Protein AF-A0A226DWX8-F1 (afdb_monomer)

Nearest PDB structures (foldseek):
  3vw6-assembly1_A  TM=7.449E-01  e=7.010E-06  Homo sapiens
  6oyw-assembly1_C  TM=6.512E-01  e=2.403E-06  Homo sapiens
  5ckw-assembly1_A  TM=7.583E-01  e=1.045E-04  Legionella pneumophila str. Lens
  2v62-assembly2_B  TM=6.398E-01  e=1.281E-04  Homo sapiens
  6jkm-assembly1_A  TM=5.353E-01  e=1.557E-03  Drosophila melanogaster

Secondary structure (DSSP, 8-state):
------BHHHHHHHHTT---HHHHHHHHHHHHHHHHHHHHHHHTTEE-S--SGGGEEEEP-TT--SSEEEEEE--GGG-EE--STT---TTPPSS-S-TTT--GGGGSS---THHHHHHHHHHHHHHHTT--HHHHHHHHHHHHTS--GGGS---STTTHHHHHHHHHHH-SSGGGS--SHHHHHTSTTS--EEEE-SHHHHHHHTTT--TT-EEEE---S---EEEEE--SS-EEEESS---SSSEEEEE-SSS-EEES-EEEEEEE-SSS-EEES-EEEEEEEESSS-EEES-B---S-TT-----S-BEEEEESSS-EEES-B--PBPHHHHHHHHHHH-TT--SHHHHHHHH----EEE-TT----EEES-EEEEEEE-SSS-EEES-EEEEEEEETTEEE--S----B---S-----

Sequence (422 aa):
MELCGKTLRHWLNINNDVDSPELHLIRKRIVIDMCDGLKYIHNNKIMHRDFRPENIMFSFSSIGQEFAFPVKVGDFGLCRKVHSEDTITNTLTALVGSVTYSAPETSYTDYSIPADLYSFGLVSWEVLQQIRQKDMRSMFHRLVHDAETDLIQSSDWWFRNWAYNIINLTKRRVQDRIQGHGDIFLIDSRQSEVTVESHEEFSFIKGQLVAGDIININIMEDIVKSYHFVEDNLTFNGVNALSHQNVRIVIGGNHCTINNLTLEFLGIKGNNNVVSNVICDNVNIMGNGNQLTNVKYLHPDNDQIFYGDSYGVYINGGNHILQNVHCGNIHAKLMEKHMQNIDPEICDMKAFVQRYGPICIYLSKFSESCAIKNANLRNSFVDGNSHALKDIRCNNVIQINGKYHKTENLAVVNLIGNWRKT

Foldseek 3Di:
DDDFAAFQVVVLVVPLVDDDPVLLVVLVQQLVLLLVQLQVQVVQQKDQQADARRQKTAGDDPVPDRHHDDIHGGDSVQMDGDDDPPDFPQAADAPPYDPLLFAPCSNHSGDGSLRNLSSSLLRSQCSNNSDDPVCSSVLLCCCAVVVPLVSRPLVDLSCVLSSVQSSQSNHNDSVSHDSHSVVVVVSLPPQREDEDADPVVVQVCQVVDEANHEYEYNYADADADEGEHQHANYEYEYPDEHDLHHYEYAYNYENYEAYCYRYQYYHYAEALYEYECYEYFEYEEHYENYEHENYHYDDPDPDDDDPDFTGAYEYEAENYEAYAHETDFHGFPVCQVVVCVQPVPDNGRVSCCVVQNGFHYAYEQNYYEYEHECYEGERYEYEHAHHFYANYHYDTWYDYNNDTDDDDDPHGDDRDDDDDDD

Mean predicted aligned error: 16.68 Å

pLDDT: mean 72.58, std 18.19, range [25.47, 97.81]

Structure (mmCIF, N/CA/C/O backbone):
data_AF-A0A226DWX8-F1
#
_entry.id   AF-A0A226DWX8-F1
#
loop_
_atom_site.group_PDB
_atom_site.id
_atom_site.type_symbol
_atom_site.label_atom_id
_atom_site.label_alt_id
_atom_site.label_comp_id
_atom_site.label_asym_id
_atom_site.label_entity_id
_atom_site.label_seq_id
_atom_site.pdbx_PDB_ins_code
_atom_site.Cartn_x
_atom_site.Cartn_y
_atom_site.Cartn_z
_atom_site.occupancy
_atom_site.B_iso_or_equiv
_atom_site.auth_seq_id
_atom_site.auth_comp_id
_atom_site.auth_asym_id
_atom_site.auth_atom_id
_atom_site.pdbx_PDB_model_num
ATOM 1 N N . MET A 1 1 ? 8.781 23.174 -23.637 1.00 75.12 1 MET A N 1
ATOM 2 C CA . MET A 1 1 ? 8.767 22.132 -22.591 1.00 75.12 1 MET A CA 1
ATOM 3 C C . MET A 1 1 ? 8.920 22.821 -21.252 1.00 75.12 1 MET A C 1
ATOM 5 O O . MET A 1 1 ? 9.554 23.871 -21.212 1.00 75.12 1 MET A O 1
ATOM 9 N N . GLU A 1 2 ? 8.293 22.290 -20.206 1.00 87.88 2 GLU A N 1
ATOM 10 C CA . GLU A 1 2 ? 8.550 22.759 -18.842 1.00 87.88 2 GLU A CA 1
ATOM 11 C C . GLU A 1 2 ? 10.005 22.477 -18.440 1.00 87.88 2 GLU A C 1
ATOM 13 O O . GLU A 1 2 ? 10.645 21.585 -19.000 1.00 87.88 2 GLU A O 1
ATOM 18 N N . LEU A 1 3 ? 10.535 23.250 -17.491 1.00 87.62 3 LEU A N 1
ATOM 19 C CA . LEU A 1 3 ? 11.839 22.965 -16.905 1.00 87.62 3 LEU A CA 1
ATOM 20 C C . LEU A 1 3 ? 11.669 21.862 -15.853 1.00 87.62 3 LEU A C 1
ATOM 22 O O . LEU A 1 3 ? 10.897 22.032 -14.912 1.00 87.62 3 LEU A O 1
ATOM 26 N N . CYS A 1 4 ? 12.393 20.756 -16.007 1.00 92.50 4 CYS A N 1
ATOM 27 C CA . CYS A 1 4 ? 12.456 19.665 -15.032 1.00 92.50 4 CYS A CA 1
ATOM 28 C C . CYS A 1 4 ? 13.787 19.684 -14.263 1.00 92.50 4 CYS A C 1
ATOM 30 O O . CYS A 1 4 ? 14.745 20.351 -14.661 1.00 92.50 4 CYS A O 1
ATOM 32 N N . GLY A 1 5 ? 13.826 18.957 -13.147 1.00 93.19 5 GLY A N 1
ATOM 33 C CA . GLY A 1 5 ? 15.027 18.707 -12.358 1.00 93.19 5 GLY A CA 1
ATOM 34 C C . GLY A 1 5 ? 15.956 17.668 -12.996 1.00 93.19 5 GLY A C 1
ATOM 35 O O . GLY A 1 5 ? 15.966 17.456 -14.210 1.00 93.19 5 GLY A O 1
ATOM 36 N N . LYS A 1 6 ? 16.777 17.019 -12.164 1.00 95.81 6 LYS A N 1
ATOM 37 C CA . LYS A 1 6 ? 17.736 15.993 -12.604 1.00 95.81 6 LYS A CA 1
ATOM 38 C C . LYS A 1 6 ? 17.032 14.717 -13.086 1.00 95.81 6 LYS A C 1
ATOM 40 O O . LYS A 1 6 ? 15.870 14.472 -12.771 1.00 95.81 6 LYS A O 1
ATOM 45 N N . THR A 1 7 ? 17.752 13.889 -13.842 1.00 97.31 7 THR A N 1
ATOM 46 C CA . THR A 1 7 ? 17.240 12.603 -14.337 1.00 97.31 7 THR A CA 1
ATOM 47 C C . THR A 1 7 ? 17.253 11.526 -13.251 1.00 97.31 7 THR A C 1
ATOM 49 O O . THR A 1 7 ? 18.034 11.591 -12.298 1.00 97.31 7 THR A O 1
ATOM 52 N N . LEU A 1 8 ? 16.442 10.484 -13.422 1.00 97.19 8 LEU A N 1
ATOM 53 C CA . LEU A 1 8 ? 16.463 9.296 -12.574 1.00 97.19 8 LEU A CA 1
ATOM 54 C C . LEU A 1 8 ? 17.821 8.593 -12.639 1.00 97.19 8 LEU A C 1
ATOM 56 O O . LEU A 1 8 ? 18.329 8.157 -11.611 1.00 97.19 8 LEU A O 1
ATOM 60 N N . ARG A 1 9 ? 18.471 8.560 -13.809 1.00 96.12 9 ARG A N 1
ATOM 61 C CA . ARG A 1 9 ? 19.855 8.077 -13.933 1.00 96.12 9 ARG A CA 1
ATOM 62 C C . ARG A 1 9 ? 20.805 8.808 -12.979 1.00 96.12 9 ARG A C 1
ATOM 64 O O . ARG A 1 9 ? 21.630 8.167 -12.334 1.00 96.12 9 ARG A O 1
ATOM 71 N N . HIS A 1 10 ? 20.695 10.133 -12.879 1.00 95.81 10 HIS A N 1
ATOM 72 C CA . HIS A 1 10 ? 21.519 10.914 -11.957 1.00 95.81 10 HIS A CA 1
ATOM 73 C C . HIS A 1 10 ? 21.234 10.549 -10.496 1.00 95.81 10 HIS A C 1
ATOM 75 O O . HIS A 1 10 ? 22.170 10.329 -9.734 1.00 95.81 10 HIS A O 1
ATOM 81 N N . TRP A 1 11 ? 19.956 10.409 -10.135 1.00 95.81 11 TRP A N 1
ATOM 82 C CA . TRP A 1 11 ? 19.550 9.983 -8.797 1.00 95.81 11 TRP A CA 1
ATOM 83 C C . TRP A 1 11 ? 20.075 8.583 -8.440 1.00 95.81 11 TRP A C 1
ATOM 85 O O . TRP A 1 11 ? 20.625 8.404 -7.355 1.00 95.81 11 TRP A O 1
ATOM 95 N N . LEU A 1 12 ? 19.982 7.616 -9.362 1.00 94.88 12 LEU A N 1
ATOM 96 C CA . LEU A 1 12 ? 20.500 6.257 -9.169 1.00 94.88 12 LEU A CA 1
ATOM 97 C C . LEU A 1 12 ? 22.012 6.267 -8.943 1.00 94.88 12 LEU A C 1
ATOM 99 O O . LEU A 1 12 ? 22.489 5.608 -8.035 1.00 94.88 12 LEU A O 1
ATOM 103 N N . ASN A 1 13 ? 22.774 7.067 -9.692 1.00 93.06 13 ASN A N 1
ATOM 104 C CA . ASN A 1 13 ? 24.229 7.142 -9.512 1.00 93.06 13 ASN A CA 1
ATOM 105 C C . ASN A 1 13 ? 24.657 7.644 -8.124 1.00 93.06 13 ASN A C 1
ATOM 107 O O . ASN A 1 13 ? 25.778 7.369 -7.710 1.00 93.06 13 ASN A O 1
ATOM 111 N N . ILE A 1 14 ? 23.797 8.400 -7.439 1.00 92.00 14 ILE A N 1
ATOM 112 C CA . ILE A 1 14 ? 24.069 8.941 -6.103 1.00 92.00 14 ILE A CA 1
ATOM 113 C C . ILE A 1 14 ? 23.565 7.987 -5.013 1.00 92.00 14 ILE A C 1
ATOM 115 O O . ILE A 1 14 ? 24.216 7.841 -3.985 1.00 92.00 14 ILE A O 1
ATOM 119 N N . ASN A 1 15 ? 22.415 7.341 -5.230 1.00 90.94 15 ASN A N 1
ATOM 120 C CA . ASN A 1 15 ? 21.674 6.642 -4.177 1.00 90.94 15 ASN A CA 1
ATOM 121 C C . ASN A 1 15 ? 21.656 5.107 -4.318 1.00 90.94 15 ASN A C 1
ATOM 123 O O . ASN A 1 15 ? 21.033 4.445 -3.490 1.00 90.94 15 ASN A O 1
ATOM 127 N N . ASN A 1 16 ? 22.280 4.509 -5.344 1.00 88.00 16 ASN A N 1
ATOM 128 C CA . ASN A 1 16 ? 22.233 3.047 -5.531 1.00 88.00 16 ASN A CA 1
ATOM 129 C C . ASN A 1 16 ? 23.026 2.268 -4.485 1.00 88.00 16 ASN A C 1
ATOM 131 O O . ASN A 1 16 ? 22.651 1.150 -4.179 1.00 88.00 16 ASN A O 1
ATOM 135 N N . ASP A 1 17 ? 24.128 2.819 -3.979 1.00 85.31 17 ASP A N 1
ATOM 136 C CA . ASP A 1 17 ? 25.008 2.096 -3.052 1.00 85.31 17 ASP A CA 1
ATOM 137 C C . ASP A 1 17 ? 24.574 2.256 -1.580 1.00 85.31 17 ASP A C 1
ATOM 139 O O . ASP A 1 17 ? 25.269 1.801 -0.672 1.00 85.31 17 ASP A O 1
ATOM 143 N N . VAL A 1 18 ? 23.439 2.924 -1.336 1.00 82.00 18 VAL A N 1
ATOM 144 C CA . VAL A 1 18 ? 22.884 3.170 -0.002 1.00 82.00 18 VAL A CA 1
ATOM 145 C C . VAL A 1 18 ? 21.595 2.377 0.164 1.00 82.00 18 VAL A C 1
ATOM 147 O O . VAL A 1 18 ? 20.612 2.595 -0.555 1.00 82.00 18 VAL A O 1
ATOM 150 N N . ASP A 1 19 ? 21.594 1.494 1.157 1.00 79.69 19 ASP A N 1
ATOM 151 C CA . ASP A 1 19 ? 20.422 0.729 1.553 1.00 79.69 19 ASP A CA 1
ATOM 152 C C . ASP A 1 19 ? 19.807 1.337 2.817 1.00 79.69 19 ASP A C 1
ATOM 154 O O . ASP A 1 19 ? 20.406 1.301 3.892 1.00 79.69 19 ASP A O 1
ATOM 158 N N . SER A 1 20 ? 18.646 1.980 2.673 1.00 75.62 20 SER A N 1
ATOM 159 C CA . SER A 1 20 ? 17.930 2.591 3.793 1.00 75.62 20 SER A CA 1
ATOM 160 C C . SER A 1 20 ? 16.415 2.512 3.586 1.00 75.62 20 SER A C 1
ATOM 162 O O . SER A 1 20 ? 15.948 2.619 2.440 1.00 75.62 20 SER A O 1
ATOM 164 N N . PRO A 1 21 ? 15.628 2.377 4.672 1.00 66.75 21 PRO A N 1
ATOM 165 C CA . PRO A 1 21 ? 14.173 2.391 4.595 1.00 66.75 21 PRO A CA 1
ATOM 166 C C . PRO A 1 21 ? 13.631 3.618 3.857 1.00 66.75 21 PRO A C 1
ATOM 168 O O . PRO A 1 21 ? 12.760 3.479 3.011 1.00 66.75 21 PRO A O 1
ATOM 171 N N . GLU A 1 22 ? 14.180 4.814 4.077 1.00 71.75 22 GLU A N 1
ATOM 172 C CA . GLU A 1 22 ? 13.731 6.048 3.417 1.00 71.75 22 GLU A CA 1
ATOM 173 C C . GLU A 1 22 ? 13.907 5.990 1.894 1.00 71.75 22 GLU A C 1
ATOM 175 O O . GLU A 1 22 ? 13.044 6.450 1.139 1.00 71.75 22 GLU A O 1
ATOM 180 N N . LEU A 1 23 ? 15.006 5.398 1.417 1.00 81.50 23 LEU A N 1
ATOM 181 C CA . LEU A 1 23 ? 15.264 5.259 -0.013 1.00 81.50 23 LEU A CA 1
ATOM 182 C C . LEU A 1 23 ? 14.364 4.208 -0.668 1.00 81.50 23 LEU A C 1
ATOM 184 O O . LEU A 1 23 ? 13.955 4.416 -1.810 1.00 81.50 23 LEU A O 1
ATOM 188 N N . HIS A 1 24 ? 13.986 3.127 0.023 1.00 78.62 24 HIS A N 1
ATOM 189 C CA . HIS A 1 24 ? 12.993 2.156 -0.478 1.00 78.62 24 HIS A CA 1
ATOM 190 C C . HIS A 1 24 ? 11.677 2.819 -0.876 1.00 78.62 24 HIS A C 1
ATOM 192 O O . HIS A 1 24 ? 11.058 2.493 -1.891 1.00 78.62 24 HIS A O 1
ATOM 198 N N . LEU A 1 25 ? 11.289 3.822 -0.106 1.00 70.44 25 LEU A N 1
ATOM 199 C CA . LEU A 1 25 ? 10.036 4.538 -0.256 1.00 70.44 25 LEU A CA 1
ATOM 200 C C . LEU A 1 25 ? 10.082 5.515 -1.423 1.00 70.44 25 LEU A C 1
ATOM 202 O O . LEU A 1 25 ? 9.162 5.564 -2.241 1.00 70.44 25 LEU A O 1
ATOM 206 N N . ILE A 1 26 ? 11.198 6.231 -1.544 1.00 83.31 26 ILE A N 1
ATOM 207 C CA . ILE A 1 26 ? 11.498 7.078 -2.698 1.00 83.31 26 ILE A CA 1
ATOM 208 C C . ILE A 1 26 ? 11.523 6.221 -3.973 1.00 83.31 26 ILE A C 1
ATOM 210 O O . ILE A 1 26 ? 10.876 6.582 -4.954 1.00 83.31 26 ILE A O 1
ATOM 214 N N . ARG A 1 27 ? 12.173 5.049 -3.952 1.00 89.12 27 ARG A N 1
ATOM 215 C CA . ARG A 1 27 ? 12.199 4.084 -5.070 1.00 89.12 27 ARG A CA 1
ATOM 216 C C . ARG A 1 27 ? 10.792 3.629 -5.456 1.00 89.12 27 ARG A C 1
ATOM 218 O O . ARG A 1 27 ? 10.438 3.697 -6.631 1.00 89.12 27 ARG A O 1
ATOM 225 N N . LYS A 1 28 ? 9.959 3.243 -4.482 1.00 81.44 28 LYS A N 1
ATOM 226 C CA . LYS A 1 28 ? 8.556 2.867 -4.725 1.00 81.44 28 LYS A CA 1
ATOM 227 C C . LYS A 1 28 ? 7.774 4.018 -5.363 1.00 81.44 28 LYS A C 1
ATOM 229 O O . LYS A 1 28 ? 7.089 3.804 -6.362 1.00 81.44 28 LYS A O 1
ATOM 234 N N . ARG A 1 29 ? 7.914 5.243 -4.841 1.00 81.12 29 ARG A N 1
ATOM 235 C CA . ARG A 1 29 ? 7.245 6.430 -5.394 1.00 81.12 29 ARG A CA 1
ATOM 236 C C . ARG A 1 29 ? 7.661 6.709 -6.837 1.00 81.12 29 ARG A C 1
ATOM 238 O O . ARG A 1 29 ? 6.795 6.963 -7.667 1.00 81.12 29 ARG A O 1
ATOM 245 N N . ILE A 1 30 ? 8.959 6.620 -7.139 1.00 91.38 30 ILE A N 1
ATOM 246 C CA . ILE A 1 30 ? 9.494 6.775 -8.499 1.00 91.38 30 ILE A CA 1
ATOM 247 C C . ILE A 1 30 ? 8.820 5.778 -9.448 1.00 91.38 30 ILE A C 1
ATOM 249 O O . ILE A 1 30 ? 8.365 6.172 -10.517 1.00 91.38 30 ILE A O 1
ATOM 253 N N . VAL A 1 31 ? 8.726 4.502 -9.062 1.00 90.75 31 VAL A N 1
ATOM 254 C CA . VAL A 1 31 ? 8.111 3.460 -9.899 1.00 90.75 31 VAL A CA 1
ATOM 255 C C . VAL A 1 31 ? 6.622 3.710 -10.145 1.00 90.75 31 VAL A C 1
ATOM 257 O O . VAL A 1 31 ? 6.165 3.546 -11.277 1.00 90.75 31 VAL A O 1
ATOM 260 N N . ILE A 1 32 ? 5.882 4.166 -9.133 1.00 83.69 32 ILE A N 1
ATOM 261 C CA . ILE A 1 32 ? 4.462 4.525 -9.272 1.00 83.69 32 ILE A CA 1
ATOM 262 C C . ILE A 1 32 ? 4.288 5.691 -10.254 1.00 83.69 32 ILE A C 1
ATOM 264 O O . ILE A 1 32 ? 3.560 5.563 -11.236 1.00 83.69 32 ILE A O 1
ATOM 268 N N . ASP A 1 33 ? 5.015 6.791 -10.050 1.00 86.06 33 ASP A N 1
ATOM 269 C CA . ASP A 1 33 ? 4.945 7.973 -10.919 1.00 86.06 33 ASP A CA 1
ATOM 270 C C . ASP A 1 33 ? 5.360 7.643 -12.372 1.00 86.06 33 ASP A C 1
ATOM 272 O O . ASP A 1 33 ? 4.749 8.122 -13.331 1.00 86.06 33 ASP A O 1
ATOM 276 N N . MET A 1 34 ? 6.376 6.785 -12.554 1.00 93.31 34 MET A N 1
ATOM 277 C CA . MET A 1 34 ? 6.777 6.258 -13.865 1.00 93.31 34 MET A CA 1
ATOM 278 C C . MET A 1 34 ? 5.632 5.500 -14.547 1.00 93.31 34 MET A C 1
ATOM 280 O O . MET A 1 34 ? 5.380 5.703 -15.738 1.00 93.31 34 MET A O 1
ATOM 284 N N . CYS A 1 35 ? 4.947 4.636 -13.797 1.00 88.69 35 CYS A N 1
ATOM 285 C CA . CYS A 1 35 ? 3.827 3.844 -14.290 1.00 88.69 35 CYS A CA 1
ATOM 286 C C . CYS A 1 35 ? 2.657 4.741 -14.721 1.00 88.69 35 CYS A C 1
ATOM 288 O O . CYS A 1 35 ? 2.133 4.590 -15.826 1.00 88.69 35 CYS A O 1
ATOM 290 N N . ASP A 1 36 ? 2.298 5.728 -13.895 1.00 84.06 36 ASP A N 1
ATOM 291 C CA . ASP A 1 36 ? 1.236 6.696 -14.189 1.00 84.06 36 ASP A CA 1
ATOM 292 C C . ASP A 1 36 ? 1.538 7.517 -15.448 1.00 84.06 36 ASP A C 1
ATOM 294 O O . ASP A 1 36 ? 0.678 7.676 -16.324 1.00 84.06 36 ASP A O 1
ATOM 298 N N . GLY A 1 37 ? 2.780 7.991 -15.582 1.00 90.62 37 GLY A N 1
ATOM 299 C CA . GLY A 1 37 ? 3.233 8.698 -16.776 1.00 90.62 37 GLY A CA 1
ATOM 300 C C . GLY A 1 37 ? 3.137 7.829 -18.031 1.00 90.62 37 GLY A C 1
ATOM 301 O O . GLY A 1 37 ? 2.598 8.266 -19.051 1.00 90.62 37 GLY A O 1
ATOM 302 N N . LEU A 1 38 ? 3.594 6.577 -17.960 1.00 90.94 38 LEU A N 1
ATOM 303 C CA . LEU A 1 38 ? 3.546 5.658 -19.097 1.00 90.94 38 LEU A CA 1
ATOM 304 C C . LEU A 1 38 ? 2.106 5.274 -19.475 1.00 90.94 38 LEU A C 1
ATOM 306 O O . LEU A 1 38 ? 1.761 5.236 -20.658 1.00 90.94 38 LEU A O 1
ATOM 310 N N . LYS A 1 39 ? 1.236 5.073 -18.481 1.00 87.25 39 LYS A N 1
ATOM 311 C CA . LYS A 1 39 ? -0.202 4.849 -18.673 1.00 87.25 39 LYS A CA 1
ATOM 312 C C . LYS A 1 39 ? -0.865 5.998 -19.406 1.00 87.25 39 LYS A C 1
ATOM 314 O O . LYS A 1 39 ? -1.630 5.763 -20.342 1.00 87.25 39 LYS A O 1
ATOM 319 N N . TYR A 1 40 ? -0.558 7.235 -19.026 1.00 88.75 40 TYR A N 1
ATOM 320 C CA . TYR A 1 40 ? -1.076 8.406 -19.724 1.00 88.75 40 TYR A CA 1
ATOM 321 C C . TYR A 1 40 ? -0.674 8.408 -21.208 1.00 88.75 40 TYR A C 1
ATOM 323 O O . TYR A 1 40 ? -1.520 8.628 -22.078 1.00 88.75 40 TYR A O 1
ATOM 331 N N . ILE A 1 41 ? 0.591 8.109 -21.512 1.00 90.25 41 ILE A N 1
ATOM 332 C CA . ILE A 1 41 ? 1.104 8.045 -22.890 1.00 90.25 41 ILE A CA 1
ATOM 333 C C . ILE A 1 41 ? 0.363 6.964 -23.695 1.00 90.25 41 ILE A C 1
ATOM 335 O O . ILE A 1 41 ? -0.147 7.236 -24.786 1.00 90.25 41 ILE A O 1
ATOM 339 N N . HIS A 1 42 ? 0.228 5.760 -23.138 1.00 88.25 42 HIS A N 1
ATOM 340 C CA . HIS A 1 42 ? -0.425 4.631 -23.811 1.00 88.25 42 HIS A CA 1
ATOM 341 C C . HIS A 1 42 ? -1.936 4.827 -23.988 1.00 88.25 42 HIS A C 1
ATOM 343 O O . HIS A 1 42 ? -2.475 4.470 -25.036 1.00 88.25 42 HIS A O 1
ATOM 349 N N . ASN A 1 43 ? -2.621 5.466 -23.034 1.00 84.94 43 ASN A N 1
ATOM 350 C CA . ASN A 1 43 ? -4.039 5.831 -23.165 1.00 84.94 43 ASN A CA 1
ATOM 351 C C . ASN A 1 43 ? -4.289 6.795 -24.334 1.00 84.94 43 ASN A C 1
ATOM 353 O O . ASN A 1 43 ? -5.341 6.744 -24.967 1.00 84.94 43 ASN A O 1
ATOM 357 N N . ASN A 1 44 ? -3.299 7.624 -24.673 1.00 88.31 44 ASN A N 1
ATOM 358 C CA . ASN A 1 44 ? -3.323 8.486 -25.855 1.00 88.31 44 ASN A CA 1
ATOM 359 C C . ASN A 1 44 ? -2.902 7.759 -27.147 1.00 88.31 44 ASN A C 1
ATOM 361 O O . ASN A 1 44 ? -2.688 8.403 -28.176 1.00 88.31 44 ASN A O 1
ATOM 365 N N . LYS A 1 45 ? -2.794 6.422 -27.112 1.00 85.19 45 LYS A N 1
ATOM 366 C CA . LYS A 1 45 ? -2.370 5.561 -28.227 1.00 85.19 45 LYS A CA 1
ATOM 367 C C . LYS A 1 45 ? -0.992 5.950 -28.772 1.00 85.19 45 LYS A C 1
ATOM 369 O O . LYS A 1 45 ? -0.770 5.966 -29.982 1.00 85.19 45 LYS A O 1
ATOM 374 N N . ILE A 1 46 ? -0.064 6.289 -27.879 1.00 87.81 46 ILE A N 1
ATOM 375 C CA . ILE A 1 46 ? 1.328 6.618 -28.204 1.00 87.81 46 ILE A CA 1
ATOM 376 C C . ILE A 1 46 ? 2.239 5.567 -27.566 1.00 87.81 46 ILE A C 1
ATOM 378 O O . ILE A 1 46 ? 2.002 5.170 -26.434 1.00 87.81 46 ILE A O 1
ATOM 382 N N . MET A 1 47 ? 3.280 5.137 -28.278 1.00 87.75 47 MET A N 1
ATOM 383 C CA . MET A 1 47 ? 4.415 4.395 -27.718 1.00 87.75 47 MET A CA 1
ATOM 384 C C . MET A 1 47 ? 5.575 5.340 -27.449 1.00 87.75 47 MET A C 1
ATOM 386 O O . MET A 1 47 ? 5.846 6.212 -28.280 1.00 87.75 47 MET A O 1
ATOM 390 N N . HIS A 1 48 ? 6.279 5.115 -26.343 1.00 91.62 48 HIS A N 1
ATOM 391 C CA . HIS A 1 48 ? 7.467 5.853 -25.935 1.00 91.62 48 HIS A CA 1
ATOM 392 C C . HIS A 1 48 ? 8.718 5.421 -26.717 1.00 91.62 48 HIS A C 1
ATOM 394 O O . HIS A 1 48 ? 9.412 6.252 -27.298 1.00 91.62 48 HIS A O 1
ATOM 400 N N . ARG A 1 49 ? 8.978 4.109 -26.792 1.00 89.56 49 ARG A N 1
ATOM 401 C CA . ARG A 1 49 ? 10.068 3.447 -27.542 1.00 89.56 49 ARG A CA 1
ATOM 402 C C . ARG A 1 49 ? 11.496 3.668 -27.029 1.00 89.56 49 ARG A C 1
ATOM 404 O O . ARG A 1 49 ? 12.401 3.002 -27.512 1.00 89.56 49 ARG A O 1
ATOM 411 N N . ASP A 1 50 ? 11.711 4.547 -26.053 1.00 91.81 50 ASP A N 1
ATOM 412 C CA . ASP A 1 50 ? 13.007 4.697 -25.361 1.00 91.81 50 ASP A CA 1
ATOM 413 C C . ASP A 1 50 ? 12.825 4.883 -23.847 1.00 91.81 50 ASP A C 1
ATOM 415 O O . ASP A 1 50 ? 13.251 5.874 -23.260 1.00 91.81 50 ASP A O 1
ATOM 419 N N . PHE A 1 51 ? 12.072 3.986 -23.205 1.00 94.44 51 PHE A N 1
ATOM 420 C CA . PHE A 1 51 ? 11.785 4.092 -21.772 1.00 94.44 51 PHE A CA 1
ATOM 421 C C . PHE A 1 51 ? 12.993 3.633 -20.938 1.00 94.44 51 PHE A C 1
ATOM 423 O O . PHE A 1 51 ? 13.312 2.445 -20.892 1.00 94.44 51 PHE A O 1
ATOM 430 N N . ARG A 1 52 ? 13.693 4.579 -20.302 1.00 95.12 52 ARG A N 1
ATOM 431 C CA . ARG A 1 52 ? 14.942 4.344 -19.555 1.00 95.12 52 ARG A CA 1
ATOM 432 C C . ARG A 1 52 ? 15.213 5.456 -18.532 1.00 95.12 52 ARG A C 1
ATOM 434 O O . ARG A 1 52 ? 14.650 6.542 -18.683 1.00 95.12 52 ARG A O 1
ATOM 441 N N . PRO A 1 53 ? 16.102 5.257 -17.537 1.00 96.62 53 PRO A N 1
ATOM 442 C CA . PRO A 1 53 ? 16.312 6.226 -16.456 1.00 96.62 53 PRO A CA 1
ATOM 443 C C . PRO A 1 53 ? 16.817 7.604 -16.902 1.00 96.62 53 PRO A C 1
ATOM 445 O O . PRO A 1 53 ? 16.652 8.585 -16.180 1.00 96.62 53 PRO A O 1
ATOM 448 N N . GLU A 1 54 ? 17.442 7.711 -18.074 1.00 96.19 54 GLU A N 1
ATOM 449 C CA . GLU A 1 54 ? 17.871 8.992 -18.646 1.00 96.19 54 GLU A CA 1
ATOM 450 C C . GLU A 1 54 ? 16.688 9.870 -19.081 1.00 96.19 54 GLU A C 1
ATOM 452 O O . GLU A 1 54 ? 16.796 11.093 -19.033 1.00 96.19 54 GLU A O 1
ATOM 457 N N . ASN A 1 55 ? 15.562 9.248 -19.440 1.00 96.94 55 ASN A N 1
ATOM 458 C CA . ASN A 1 55 ? 14.363 9.911 -19.955 1.00 96.94 55 ASN A CA 1
ATOM 459 C C . ASN A 1 55 ? 13.285 10.101 -18.876 1.00 96.94 55 ASN A C 1
ATOM 461 O O . ASN A 1 55 ? 12.198 10.597 -19.157 1.00 96.94 55 ASN A O 1
ATOM 465 N N . ILE A 1 56 ? 13.578 9.731 -17.628 1.00 97.81 56 ILE A N 1
ATOM 466 C CA . ILE A 1 56 ? 12.728 10.005 -16.468 1.00 97.81 56 ILE A CA 1
ATOM 467 C C . ILE A 1 56 ? 13.365 11.143 -15.681 1.00 97.81 56 ILE A C 1
ATOM 469 O O . ILE A 1 56 ? 14.548 11.082 -15.352 1.00 97.81 56 ILE A O 1
ATOM 473 N N . MET A 1 57 ? 12.602 12.189 -15.381 1.00 97.06 57 MET A N 1
ATOM 474 C CA . MET A 1 57 ? 13.114 13.405 -14.748 1.00 97.06 57 MET A CA 1
ATOM 475 C C . MET A 1 57 ? 12.333 13.731 -13.483 1.00 97.06 57 MET A C 1
ATOM 477 O O . MET A 1 57 ? 11.113 13.611 -13.457 1.00 97.06 57 MET A O 1
ATOM 481 N N . PHE A 1 58 ? 13.016 14.189 -12.442 1.00 96.56 58 PHE A N 1
ATOM 482 C CA . PHE A 1 58 ? 12.347 14.775 -11.285 1.00 96.56 58 PHE A CA 1
ATOM 483 C C . PHE A 1 58 ? 11.702 16.111 -11.668 1.00 96.56 58 PHE A C 1
ATOM 485 O O . PHE A 1 58 ? 12.152 16.804 -12.585 1.00 96.56 58 PHE A O 1
ATOM 492 N N . SER A 1 59 ? 10.643 16.493 -10.962 1.00 93.56 59 SER A N 1
ATOM 493 C CA . SER A 1 59 ? 10.054 17.823 -11.095 1.00 93.56 59 SER A CA 1
ATOM 494 C C . SER A 1 59 ? 11.047 18.905 -10.664 1.00 93.56 59 SER A C 1
ATOM 496 O O . SER A 1 59 ? 11.970 18.669 -9.883 1.00 93.56 59 SER A O 1
ATOM 498 N N . PHE A 1 60 ? 10.875 20.113 -11.197 1.00 92.50 60 PHE A N 1
ATOM 499 C CA . PHE A 1 60 ? 11.660 21.265 -10.768 1.00 92.50 60 PHE A CA 1
ATOM 500 C C . PHE A 1 60 ? 11.137 21.809 -9.433 1.00 92.50 60 PHE A C 1
ATOM 502 O O . PHE A 1 60 ? 9.927 21.906 -9.235 1.00 92.50 60 PHE A O 1
ATOM 509 N N . SER A 1 61 ? 12.045 22.214 -8.543 1.00 88.38 61 SER A N 1
ATOM 510 C CA . SER A 1 61 ? 11.704 22.857 -7.274 1.00 88.38 61 SER A CA 1
ATOM 511 C C . SER A 1 61 ? 12.388 24.211 -7.139 1.00 88.38 61 SER A C 1
ATOM 513 O O . SER A 1 61 ? 13.614 24.316 -7.129 1.00 88.38 61 SER A O 1
ATOM 515 N N . SER A 1 62 ? 11.585 25.265 -6.990 1.00 82.06 62 SER A N 1
ATOM 516 C CA . SER A 1 62 ? 12.066 26.641 -6.820 1.00 82.06 62 SER A CA 1
ATOM 517 C C . SER A 1 62 ? 12.683 26.910 -5.445 1.00 82.06 62 SER A C 1
ATOM 519 O O . SER A 1 62 ? 13.337 27.932 -5.265 1.00 82.06 62 SER A O 1
ATOM 521 N N . ILE A 1 63 ? 12.488 26.006 -4.480 1.00 82.56 63 ILE A N 1
ATOM 522 C CA . ILE A 1 63 ? 13.058 26.087 -3.125 1.00 82.56 63 ILE A CA 1
ATOM 523 C C . ILE A 1 63 ? 14.393 25.332 -3.000 1.00 82.56 63 ILE A C 1
ATOM 525 O O . ILE A 1 63 ? 14.865 25.090 -1.894 1.00 82.56 63 ILE A O 1
ATOM 529 N N . GLY A 1 64 ? 15.007 24.958 -4.129 1.00 79.12 64 GLY A N 1
ATOM 530 C CA . GLY A 1 64 ? 16.349 24.370 -4.174 1.00 79.12 64 GLY A CA 1
ATOM 531 C C . GLY A 1 64 ? 16.416 22.868 -3.887 1.00 79.12 64 GLY A C 1
ATOM 532 O O . GLY A 1 64 ? 17.507 22.351 -3.670 1.00 79.12 64 GLY A O 1
ATOM 533 N N . GLN A 1 65 ? 15.286 22.150 -3.893 1.00 84.31 65 GLN A N 1
ATOM 534 C CA . GLN A 1 65 ? 15.312 20.687 -3.799 1.00 84.31 65 GLN A CA 1
ATOM 535 C C . GLN A 1 65 ? 15.795 20.091 -5.121 1.00 84.31 65 GLN A C 1
ATOM 537 O O . GLN A 1 65 ? 15.201 20.328 -6.172 1.00 84.31 65 GLN A O 1
ATOM 542 N N . GLU A 1 66 ? 16.860 19.295 -5.061 1.00 86.69 66 GLU A N 1
ATOM 543 C CA . GLU A 1 66 ? 17.454 18.678 -6.251 1.00 86.69 66 GLU A CA 1
ATOM 544 C C . GLU A 1 66 ? 16.555 17.594 -6.872 1.00 86.69 66 GLU A C 1
ATOM 546 O O . GLU A 1 66 ? 16.503 17.452 -8.096 1.00 86.69 66 GLU A O 1
ATOM 551 N N . PHE A 1 67 ? 15.798 16.881 -6.031 1.00 91.25 67 PHE A N 1
ATOM 552 C CA . PHE A 1 67 ? 14.899 15.794 -6.420 1.00 91.25 67 PHE A CA 1
ATOM 553 C C . PHE A 1 67 ? 13.491 16.061 -5.889 1.00 91.25 67 PHE A C 1
ATOM 555 O O . PHE A 1 67 ? 13.182 15.749 -4.740 1.00 91.25 67 PHE A O 1
ATOM 562 N N . ALA A 1 68 ? 12.639 16.664 -6.719 1.00 89.56 68 ALA A N 1
ATOM 563 C CA . ALA A 1 68 ? 11.245 16.915 -6.374 1.00 89.56 68 ALA A CA 1
ATOM 564 C C . ALA A 1 68 ? 10.293 16.001 -7.145 1.00 89.56 68 ALA A C 1
ATOM 566 O O . ALA A 1 68 ? 10.523 15.651 -8.303 1.00 89.56 68 ALA A O 1
ATOM 567 N N . PHE A 1 69 ? 9.203 15.628 -6.488 1.00 87.56 69 PHE A N 1
ATOM 568 C CA . PHE A 1 69 ? 8.166 14.769 -7.047 1.00 87.56 69 PHE A CA 1
ATOM 569 C C . PHE A 1 69 ? 7.010 15.585 -7.655 1.00 87.56 69 PHE A C 1
ATOM 571 O O . PHE A 1 69 ? 6.820 16.743 -7.274 1.00 8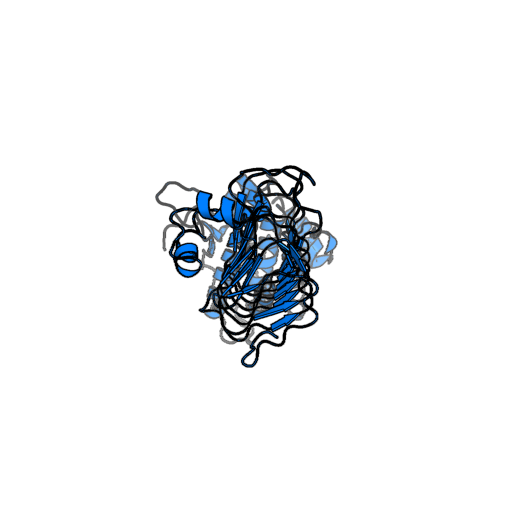7.56 69 PHE A O 1
ATOM 578 N N . PRO A 1 70 ? 6.223 14.998 -8.577 1.00 89.94 70 PRO A N 1
ATOM 579 C CA . PRO A 1 70 ? 6.376 13.645 -9.127 1.00 89.94 70 PRO A CA 1
ATOM 580 C C . PRO A 1 70 ? 7.569 13.529 -10.088 1.00 89.94 70 PRO A C 1
ATOM 582 O O . PRO A 1 70 ? 8.058 14.548 -10.589 1.00 89.94 70 PRO A O 1
ATOM 585 N N . VAL A 1 71 ? 8.030 12.306 -10.368 1.00 94.81 71 VAL A N 1
ATOM 586 C CA . VAL A 1 71 ? 8.882 12.095 -11.554 1.00 94.81 71 VAL A CA 1
ATOM 587 C C . VAL A 1 71 ? 8.032 12.116 -12.825 1.00 94.81 71 VAL A C 1
ATOM 589 O O . VAL A 1 71 ? 6.842 11.811 -12.807 1.00 94.81 71 VAL A O 1
ATOM 592 N N . LYS A 1 72 ? 8.635 12.522 -13.940 1.00 94.56 72 LYS A N 1
ATOM 593 C CA . LYS A 1 72 ? 7.968 12.762 -15.220 1.00 94.56 72 LYS A CA 1
ATOM 594 C C . LYS A 1 72 ? 8.679 12.009 -16.335 1.00 94.56 72 LYS A C 1
ATOM 596 O O . LYS A 1 72 ? 9.907 12.015 -16.405 1.00 94.56 72 LYS A O 1
ATOM 601 N N . VAL A 1 73 ? 7.895 11.390 -17.215 1.00 95.69 73 VAL A N 1
ATOM 602 C CA . VAL A 1 73 ? 8.395 10.755 -18.442 1.00 95.69 73 VAL A CA 1
ATOM 603 C C . VAL A 1 73 ? 8.655 11.845 -19.483 1.00 95.69 73 VAL A C 1
ATOM 605 O O . VAL A 1 73 ? 7.765 12.643 -19.783 1.00 95.69 73 VAL A O 1
ATOM 608 N N . GLY A 1 74 ? 9.877 11.902 -20.002 1.00 92.75 74 GLY A N 1
ATOM 609 C CA . GLY A 1 74 ? 10.351 12.887 -20.969 1.00 92.75 74 GLY A CA 1
ATOM 610 C C . GLY A 1 74 ? 10.983 12.241 -22.202 1.00 92.75 74 GLY A C 1
ATOM 611 O O . GLY A 1 74 ? 11.018 11.029 -22.328 1.00 92.75 74 GLY A O 1
ATOM 612 N N . ASP A 1 75 ? 11.491 13.081 -23.104 1.00 89.38 75 ASP A N 1
ATOM 613 C CA . ASP A 1 75 ? 12.082 12.695 -24.397 1.00 89.38 75 ASP A CA 1
ATOM 614 C C . ASP A 1 75 ? 11.160 11.876 -25.321 1.00 89.38 75 ASP A C 1
ATOM 616 O O . ASP A 1 75 ? 11.274 10.667 -25.509 1.00 89.38 75 ASP A O 1
ATOM 620 N N . PHE A 1 76 ? 10.260 12.598 -25.991 1.00 90.31 76 PHE A N 1
ATOM 621 C CA . PHE A 1 76 ? 9.313 12.026 -26.945 1.00 90.31 76 PHE A CA 1
ATOM 622 C C . PHE A 1 76 ? 9.880 11.911 -28.373 1.00 90.31 76 PHE A C 1
ATOM 624 O O . PHE A 1 76 ? 9.119 11.704 -29.323 1.00 90.31 76 PHE A O 1
ATOM 631 N N . GLY A 1 77 ? 11.198 12.067 -28.566 1.00 86.44 77 GLY A N 1
ATOM 632 C CA . GLY A 1 77 ? 11.821 12.112 -29.895 1.00 86.44 77 GLY A CA 1
ATOM 633 C C . GLY A 1 77 ? 11.638 10.829 -30.712 1.00 86.44 77 GLY A C 1
ATOM 634 O O . GLY A 1 77 ? 11.578 10.865 -31.945 1.00 86.44 77 GLY A O 1
ATOM 635 N N . LEU A 1 78 ? 11.487 9.694 -30.027 1.00 84.38 78 LEU A N 1
ATOM 636 C CA . LEU A 1 78 ? 11.317 8.375 -30.638 1.00 84.38 78 LEU A CA 1
ATOM 637 C C . LEU A 1 78 ? 9.863 7.885 -30.631 1.00 84.38 78 LEU A C 1
ATOM 639 O O . LEU A 1 78 ? 9.571 6.843 -31.228 1.00 84.38 78 LEU A O 1
ATOM 643 N N . CYS A 1 79 ? 8.941 8.664 -30.057 1.00 88.75 79 CYS A N 1
ATOM 644 C CA . CYS A 1 79 ? 7.547 8.276 -29.898 1.00 88.75 79 CYS A CA 1
ATOM 645 C C . CYS A 1 79 ? 6.819 8.082 -31.234 1.00 88.75 79 CYS A C 1
ATOM 647 O O . CYS A 1 79 ? 7.101 8.736 -32.250 1.00 88.75 79 CYS A O 1
ATOM 649 N N . ARG A 1 80 ? 5.834 7.179 -31.237 1.00 85.56 80 ARG A N 1
ATOM 650 C CA . ARG A 1 80 ? 4.979 6.897 -32.402 1.00 85.56 80 ARG A CA 1
ATOM 651 C C . ARG A 1 80 ? 3.538 6.666 -31.976 1.00 85.56 80 ARG A C 1
ATOM 653 O O . ARG A 1 80 ? 3.293 6.073 -30.933 1.00 85.56 80 ARG A O 1
ATOM 660 N N . LYS A 1 81 ? 2.587 7.126 -32.793 1.00 82.81 81 LYS A N 1
ATOM 661 C CA . LYS A 1 81 ? 1.172 6.787 -32.616 1.00 82.81 81 LYS A CA 1
ATOM 662 C C . LYS A 1 81 ? 0.931 5.349 -33.061 1.00 82.81 81 LYS A C 1
ATOM 664 O O . LYS A 1 81 ? 1.432 4.941 -34.105 1.00 82.81 81 LYS A O 1
ATOM 669 N N . VAL A 1 82 ? 0.142 4.622 -32.285 1.00 75.19 82 VAL A N 1
ATOM 670 C CA . VAL A 1 82 ? -0.344 3.287 -32.626 1.00 75.19 82 VAL A CA 1
ATOM 671 C C . VAL A 1 82 ? -1.711 3.458 -33.276 1.00 75.19 82 VAL A C 1
ATOM 673 O O . VAL A 1 82 ? -2.653 3.952 -32.655 1.00 75.19 82 VAL A O 1
ATOM 676 N N . HIS A 1 83 ? -1.813 3.105 -34.553 1.00 61.66 83 HIS A N 1
ATOM 677 C CA . HIS A 1 83 ? -3.087 3.068 -35.257 1.00 61.66 83 HIS A CA 1
ATOM 678 C C . HIS A 1 83 ? -3.690 1.669 -35.019 1.00 61.66 83 HIS A C 1
ATOM 680 O O . HIS A 1 83 ? -3.216 0.710 -35.612 1.00 61.66 83 HIS A O 1
ATOM 686 N N . SER A 1 84 ? -4.680 1.591 -34.114 1.00 54.56 84 SER A N 1
ATOM 687 C CA . SER A 1 84 ? -5.425 0.407 -33.603 1.00 54.56 84 SER A CA 1
ATOM 688 C C . SER A 1 84 ? -4.724 -0.555 -32.625 1.00 54.56 84 SER A C 1
ATOM 690 O O . SER A 1 84 ? -3.515 -0.734 -32.647 1.00 54.56 84 SER A O 1
ATOM 692 N N . GLU A 1 85 ? -5.527 -1.159 -31.732 1.00 51.59 85 GLU A N 1
ATOM 693 C CA . GLU A 1 85 ? -5.090 -2.056 -30.640 1.00 51.59 85 GLU A CA 1
ATOM 694 C C . GLU A 1 85 ? -4.497 -3.386 -31.141 1.00 51.59 85 GLU A C 1
ATOM 696 O O . GLU A 1 85 ? -3.633 -3.944 -30.473 1.00 51.59 85 GLU A O 1
ATOM 701 N N . ASP A 1 86 ? -4.865 -3.816 -32.353 1.00 45.12 86 ASP A N 1
ATOM 702 C CA . ASP A 1 86 ? -4.459 -5.103 -32.942 1.00 45.12 86 ASP A CA 1
ATOM 703 C C . ASP A 1 86 ? -3.489 -4.983 -34.126 1.00 45.12 86 ASP A C 1
ATOM 705 O O . ASP A 1 86 ? -3.103 -5.985 -34.731 1.00 45.12 86 ASP A O 1
ATOM 709 N N . THR A 1 87 ? -3.116 -3.768 -34.535 1.00 43.59 87 THR A N 1
ATOM 710 C CA . THR A 1 87 ? -2.369 -3.594 -35.786 1.00 43.59 87 THR A CA 1
ATOM 711 C C . THR A 1 87 ? -0.889 -3.427 -35.508 1.00 43.59 87 THR A C 1
ATOM 713 O O . THR A 1 87 ? -0.399 -2.351 -35.168 1.00 43.59 87 THR A O 1
ATOM 716 N N . ILE A 1 88 ? -0.173 -4.530 -35.711 1.00 50.31 88 ILE A N 1
ATOM 717 C CA . ILE A 1 88 ? 1.236 -4.525 -36.078 1.00 50.31 88 ILE A CA 1
ATOM 718 C C . ILE A 1 88 ? 1.435 -3.430 -37.135 1.00 50.31 88 ILE A C 1
ATOM 720 O O . ILE A 1 88 ? 0.880 -3.492 -38.234 1.00 50.31 88 ILE A O 1
ATOM 724 N N . THR A 1 89 ? 2.195 -2.393 -36.799 1.00 49.25 89 THR A N 1
ATOM 725 C CA . THR A 1 89 ? 2.576 -1.392 -37.792 1.00 49.25 89 THR A CA 1
ATOM 726 C C . THR A 1 89 ? 3.821 -1.924 -38.488 1.00 49.25 89 THR A C 1
ATOM 728 O O . THR A 1 89 ? 4.917 -1.709 -37.992 1.00 49.25 89 THR A O 1
ATOM 731 N N . ASN A 1 90 ? 3.652 -2.608 -39.631 1.00 45.16 90 ASN A N 1
ATOM 732 C CA . ASN A 1 90 ? 4.714 -3.148 -40.516 1.00 45.16 90 ASN A CA 1
ATOM 733 C C . ASN A 1 90 ? 5.696 -2.072 -41.068 1.00 45.16 90 ASN A C 1
ATOM 735 O O . ASN A 1 90 ? 6.258 -2.203 -42.154 1.00 45.16 90 ASN A O 1
ATOM 739 N N . THR A 1 91 ? 5.852 -0.946 -40.378 1.00 51.91 91 THR A N 1
ATOM 740 C CA . THR A 1 91 ? 6.564 0.266 -40.784 1.00 51.91 91 THR A CA 1
ATOM 741 C C . THR A 1 91 ? 7.404 0.878 -39.657 1.00 51.91 91 THR A C 1
ATOM 743 O O . THR A 1 91 ? 7.998 1.939 -39.868 1.00 51.91 91 THR A O 1
ATOM 746 N N . LEU A 1 92 ? 7.511 0.256 -38.471 1.00 55.81 92 LEU A N 1
ATOM 747 C CA . LEU A 1 92 ? 8.418 0.763 -37.433 1.00 55.81 92 LEU A CA 1
ATOM 748 C C . LEU A 1 92 ? 9.873 0.426 -37.757 1.00 55.81 92 LEU A C 1
ATOM 750 O O . LEU A 1 92 ? 10.215 -0.677 -38.171 1.00 55.81 92 LEU A O 1
ATOM 754 N N . THR A 1 93 ? 10.761 1.388 -37.518 1.00 58.75 93 THR A N 1
ATOM 755 C CA . THR A 1 93 ? 12.208 1.173 -37.607 1.00 58.75 93 THR A CA 1
ATOM 756 C C . THR A 1 93 ? 12.671 0.270 -36.458 1.00 58.75 93 THR A C 1
ATOM 758 O O . THR A 1 93 ? 12.384 0.565 -35.290 1.00 58.75 93 THR A O 1
ATOM 761 N N . ALA A 1 94 ? 13.383 -0.807 -36.796 1.00 59.72 94 ALA A N 1
ATOM 762 C CA . ALA A 1 94 ? 14.022 -1.715 -35.845 1.00 59.72 94 ALA A CA 1
ATOM 763 C C . ALA A 1 94 ? 15.212 -1.050 -35.124 1.00 59.72 94 ALA A C 1
ATOM 765 O O . ALA A 1 94 ? 15.823 -0.127 -35.666 1.00 59.72 94 ALA A O 1
ATOM 766 N N . LEU A 1 95 ? 15.559 -1.550 -33.928 1.00 60.91 95 LEU A N 1
ATOM 767 C CA . LEU A 1 95 ? 16.746 -1.145 -33.145 1.00 60.91 95 LEU A CA 1
ATOM 768 C C . LEU A 1 95 ? 16.821 0.361 -32.824 1.00 60.91 95 LEU A C 1
ATOM 770 O O . LEU A 1 95 ? 17.872 0.992 -32.927 1.00 60.91 95 LEU A O 1
ATOM 774 N N . VAL A 1 96 ? 15.693 0.947 -32.431 1.00 56.41 96 VAL A N 1
ATOM 775 C CA . VAL A 1 96 ? 15.613 2.347 -31.997 1.00 56.41 96 VAL A CA 1
ATOM 776 C C . VAL A 1 96 ? 15.630 2.416 -30.466 1.00 56.41 96 VAL A C 1
ATOM 778 O O . VAL A 1 96 ? 14.928 1.641 -29.827 1.00 56.41 96 VAL A O 1
ATOM 781 N N . GLY A 1 97 ? 16.397 3.353 -29.894 1.00 59.88 97 GLY A N 1
ATOM 782 C CA . GLY A 1 97 ? 16.529 3.546 -28.441 1.00 59.88 97 GLY A CA 1
ATOM 783 C C . GLY A 1 97 ? 17.734 2.827 -27.818 1.00 59.88 97 GLY A C 1
ATOM 784 O O . GLY A 1 97 ? 18.639 2.361 -28.514 1.00 59.88 97 GLY A O 1
ATOM 785 N N . SER A 1 98 ? 17.783 2.766 -26.484 1.00 70.00 98 SER A N 1
ATOM 786 C CA . SER A 1 98 ? 18.843 2.058 -25.749 1.00 70.00 98 SER A CA 1
ATOM 787 C C . SER A 1 98 ? 18.642 0.538 -25.757 1.00 70.00 98 SER A C 1
ATOM 789 O O . SER A 1 98 ? 17.650 0.024 -25.236 1.00 70.00 98 SER A O 1
ATOM 791 N N . VAL A 1 99 ? 19.634 -0.203 -26.267 1.00 79.56 99 VAL A N 1
ATOM 792 C CA . VAL A 1 99 ? 19.602 -1.679 -26.367 1.00 79.56 99 VAL A CA 1
ATOM 793 C C . VAL A 1 99 ? 19.417 -2.356 -25.005 1.00 79.56 99 VAL A C 1
ATOM 795 O O . VAL A 1 99 ? 18.808 -3.415 -24.927 1.00 79.56 99 VAL A O 1
ATOM 798 N N . THR A 1 100 ? 19.902 -1.749 -23.918 1.00 88.19 100 THR A N 1
ATOM 799 C CA . THR A 1 100 ? 19.907 -2.389 -22.594 1.00 88.19 100 THR A CA 1
ATOM 800 C C . THR A 1 100 ? 18.507 -2.636 -22.023 1.00 88.19 100 THR A C 1
ATOM 802 O O . THR A 1 100 ? 18.311 -3.644 -21.354 1.00 88.19 100 THR A O 1
ATOM 805 N N . TYR A 1 101 ? 17.543 -1.747 -22.284 1.00 92.25 101 TYR A N 1
ATOM 806 C CA . TYR A 1 101 ? 16.168 -1.859 -21.763 1.00 92.25 101 TYR A CA 1
ATOM 807 C C . TYR A 1 101 ? 15.157 -2.272 -22.833 1.00 92.25 101 TYR A C 1
ATOM 809 O O . TYR A 1 101 ? 13.971 -2.424 -22.544 1.00 92.25 101 TYR A O 1
ATOM 817 N N . SER A 1 102 ? 15.606 -2.407 -24.080 1.00 89.62 102 SER A N 1
ATOM 818 C CA . SER A 1 102 ? 14.740 -2.690 -25.218 1.00 89.62 102 SER A CA 1
ATOM 819 C C . SER A 1 102 ? 14.209 -4.118 -25.160 1.00 89.62 102 SER A C 1
ATOM 821 O O . SER A 1 102 ? 14.957 -5.056 -24.879 1.00 89.62 102 SER A O 1
ATOM 823 N N . ALA A 1 103 ? 12.919 -4.288 -25.449 1.00 88.81 103 ALA A N 1
ATOM 824 C CA . ALA A 1 103 ? 12.317 -5.612 -25.531 1.00 88.81 103 ALA A CA 1
ATOM 825 C C . ALA A 1 103 ? 12.922 -6.423 -26.694 1.00 88.81 103 ALA A C 1
ATOM 827 O O . ALA A 1 103 ? 13.251 -5.836 -27.727 1.00 88.81 103 ALA A O 1
ATOM 828 N N . PRO A 1 104 ? 13.061 -7.759 -26.584 1.00 86.38 104 PRO A N 1
ATOM 829 C CA . PRO A 1 104 ? 13.681 -8.575 -27.631 1.00 86.38 104 PRO A CA 1
ATOM 830 C C . PRO A 1 104 ? 13.035 -8.392 -29.012 1.00 86.38 104 PRO A C 1
ATOM 832 O O . PRO A 1 104 ? 13.712 -8.456 -30.039 1.00 86.38 104 PRO A O 1
ATOM 835 N N . GLU A 1 105 ? 11.726 -8.140 -29.042 1.00 83.81 105 GLU A N 1
ATOM 836 C CA . GLU A 1 105 ? 10.953 -7.954 -30.263 1.00 83.81 105 GLU A CA 1
ATOM 837 C C . GLU A 1 105 ? 11.180 -6.606 -30.975 1.00 83.81 105 GLU A C 1
ATOM 839 O O . GLU A 1 105 ? 10.861 -6.495 -32.156 1.00 83.81 105 GLU A O 1
ATOM 844 N N . THR A 1 106 ? 11.781 -5.594 -30.334 1.00 79.94 106 THR A N 1
ATOM 845 C CA . THR A 1 106 ? 12.037 -4.285 -30.983 1.00 79.94 106 THR A CA 1
ATOM 846 C C . THR A 1 106 ? 13.137 -4.341 -32.049 1.00 79.94 106 THR A C 1
ATOM 848 O O . THR A 1 106 ? 13.348 -3.384 -32.801 1.00 79.94 106 THR A O 1
ATOM 851 N N . SER A 1 107 ? 13.834 -5.478 -32.137 1.00 67.25 107 SER A N 1
ATOM 852 C CA . SER A 1 107 ? 14.746 -5.808 -33.238 1.00 67.25 107 SER A CA 1
ATOM 853 C C . SER A 1 107 ? 14.005 -6.114 -34.548 1.00 67.25 107 SER A C 1
ATOM 855 O O . SER A 1 107 ? 14.636 -6.177 -35.601 1.00 67.25 107 SER A O 1
ATOM 857 N N . TYR A 1 108 ? 12.681 -6.284 -34.497 1.00 66.50 108 TYR A N 1
ATOM 858 C CA . TYR A 1 108 ? 11.805 -6.461 -35.653 1.00 66.50 108 TYR A CA 1
ATOM 859 C C . TYR A 1 108 ? 10.971 -5.191 -35.893 1.00 66.50 108 TYR A C 1
ATOM 861 O O . TYR A 1 108 ? 10.963 -4.265 -35.083 1.00 66.50 108 TYR A O 1
ATOM 869 N N . THR A 1 109 ? 10.266 -5.127 -37.022 1.00 57.19 109 THR A N 1
ATOM 870 C CA . THR A 1 109 ? 9.441 -3.966 -37.409 1.00 57.19 109 THR A CA 1
ATOM 871 C C . THR A 1 109 ? 8.071 -3.932 -36.728 1.00 57.19 109 THR A C 1
ATOM 873 O O . THR A 1 109 ? 7.349 -2.950 -36.855 1.00 57.19 109 THR A O 1
ATOM 876 N N . ASP A 1 110 ? 7.738 -4.980 -35.973 1.00 59.97 110 ASP A N 1
ATOM 877 C CA . ASP A 1 110 ? 6.370 -5.343 -35.619 1.00 59.97 110 ASP A CA 1
ATOM 878 C C . ASP A 1 110 ? 6.214 -5.406 -34.091 1.00 59.97 110 ASP A C 1
ATOM 880 O O . ASP A 1 110 ? 6.115 -6.480 -33.499 1.00 59.97 110 ASP A O 1
ATOM 884 N N . TYR A 1 111 ? 6.240 -4.248 -33.426 1.00 64.81 111 TYR A N 1
ATOM 885 C CA . TYR A 1 111 ? 6.058 -4.150 -31.972 1.00 64.81 111 TYR A CA 1
ATOM 886 C C . TYR A 1 111 ? 5.048 -3.066 -31.580 1.00 64.81 111 TYR A C 1
ATOM 888 O O . TYR A 1 111 ? 4.742 -2.158 -32.353 1.00 64.81 111 TYR A O 1
ATOM 896 N N . SER A 1 112 ? 4.497 -3.199 -30.372 1.00 73.81 112 SER A N 1
ATOM 897 C CA . SER A 1 112 ? 3.401 -2.376 -29.847 1.00 73.81 112 SER A CA 1
ATOM 898 C C . SER A 1 112 ? 3.664 -1.992 -28.378 1.00 73.81 112 SER A C 1
ATOM 900 O O . SER A 1 112 ? 4.756 -2.214 -27.853 1.00 73.81 112 SER A O 1
ATOM 902 N N . ILE A 1 113 ? 2.652 -1.449 -27.700 1.00 82.31 113 ILE A N 1
ATOM 903 C CA . ILE A 1 113 ? 2.631 -1.051 -26.280 1.00 82.31 113 ILE A CA 1
ATOM 904 C C . ILE A 1 113 ? 3.365 -2.021 -25.320 1.00 82.31 113 ILE A C 1
ATOM 906 O O . ILE A 1 113 ? 4.102 -1.527 -24.460 1.00 82.31 113 ILE A O 1
ATOM 910 N N . PRO A 1 114 ? 3.268 -3.365 -25.450 1.00 86.50 114 PRO A N 1
ATOM 911 C CA . PRO A 1 114 ? 3.974 -4.293 -24.560 1.00 86.50 114 PRO A CA 1
ATOM 912 C C . PRO A 1 114 ? 5.502 -4.140 -24.536 1.00 86.50 114 PRO A C 1
ATOM 914 O O . PRO A 1 114 ? 6.134 -4.560 -23.564 1.00 86.50 114 PRO A O 1
ATOM 917 N N . ALA A 1 115 ? 6.110 -3.543 -25.568 1.00 89.06 115 ALA A N 1
ATOM 918 C CA . ALA A 1 115 ? 7.546 -3.268 -25.599 1.00 89.06 115 ALA A CA 1
ATOM 919 C C . ALA A 1 115 ? 7.949 -2.202 -24.564 1.00 89.06 115 ALA A C 1
ATOM 921 O O . ALA A 1 115 ? 8.933 -2.380 -23.849 1.00 89.06 115 ALA A O 1
ATOM 922 N N . ASP A 1 116 ? 7.156 -1.137 -24.417 1.00 90.75 116 ASP A N 1
ATOM 923 C CA . ASP A 1 116 ? 7.388 -0.113 -23.391 1.00 90.75 116 ASP A CA 1
ATOM 924 C C . ASP A 1 116 ? 7.168 -0.674 -21.978 1.00 90.75 116 ASP A C 1
ATOM 926 O O . ASP A 1 116 ? 7.890 -0.316 -21.050 1.00 90.75 116 ASP A O 1
ATOM 930 N N . LEU A 1 117 ? 6.191 -1.576 -21.811 1.00 91.25 117 LEU A N 1
ATOM 931 C CA . LEU A 1 117 ? 5.923 -2.242 -20.530 1.00 91.25 117 LEU A CA 1
ATOM 932 C C . LEU A 1 117 ? 7.087 -3.142 -20.096 1.00 91.25 117 LEU A C 1
ATOM 934 O O . LEU A 1 117 ? 7.418 -3.202 -18.912 1.00 91.25 117 LEU A O 1
ATOM 938 N N . TYR A 1 118 ? 7.752 -3.795 -21.049 1.00 93.44 118 TYR A N 1
ATOM 939 C CA . TYR A 1 118 ? 8.980 -4.540 -20.784 1.00 93.44 118 TYR A CA 1
ATOM 940 C C . TYR A 1 118 ? 10.111 -3.635 -20.306 1.00 93.44 118 TYR A C 1
ATOM 942 O O . TYR A 1 118 ? 10.739 -3.923 -19.285 1.00 93.44 118 TYR A O 1
ATOM 950 N N . SER A 1 119 ? 10.342 -2.519 -21.002 1.00 94.44 119 SER A N 1
ATOM 951 C CA . SER A 1 119 ? 11.354 -1.546 -20.592 1.00 94.44 119 SER A CA 1
ATOM 952 C C . SER A 1 119 ? 11.046 -0.987 -19.202 1.00 94.44 119 SER A C 1
ATOM 954 O O . SER A 1 119 ? 11.936 -0.923 -18.357 1.00 94.44 119 SER A O 1
ATOM 956 N N . PHE A 1 120 ? 9.778 -0.681 -18.917 1.00 94.62 120 PHE A N 1
ATOM 957 C CA . PHE A 1 120 ? 9.318 -0.295 -17.585 1.00 94.62 120 PHE A CA 1
ATOM 958 C C . PHE A 1 120 ? 9.609 -1.365 -16.522 1.00 94.62 120 PHE A C 1
ATOM 960 O O . PHE A 1 120 ? 10.086 -1.021 -15.440 1.00 94.62 120 PHE A O 1
ATOM 967 N N . GLY A 1 121 ? 9.394 -2.651 -16.821 1.00 93.50 121 GLY A N 1
ATOM 968 C CA . GLY A 1 121 ? 9.723 -3.755 -15.915 1.00 93.50 121 GLY A CA 1
ATOM 969 C C . GLY A 1 121 ? 11.211 -3.806 -15.553 1.00 93.50 121 GLY A C 1
ATOM 970 O O . GLY A 1 121 ? 11.554 -3.888 -14.374 1.00 93.50 121 GLY A O 1
ATOM 971 N N . LEU A 1 122 ? 12.099 -3.678 -16.543 1.00 95.50 122 LEU A N 1
ATOM 972 C CA . LEU A 1 122 ? 13.549 -3.654 -16.310 1.00 95.50 122 LEU A CA 1
ATOM 973 C C . LEU A 1 122 ? 14.004 -2.415 -15.527 1.00 95.50 122 LEU A C 1
ATOM 975 O O . LEU A 1 122 ? 14.809 -2.536 -14.604 1.00 95.50 122 LEU A O 1
ATOM 979 N N . VAL A 1 123 ? 13.472 -1.232 -15.853 1.00 95.75 123 VAL A N 1
ATOM 980 C CA . VAL A 1 123 ? 13.774 0.009 -15.118 1.00 95.75 123 VAL A CA 1
ATOM 981 C C . VAL A 1 123 ? 13.282 -0.078 -13.673 1.00 95.75 123 VAL A C 1
ATOM 983 O O . VAL A 1 123 ? 13.993 0.317 -12.753 1.00 95.75 123 VAL A O 1
ATOM 986 N N . SER A 1 124 ? 12.094 -0.641 -13.451 1.00 93.62 124 SER A N 1
ATOM 987 C CA . SER A 1 124 ? 11.553 -0.847 -12.104 1.00 93.62 124 SER A CA 1
ATOM 988 C C . SER A 1 124 ? 12.435 -1.790 -11.290 1.00 93.62 124 SER A C 1
ATOM 990 O O . SER A 1 124 ? 12.706 -1.513 -10.124 1.00 93.62 124 SER A O 1
ATOM 992 N N . TRP A 1 125 ? 12.940 -2.867 -11.901 1.00 93.81 125 TRP A N 1
ATOM 993 C CA . TRP A 1 125 ? 13.866 -3.778 -11.230 1.00 93.81 125 TRP A CA 1
ATOM 994 C C . TRP A 1 125 ? 15.176 -3.092 -10.840 1.00 93.81 125 TRP A C 1
ATOM 996 O O . TRP A 1 125 ? 15.621 -3.231 -9.702 1.00 93.81 125 TRP A O 1
ATOM 1006 N N . GLU A 1 126 ? 15.753 -2.296 -11.744 1.00 94.69 126 GLU A N 1
ATOM 1007 C CA . GLU A 1 126 ? 16.959 -1.515 -11.459 1.00 94.69 126 GLU A CA 1
ATOM 1008 C C . GLU A 1 126 ? 16.760 -0.556 -10.281 1.00 94.69 126 GLU A C 1
ATOM 1010 O O . GLU A 1 126 ? 17.599 -0.515 -9.382 1.00 94.69 126 GLU A O 1
ATOM 1015 N N . VAL A 1 127 ? 15.646 0.183 -10.273 1.00 93.00 127 VAL A N 1
ATOM 1016 C CA . VAL A 1 127 ? 15.322 1.160 -9.224 1.00 93.00 127 VAL A CA 1
ATOM 1017 C C . VAL A 1 127 ? 15.107 0.478 -7.877 1.00 93.00 127 VAL A C 1
ATOM 1019 O O . VAL A 1 127 ? 15.584 0.976 -6.860 1.00 93.00 127 VAL A O 1
ATOM 1022 N N . LEU A 1 128 ? 14.385 -0.641 -7.856 1.00 89.38 128 LEU A N 1
ATOM 1023 C CA . LEU A 1 128 ? 13.961 -1.287 -6.616 1.00 89.38 128 LEU A CA 1
ATOM 1024 C C . LEU A 1 128 ? 15.059 -2.165 -5.997 1.00 89.38 128 LEU A C 1
ATOM 1026 O O . LEU A 1 128 ? 15.188 -2.173 -4.781 1.00 89.38 128 LEU A O 1
ATOM 1030 N N . GLN A 1 129 ? 15.881 -2.851 -6.797 1.00 88.50 129 GLN A N 1
ATOM 1031 C CA . GLN A 1 129 ? 16.950 -3.733 -6.292 1.00 88.50 129 GLN A CA 1
ATOM 1032 C C . GLN A 1 129 ? 18.359 -3.182 -6.487 1.00 88.50 129 GLN A C 1
ATOM 1034 O O . GLN A 1 129 ? 19.335 -3.929 -6.428 1.00 88.50 129 GLN A O 1
ATOM 1039 N N . GLN A 1 130 ? 18.476 -1.874 -6.716 1.00 89.50 130 GLN A N 1
ATOM 1040 C CA . GLN A 1 130 ? 19.760 -1.176 -6.681 1.00 89.50 130 GLN A CA 1
ATOM 1041 C C . GLN A 1 130 ? 20.787 -1.790 -7.651 1.00 89.50 130 GLN A C 1
ATOM 1043 O O . GLN A 1 130 ? 21.987 -1.878 -7.374 1.00 89.50 130 GLN A O 1
ATOM 1048 N N . ILE A 1 131 ? 20.320 -2.249 -8.819 1.00 90.12 131 ILE A N 1
ATOM 1049 C CA . ILE A 1 131 ? 21.177 -2.969 -9.764 1.00 90.12 131 ILE A CA 1
ATOM 1050 C C . ILE A 1 131 ? 22.253 -2.015 -10.266 1.00 90.12 131 ILE A C 1
ATOM 1052 O O . ILE A 1 131 ? 21.975 -0.980 -10.873 1.00 90.12 131 ILE A O 1
ATOM 1056 N N . ARG A 1 132 ? 23.516 -2.367 -10.028 1.00 87.81 132 ARG A N 1
ATOM 1057 C CA . ARG A 1 132 ? 24.646 -1.563 -10.495 1.00 87.81 132 ARG A CA 1
ATOM 1058 C C . ARG A 1 132 ? 24.736 -1.640 -12.013 1.00 87.81 132 ARG A C 1
ATOM 1060 O O . ARG A 1 132 ? 24.672 -2.722 -12.597 1.00 87.81 132 ARG A O 1
ATOM 1067 N N . GLN A 1 133 ? 25.011 -0.506 -12.657 1.00 86.38 133 GLN A N 1
ATOM 1068 C CA . GLN A 1 133 ? 25.076 -0.419 -14.123 1.00 86.38 133 GLN A CA 1
ATOM 1069 C C . GLN A 1 133 ? 26.022 -1.447 -14.767 1.00 86.38 133 GLN A C 1
ATOM 1071 O O . GLN A 1 133 ? 25.733 -1.960 -15.846 1.00 86.38 133 GLN A O 1
ATOM 1076 N N . LYS A 1 134 ? 27.143 -1.766 -14.105 1.00 87.06 134 LYS A N 1
ATOM 1077 C CA . LYS A 1 134 ? 28.119 -2.757 -14.591 1.00 87.06 134 LYS A CA 1
ATOM 1078 C C . LYS A 1 134 ? 27.558 -4.185 -14.649 1.00 87.06 134 LYS A C 1
ATOM 1080 O O . LYS A 1 134 ? 27.977 -4.960 -15.502 1.00 87.06 134 LYS A O 1
ATOM 1085 N N . ASP A 1 135 ? 26.613 -4.509 -13.768 1.00 90.25 135 ASP A N 1
ATOM 1086 C CA . ASP A 1 135 ? 26.033 -5.847 -13.614 1.00 90.25 135 ASP A CA 1
ATOM 1087 C C . ASP A 1 135 ? 24.734 -5.989 -14.433 1.00 90.25 135 ASP A C 1
ATOM 1089 O O . ASP A 1 135 ? 24.372 -7.085 -14.863 1.00 90.25 135 ASP A O 1
ATOM 1093 N N . MET A 1 136 ? 24.079 -4.860 -14.726 1.00 89.56 136 MET A N 1
ATOM 1094 C CA . MET A 1 136 ? 22.768 -4.760 -15.367 1.00 89.56 136 MET A CA 1
ATOM 1095 C C . MET A 1 136 ? 22.602 -5.634 -16.617 1.00 89.56 136 MET A C 1
ATOM 1097 O O . MET A 1 136 ? 21.647 -6.398 -16.704 1.00 89.56 136 MET A O 1
ATOM 1101 N N . ARG A 1 137 ? 23.540 -5.580 -17.574 1.00 88.12 137 ARG A N 1
ATOM 1102 C CA . ARG A 1 137 ? 23.437 -6.374 -18.817 1.00 88.12 137 ARG A CA 1
ATOM 1103 C C . ARG A 1 137 ? 23.394 -7.878 -18.548 1.00 88.12 137 ARG A C 1
ATOM 1105 O O . ARG A 1 137 ? 22.606 -8.581 -19.169 1.00 88.12 137 ARG A O 1
ATOM 1112 N N . SER A 1 138 ? 24.241 -8.354 -17.637 1.00 92.50 138 SER A N 1
ATOM 1113 C CA . SER A 1 138 ? 24.311 -9.773 -17.276 1.00 92.50 138 SER A CA 1
ATOM 1114 C C . SER A 1 138 ? 23.041 -10.210 -16.547 1.00 92.50 138 SER A C 1
ATOM 1116 O O . SER A 1 138 ? 22.439 -11.221 -16.898 1.00 92.50 138 SER A O 1
ATOM 1118 N N . MET A 1 139 ? 22.583 -9.407 -15.583 1.00 93.44 139 MET A N 1
ATOM 1119 C CA . MET A 1 139 ? 21.375 -9.705 -14.810 1.00 93.44 139 MET A CA 1
ATOM 1120 C C . MET A 1 139 ? 20.116 -9.714 -15.680 1.00 93.44 139 MET A C 1
ATOM 1122 O O . MET A 1 139 ? 19.326 -10.652 -15.602 1.00 93.44 139 MET A O 1
ATOM 1126 N N . PHE A 1 140 ? 19.951 -8.718 -16.554 1.00 94.12 140 PHE A N 1
ATOM 1127 C CA . PHE A 1 140 ? 18.811 -8.645 -17.471 1.00 94.12 140 PHE A CA 1
ATOM 1128 C C . PHE A 1 140 ? 18.817 -9.806 -18.463 1.00 94.12 140 PHE A C 1
ATOM 1130 O O . PHE A 1 140 ? 17.772 -10.404 -18.710 1.00 94.12 140 PHE A O 1
ATOM 1137 N N . HIS A 1 141 ? 19.993 -10.175 -18.984 1.00 90.94 141 HIS A N 1
ATOM 1138 C CA . HIS A 1 141 ? 20.113 -11.344 -19.848 1.00 90.94 141 HIS A CA 1
ATOM 1139 C C . HIS A 1 141 ? 19.649 -12.616 -19.134 1.00 90.94 141 HIS A C 1
ATOM 1141 O O . HIS A 1 141 ? 18.811 -13.336 -19.667 1.00 90.94 141 HIS A O 1
ATOM 1147 N N . ARG A 1 142 ? 20.146 -12.876 -17.921 1.00 94.38 142 ARG A N 1
ATOM 1148 C CA . ARG A 1 142 ? 19.804 -14.085 -17.159 1.00 94.38 142 ARG A CA 1
ATOM 1149 C C . ARG A 1 142 ? 18.323 -14.158 -16.796 1.00 94.38 142 ARG A C 1
ATOM 1151 O O . ARG A 1 142 ? 17.704 -15.205 -16.959 1.00 94.38 142 ARG A O 1
ATOM 1158 N N . LEU A 1 143 ? 17.722 -13.035 -16.401 1.00 93.81 143 LEU A N 1
ATOM 1159 C CA . LEU A 1 143 ? 16.285 -12.983 -16.135 1.00 93.81 143 LEU A CA 1
ATOM 1160 C C . LEU A 1 143 ? 15.461 -13.330 -17.387 1.00 93.81 143 LEU A C 1
ATOM 1162 O O . LEU A 1 143 ? 14.524 -14.120 -17.318 1.00 93.81 143 LEU A O 1
ATOM 1166 N N . VAL A 1 144 ? 15.798 -12.742 -18.538 1.00 91.38 144 VAL A N 1
ATOM 1167 C CA . VAL A 1 144 ? 14.939 -12.781 -19.735 1.00 91.38 144 VAL A CA 1
ATOM 1168 C C . VAL A 1 144 ? 15.220 -13.992 -20.626 1.00 91.38 144 VAL A C 1
ATOM 1170 O O . VAL A 1 144 ? 14.293 -14.595 -21.172 1.00 91.38 144 VAL A O 1
ATOM 1173 N N . HIS A 1 145 ? 16.491 -14.339 -20.817 1.00 88.81 145 HIS A N 1
ATOM 1174 C CA . HIS A 1 145 ? 16.921 -15.409 -21.719 1.00 88.81 145 HIS A CA 1
ATOM 1175 C C . HIS A 1 145 ? 17.103 -16.742 -21.006 1.00 88.81 145 HIS A C 1
ATOM 1177 O O . HIS A 1 145 ? 16.691 -17.760 -21.564 1.00 88.81 145 HIS A O 1
ATOM 1183 N N . ASP A 1 146 ? 17.656 -16.719 -19.794 1.00 92.31 146 ASP A N 1
ATOM 1184 C CA . ASP A 1 146 ? 17.902 -17.928 -19.000 1.00 92.31 146 ASP A CA 1
ATOM 1185 C C . ASP A 1 146 ? 16.723 -18.244 -18.058 1.00 92.31 146 ASP A C 1
ATOM 1187 O O . ASP A 1 146 ? 16.710 -19.288 -17.410 1.00 92.31 146 ASP A O 1
ATOM 1191 N N . ALA A 1 147 ? 15.702 -17.372 -18.030 1.00 89.56 147 ALA A N 1
ATOM 1192 C CA . ALA A 1 147 ? 14.506 -17.474 -17.191 1.00 89.56 147 ALA A CA 1
ATOM 1193 C C . ALA A 1 147 ? 14.821 -17.603 -15.689 1.00 89.56 147 ALA A C 1
ATOM 1195 O O . ALA A 1 147 ? 14.067 -18.220 -14.935 1.00 89.56 147 ALA A O 1
ATOM 1196 N N . GLU A 1 148 ? 15.933 -17.013 -15.246 1.00 92.38 148 GLU A N 1
ATOM 1197 C CA . GLU A 1 148 ? 16.407 -17.102 -13.867 1.00 92.38 148 GLU A CA 1
ATOM 1198 C C . GLU A 1 148 ? 15.659 -16.106 -12.966 1.00 92.38 148 GLU A C 1
ATOM 1200 O O . GLU A 1 148 ? 16.148 -15.024 -12.638 1.00 92.38 148 GLU A O 1
ATOM 1205 N N . THR A 1 149 ? 14.431 -16.455 -12.580 1.00 88.19 149 THR A N 1
ATOM 1206 C CA . THR A 1 149 ? 13.563 -15.593 -11.759 1.00 88.19 149 THR A CA 1
ATOM 1207 C C . THR A 1 149 ? 14.055 -15.416 -10.327 1.00 88.19 149 THR A C 1
ATOM 1209 O O . THR A 1 149 ? 13.735 -14.409 -9.700 1.00 88.19 149 THR A O 1
ATOM 1212 N N . ASP A 1 150 ? 14.868 -16.350 -9.827 1.00 85.94 150 ASP A N 1
ATOM 1213 C CA . ASP A 1 150 ? 15.431 -16.321 -8.469 1.00 85.94 150 ASP A CA 1
ATOM 1214 C C . ASP A 1 150 ? 16.419 -15.159 -8.258 1.00 85.94 150 ASP A C 1
ATOM 1216 O O . ASP A 1 150 ? 16.755 -14.819 -7.124 1.00 85.94 150 ASP A O 1
ATOM 1220 N N . LEU A 1 151 ? 16.846 -14.498 -9.343 1.00 87.62 151 LEU A N 1
ATOM 1221 C CA . LEU A 1 151 ? 17.612 -13.249 -9.291 1.00 87.62 151 LEU A CA 1
ATOM 1222 C C . LEU A 1 151 ? 16.842 -12.103 -8.640 1.00 87.62 151 LEU A C 1
ATOM 1224 O O . LEU A 1 151 ? 17.452 -11.174 -8.114 1.00 87.62 151 LEU A O 1
ATOM 1228 N N . ILE A 1 152 ? 15.513 -12.143 -8.711 1.00 84.94 152 ILE A N 1
ATOM 1229 C CA . ILE A 1 152 ? 14.649 -11.122 -8.143 1.00 84.94 152 ILE A CA 1
ATOM 1230 C C . ILE A 1 152 ? 14.389 -11.493 -6.683 1.00 84.94 152 ILE A C 1
ATOM 1232 O O . ILE A 1 152 ? 13.498 -12.281 -6.362 1.00 84.94 152 ILE A O 1
ATOM 1236 N N . GLN A 1 153 ? 15.168 -10.890 -5.785 1.00 77.19 153 GLN A N 1
ATOM 1237 C CA . GLN A 1 153 ? 14.989 -11.035 -4.338 1.00 77.19 153 GLN A CA 1
ATOM 1238 C C . GLN A 1 153 ? 13.583 -10.576 -3.908 1.00 77.19 153 GLN A C 1
ATOM 1240 O O . GLN A 1 153 ? 13.267 -9.392 -3.917 1.00 77.19 153 GLN A O 1
ATOM 1245 N N . SER A 1 154 ? 12.709 -11.526 -3.573 1.00 65.56 154 SER A N 1
ATOM 1246 C CA . SER A 1 154 ? 11.307 -11.287 -3.181 1.00 65.56 154 SER A CA 1
ATOM 1247 C C . SER A 1 154 ? 11.070 -11.400 -1.669 1.00 65.56 154 SER A C 1
ATOM 1249 O O . SER A 1 154 ? 9.932 -11.281 -1.203 1.00 65.56 154 SER A O 1
ATOM 1251 N N . SER A 1 155 ? 12.145 -11.636 -0.907 1.00 56.09 155 SER A N 1
ATOM 1252 C CA . SER A 1 155 ? 12.134 -11.720 0.555 1.00 56.09 155 SER A CA 1
ATOM 1253 C C . SER A 1 155 ? 11.684 -10.413 1.198 1.00 56.09 155 SER A C 1
ATOM 1255 O O . SER A 1 155 ? 10.990 -10.449 2.215 1.00 56.09 155 SER A O 1
ATOM 1257 N N . ASP A 1 156 ? 12.006 -9.281 0.571 1.00 58.06 156 ASP A N 1
ATOM 1258 C CA . ASP A 1 156 ? 11.758 -7.965 1.140 1.00 58.06 156 ASP A CA 1
ATOM 1259 C C . ASP A 1 156 ? 10.292 -7.562 0.964 1.00 58.06 156 ASP A C 1
ATOM 1261 O O . ASP A 1 156 ? 9.753 -7.451 -0.144 1.00 58.06 156 ASP A O 1
ATOM 1265 N N . TRP A 1 157 ? 9.629 -7.355 2.100 1.00 49.09 157 TRP A N 1
ATOM 1266 C CA . TRP A 1 157 ? 8.184 -7.150 2.200 1.00 49.09 157 TRP A CA 1
ATOM 1267 C C . TRP A 1 157 ? 7.681 -5.965 1.361 1.00 49.09 157 TRP A C 1
ATOM 1269 O O . TRP A 1 157 ? 6.608 -6.041 0.766 1.00 49.09 157 TRP A O 1
ATOM 1279 N N . TRP A 1 158 ? 8.477 -4.901 1.239 1.00 56.81 158 TRP A N 1
ATOM 1280 C CA . TRP A 1 158 ? 8.124 -3.674 0.518 1.00 56.81 158 TRP A CA 1
ATOM 1281 C C . TRP A 1 158 ? 8.178 -3.826 -1.017 1.00 56.81 158 TRP A C 1
ATOM 1283 O O . TRP A 1 158 ? 7.650 -2.981 -1.745 1.00 56.81 158 TRP A O 1
ATOM 1293 N N . PHE A 1 159 ? 8.774 -4.921 -1.507 1.00 61.81 159 PHE A N 1
ATOM 1294 C CA . PHE A 1 159 ? 9.016 -5.215 -2.922 1.00 61.81 159 PHE A CA 1
ATOM 1295 C C . PHE A 1 159 ? 8.245 -6.446 -3.442 1.00 61.81 159 PHE A C 1
ATOM 1297 O O . PHE A 1 159 ? 8.138 -6.647 -4.653 1.00 61.81 159 PHE A O 1
ATOM 1304 N N . ARG A 1 160 ? 7.648 -7.264 -2.564 1.00 59.22 160 ARG A N 1
ATOM 1305 C CA . ARG A 1 160 ? 7.054 -8.570 -2.919 1.00 59.22 160 ARG A CA 1
ATOM 1306 C C . ARG A 1 160 ? 6.046 -8.516 -4.080 1.00 59.22 160 ARG A C 1
ATOM 1308 O O . ARG A 1 160 ? 6.078 -9.377 -4.959 1.00 59.22 160 ARG A O 1
ATOM 1315 N N . ASN A 1 161 ? 5.211 -7.478 -4.140 1.00 62.53 161 ASN A N 1
ATOM 1316 C CA . ASN A 1 161 ? 4.237 -7.293 -5.226 1.00 62.53 161 ASN A CA 1
ATOM 1317 C C . ASN A 1 161 ? 4.893 -6.881 -6.559 1.00 62.53 161 ASN A C 1
ATOM 1319 O O . ASN A 1 161 ? 4.372 -7.183 -7.632 1.00 62.53 161 ASN A O 1
ATOM 1323 N N 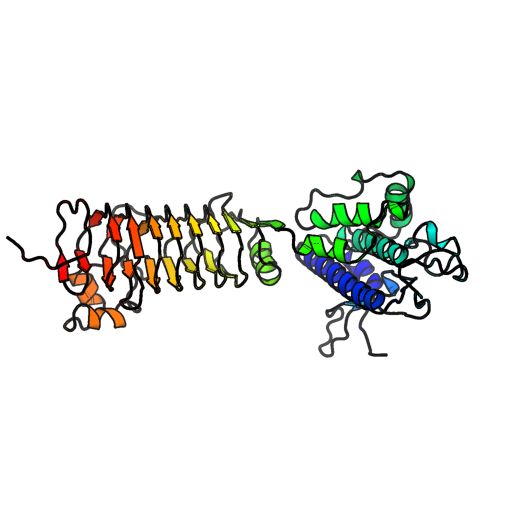. TRP A 1 162 ? 6.065 -6.244 -6.510 1.00 76.69 162 TRP A N 1
ATOM 1324 C CA . TRP A 1 162 ? 6.833 -5.850 -7.691 1.00 76.69 162 TRP A CA 1
ATOM 1325 C C . TRP A 1 162 ? 7.637 -6.999 -8.292 1.00 76.69 162 TRP A C 1
ATOM 1327 O O . TRP A 1 162 ? 7.789 -7.028 -9.510 1.00 76.69 162 TRP A O 1
ATOM 1337 N N . ALA A 1 163 ? 8.076 -7.977 -7.494 1.00 80.06 163 ALA A N 1
ATOM 1338 C CA . ALA A 1 163 ? 8.795 -9.147 -8.002 1.00 80.06 163 ALA A CA 1
ATOM 1339 C C . ALA A 1 163 ? 7.988 -9.895 -9.080 1.00 80.06 163 ALA A C 1
ATOM 1341 O O . ALA A 1 163 ? 8.468 -10.119 -10.192 1.00 80.06 163 ALA A O 1
ATOM 1342 N N . TYR A 1 164 ? 6.720 -10.199 -8.781 1.00 80.75 164 TYR A N 1
ATOM 1343 C CA . TYR A 1 164 ? 5.802 -10.827 -9.734 1.00 80.75 164 TYR A CA 1
ATOM 1344 C C . TYR A 1 164 ? 5.600 -9.968 -10.990 1.00 80.75 164 TYR A C 1
ATOM 1346 O O . TYR A 1 164 ? 5.604 -10.493 -12.107 1.00 80.75 164 TYR A O 1
ATOM 1354 N N . ASN A 1 165 ? 5.442 -8.652 -10.820 1.00 81.38 165 ASN A N 1
ATOM 1355 C CA . ASN A 1 165 ? 5.257 -7.725 -11.934 1.00 81.38 165 ASN A CA 1
ATOM 1356 C C . ASN A 1 165 ? 6.474 -7.685 -12.842 1.00 81.38 165 ASN A C 1
ATOM 1358 O O . ASN A 1 165 ? 6.327 -7.841 -14.046 1.00 81.38 165 ASN A O 1
ATOM 1362 N N . ILE A 1 166 ? 7.672 -7.538 -12.282 1.00 89.44 166 ILE A N 1
ATOM 1363 C CA . ILE A 1 166 ? 8.914 -7.503 -13.053 1.00 89.44 166 ILE A CA 1
ATOM 1364 C C . ILE A 1 166 ? 9.050 -8.784 -13.872 1.00 89.44 166 ILE A C 1
ATOM 1366 O O . ILE A 1 166 ? 9.255 -8.698 -15.080 1.00 89.44 166 ILE A O 1
ATOM 1370 N N . ILE A 1 167 ? 8.843 -9.961 -13.271 1.00 88.62 167 ILE A N 1
ATOM 1371 C CA . ILE A 1 167 ? 8.898 -11.243 -13.993 1.00 88.62 167 ILE A CA 1
ATOM 1372 C C . ILE A 1 167 ? 7.893 -11.260 -15.153 1.00 88.62 167 ILE A C 1
ATOM 1374 O O . ILE A 1 167 ? 8.252 -11.571 -16.287 1.00 88.62 167 ILE A O 1
ATOM 1378 N N . ASN A 1 168 ? 6.632 -10.893 -14.907 1.00 87.38 168 ASN A N 1
ATOM 1379 C CA . ASN A 1 168 ? 5.589 -10.963 -15.934 1.00 87.38 168 ASN A CA 1
ATOM 1380 C C . ASN A 1 168 ? 5.650 -9.834 -16.972 1.00 87.38 168 ASN A C 1
ATOM 1382 O O . ASN A 1 168 ? 5.157 -10.022 -18.081 1.00 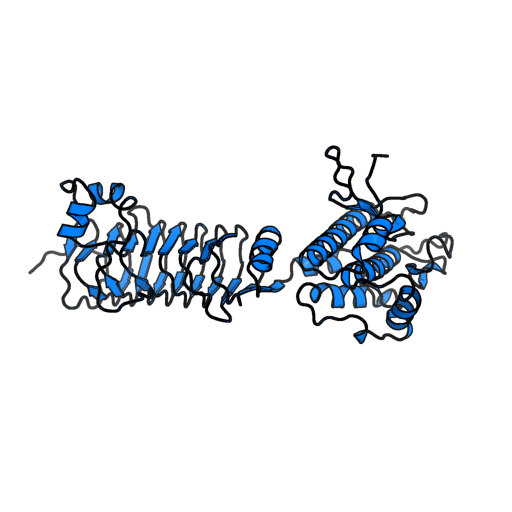87.38 168 ASN A O 1
ATOM 1386 N N . LEU A 1 169 ? 6.273 -8.698 -16.659 1.00 90.25 169 LEU A N 1
ATOM 1387 C CA . LEU A 1 169 ? 6.569 -7.614 -17.600 1.00 90.25 169 LEU A CA 1
ATOM 1388 C C . LEU A 1 169 ? 7.784 -7.937 -18.473 1.00 90.25 169 LEU A C 1
ATOM 1390 O O . LEU A 1 169 ? 7.868 -7.466 -19.600 1.00 90.25 169 LEU A O 1
ATOM 1394 N N . THR A 1 170 ? 8.721 -8.751 -17.988 1.00 92.56 170 THR A N 1
ATOM 1395 C CA . THR A 1 170 ? 10.008 -8.994 -18.668 1.00 92.56 170 THR A CA 1
ATOM 1396 C C . THR A 1 170 ? 10.082 -10.340 -19.387 1.00 92.56 170 THR A C 1
ATOM 1398 O O . THR A 1 170 ? 11.109 -10.687 -19.966 1.00 92.56 170 THR A O 1
ATOM 1401 N N . LYS A 1 171 ? 8.975 -11.090 -19.444 1.00 91.00 171 LYS A N 1
ATOM 1402 C CA . LYS A 1 171 ? 8.888 -12.317 -20.245 1.00 91.00 171 LYS A CA 1
ATOM 1403 C C . LYS A 1 171 ? 9.310 -12.072 -21.696 1.00 91.00 171 LYS A C 1
ATOM 1405 O O . LYS A 1 171 ? 8.885 -11.113 -22.350 1.00 91.00 171 LYS A O 1
ATOM 1410 N N . ARG A 1 172 ? 10.135 -12.992 -22.205 1.00 88.94 172 ARG A N 1
ATOM 1411 C CA . ARG A 1 172 ? 10.748 -12.912 -23.538 1.00 88.94 172 ARG A CA 1
ATOM 1412 C C . ARG A 1 172 ? 9.729 -12.926 -24.675 1.00 88.94 172 ARG A C 1
ATOM 1414 O O . ARG A 1 172 ? 9.927 -12.242 -25.673 1.00 88.94 172 ARG A O 1
ATOM 1421 N N . ARG A 1 173 ? 8.673 -13.732 -24.561 1.00 86.94 173 ARG A N 1
ATOM 1422 C CA . ARG A 1 173 ? 7.609 -13.805 -25.569 1.00 86.94 173 ARG A CA 1
ATOM 1423 C C . ARG A 1 173 ? 6.528 -12.790 -25.231 1.00 86.94 173 ARG A C 1
ATOM 1425 O O . ARG A 1 173 ? 6.006 -12.813 -24.120 1.00 86.94 173 ARG A O 1
ATOM 1432 N N . VAL A 1 174 ? 6.160 -11.963 -26.211 1.00 85.88 174 VAL A N 1
ATOM 1433 C CA . VAL A 1 174 ? 5.132 -10.924 -26.045 1.00 85.88 174 VAL A CA 1
ATOM 1434 C C . VAL A 1 174 ? 3.840 -11.522 -25.506 1.00 85.88 174 VAL A C 1
ATOM 1436 O O . VAL A 1 174 ? 3.362 -11.043 -24.496 1.00 85.88 174 VAL A O 1
ATOM 1439 N N . GLN A 1 175 ? 3.336 -12.609 -26.094 1.00 83.06 175 GLN A N 1
ATOM 1440 C CA . GLN A 1 175 ? 2.081 -13.269 -25.696 1.00 83.06 175 GLN A CA 1
ATOM 1441 C C . GLN A 1 175 ? 2.013 -13.718 -24.222 1.00 83.06 175 GLN A C 1
ATOM 1443 O O . GLN A 1 175 ? 0.924 -13.829 -23.672 1.00 83.06 175 GLN A O 1
ATOM 1448 N N . ASP A 1 176 ? 3.160 -13.985 -23.586 1.00 83.62 176 ASP A N 1
ATOM 1449 C CA . ASP A 1 176 ? 3.208 -14.471 -22.203 1.00 83.62 176 ASP A CA 1
ATOM 1450 C C . ASP A 1 176 ? 3.317 -13.307 -21.195 1.00 83.62 176 ASP A C 1
ATOM 1452 O O . ASP A 1 176 ? 3.212 -13.528 -19.982 1.00 83.62 176 ASP A O 1
ATOM 1456 N N . ARG A 1 177 ? 3.567 -12.086 -21.697 1.00 85.31 177 ARG A N 1
ATOM 1457 C CA . ARG A 1 177 ? 3.766 -10.847 -20.938 1.00 85.31 177 ARG A CA 1
ATOM 1458 C C . ARG A 1 177 ? 2.430 -10.224 -20.531 1.00 85.31 177 ARG A C 1
ATOM 1460 O O . ARG A 1 177 ? 1.402 -10.455 -21.164 1.00 85.31 177 ARG A O 1
ATOM 1467 N N . ILE A 1 178 ? 2.455 -9.371 -19.512 1.00 78.81 178 ILE A N 1
ATOM 1468 C CA . ILE A 1 178 ? 1.375 -8.406 -19.268 1.00 78.81 178 ILE A CA 1
ATOM 1469 C C . ILE A 1 178 ? 1.171 -7.527 -20.518 1.00 78.81 178 ILE A C 1
ATOM 1471 O O . ILE A 1 178 ? 2.132 -6.954 -21.035 1.00 78.81 178 ILE A O 1
ATOM 1475 N N . GLN A 1 179 ? -0.074 -7.434 -21.004 1.00 73.31 179 GLN A N 1
ATOM 1476 C CA . GLN A 1 179 ? -0.406 -6.753 -22.268 1.00 73.31 179 GLN A CA 1
ATOM 1477 C C . GLN A 1 179 ? -0.857 -5.300 -22.091 1.00 73.31 179 GLN A C 1
ATOM 1479 O O . GLN A 1 179 ? -0.815 -4.526 -23.047 1.00 73.31 179 GLN A O 1
ATOM 1484 N N . GLY A 1 180 ? -1.290 -4.906 -20.892 1.00 67.81 180 GLY A N 1
ATOM 1485 C CA . GLY A 1 180 ? -1.824 -3.569 -20.666 1.00 67.81 180 GLY A CA 1
ATOM 1486 C C . GLY A 1 180 ? -1.701 -3.092 -19.227 1.00 67.81 180 GLY A C 1
ATOM 1487 O O . GLY A 1 180 ? -1.506 -3.866 -18.294 1.00 67.81 180 GLY A O 1
ATOM 1488 N N . HIS A 1 181 ? -1.867 -1.781 -19.048 1.00 64.50 181 HIS A N 1
ATOM 1489 C CA . HIS A 1 181 ? -1.801 -1.129 -17.736 1.00 64.50 181 HIS A CA 1
ATOM 1490 C C . HIS A 1 181 ? -2.846 -1.644 -16.747 1.00 64.50 181 HIS A C 1
ATOM 1492 O O . HIS A 1 181 ? -2.598 -1.615 -15.547 1.00 64.50 181 HIS A O 1
ATOM 1498 N N . GLY A 1 182 ? -3.994 -2.140 -17.222 1.00 57.03 182 GLY A N 1
ATOM 1499 C CA . GLY A 1 182 ? -5.026 -2.728 -16.360 1.00 57.03 182 GLY A CA 1
ATOM 1500 C C . GLY A 1 182 ? -4.465 -3.805 -15.428 1.00 57.03 182 GLY A C 1
ATOM 1501 O O . GLY A 1 182 ? -4.737 -3.770 -14.234 1.00 57.03 182 GLY A O 1
ATOM 1502 N N . ASP A 1 183 ? -3.584 -4.670 -15.930 1.00 54.62 183 ASP A N 1
ATOM 1503 C CA . ASP A 1 183 ? -2.981 -5.755 -15.148 1.00 54.62 183 ASP A CA 1
ATOM 1504 C C . ASP A 1 183 ? -1.889 -5.269 -14.178 1.00 54.62 183 ASP A C 1
ATOM 1506 O O . ASP A 1 183 ? -1.649 -5.906 -13.154 1.00 54.62 183 ASP A O 1
ATOM 1510 N N . ILE A 1 184 ? -1.255 -4.126 -14.469 1.00 57.12 184 ILE A N 1
ATOM 1511 C CA . ILE A 1 184 ? -0.225 -3.504 -13.616 1.00 57.12 184 ILE A CA 1
ATOM 1512 C C . ILE A 1 184 ? -0.876 -2.811 -12.406 1.00 57.12 184 ILE A C 1
ATOM 1514 O O . ILE A 1 184 ? -0.362 -2.895 -11.292 1.00 57.12 184 ILE A O 1
ATOM 1518 N N . PHE A 1 185 ? -2.042 -2.178 -12.601 1.00 49.72 185 PHE A N 1
ATOM 1519 C CA . PHE A 1 185 ? -2.786 -1.451 -11.557 1.00 49.72 185 PHE A CA 1
ATOM 1520 C C . PHE A 1 185 ? -3.837 -2.299 -10.812 1.00 49.72 185 PHE A C 1
ATOM 1522 O O . PHE A 1 185 ? -4.295 -1.906 -9.740 1.00 49.72 185 PHE A O 1
ATOM 1529 N N . LEU A 1 186 ? -4.182 -3.497 -11.301 1.00 46.25 186 LEU A N 1
ATOM 1530 C CA . LEU A 1 186 ? -4.995 -4.481 -10.561 1.00 46.25 186 LEU A CA 1
ATOM 1531 C C . LEU A 1 186 ? -4.266 -5.095 -9.348 1.00 46.25 186 LEU A C 1
ATOM 1533 O O . LEU A 1 186 ? -4.812 -5.975 -8.687 1.00 46.25 186 LEU A O 1
ATOM 1537 N N . ILE A 1 187 ? -3.033 -4.666 -9.060 1.00 44.50 187 ILE A N 1
ATOM 1538 C CA . ILE A 1 187 ? -2.213 -5.169 -7.948 1.00 44.50 187 ILE A CA 1
ATOM 1539 C C . ILE A 1 187 ? -2.027 -4.121 -6.844 1.00 44.50 187 ILE A C 1
ATOM 1541 O O . ILE A 1 187 ? -1.912 -4.510 -5.691 1.00 44.50 187 ILE A O 1
ATOM 1545 N N . ASP A 1 188 ? -2.135 -2.823 -7.146 1.00 42.81 188 ASP A N 1
ATOM 1546 C CA . ASP A 1 188 ? -2.238 -1.768 -6.115 1.00 42.81 188 ASP A CA 1
ATOM 1547 C C . ASP A 1 188 ? -3.648 -1.708 -5.487 1.00 42.81 188 ASP A C 1
ATOM 1549 O O . ASP A 1 188 ? -3.886 -1.003 -4.522 1.00 42.81 188 ASP A O 1
ATOM 1553 N N . SER A 1 189 ? -4.600 -2.475 -6.034 1.00 40.22 189 SER A N 1
ATOM 1554 C CA . SER A 1 189 ? -5.921 -2.756 -5.445 1.00 40.22 189 SER A CA 1
ATOM 1555 C C . SER A 1 189 ? -6.002 -4.142 -4.798 1.00 40.22 189 SER A C 1
ATOM 1557 O O . SER A 1 189 ? -7.056 -4.533 -4.290 1.00 40.22 189 SER A O 1
ATOM 1559 N N . ARG A 1 190 ? -4.906 -4.914 -4.805 1.00 48.28 190 ARG A N 1
ATOM 1560 C CA . ARG A 1 190 ? -4.836 -6.118 -3.983 1.00 48.28 190 ARG A CA 1
ATOM 1561 C C . ARG A 1 190 ? -4.495 -5.660 -2.586 1.00 48.28 190 ARG A C 1
ATOM 1563 O O . ARG A 1 190 ? -3.405 -5.138 -2.376 1.00 48.28 190 ARG A O 1
ATOM 1570 N N . GLN A 1 191 ? -5.443 -5.902 -1.683 1.00 52.28 191 GLN A N 1
ATOM 1571 C CA . GLN A 1 191 ? -5.228 -6.038 -0.249 1.00 52.28 191 GLN A CA 1
ATOM 1572 C C . GLN A 1 191 ? -3.773 -6.429 0.011 1.00 52.28 191 GLN A C 1
ATOM 1574 O O . GLN A 1 191 ? -3.369 -7.569 -0.237 1.00 52.28 191 GLN A O 1
ATOM 1579 N N . SER A 1 192 ? -2.970 -5.444 0.398 1.00 60.34 192 SER A N 1
ATOM 1580 C CA . SER A 1 192 ? -1.559 -5.658 0.651 1.00 60.34 192 SER A CA 1
ATOM 1581 C C . SER A 1 192 ? -1.413 -6.000 2.116 1.00 60.34 192 SER A C 1
ATOM 1583 O O . SER A 1 192 ? -1.901 -5.279 2.979 1.00 60.34 192 SER A O 1
ATOM 1585 N N . GLU A 1 193 ? -0.768 -7.126 2.396 1.00 73.62 193 GLU A N 1
ATOM 1586 C CA . GLU A 1 193 ? -0.401 -7.494 3.754 1.00 73.62 193 GLU A CA 1
ATOM 1587 C C . GLU A 1 193 ? 0.995 -6.941 4.050 1.00 73.62 193 GLU A C 1
ATOM 1589 O O . GLU A 1 193 ? 1.990 -7.391 3.477 1.00 73.62 193 GLU A O 1
ATOM 1594 N N . VAL A 1 194 ? 1.060 -5.925 4.908 1.00 70.06 194 VAL A N 1
ATOM 1595 C CA . VAL A 1 194 ? 2.295 -5.274 5.346 1.00 70.06 194 VAL A CA 1
ATOM 1596 C C . VAL A 1 194 ? 2.566 -5.611 6.802 1.00 70.06 194 VAL A C 1
ATOM 1598 O O . VAL A 1 194 ? 1.690 -5.450 7.643 1.00 70.06 194 VAL A O 1
ATOM 1601 N N . THR A 1 195 ? 3.786 -6.041 7.111 1.00 78.38 195 THR A N 1
ATOM 1602 C CA . THR A 1 195 ? 4.257 -6.137 8.495 1.00 78.38 195 THR A CA 1
ATOM 1603 C C . THR A 1 195 ? 5.097 -4.912 8.808 1.00 78.38 195 THR A C 1
ATOM 1605 O O . THR A 1 195 ? 6.030 -4.619 8.068 1.00 78.38 195 THR A O 1
ATOM 1608 N N . VAL A 1 196 ? 4.749 -4.197 9.876 1.00 75.44 196 VAL A N 1
ATOM 1609 C CA . VAL A 1 196 ? 5.535 -3.076 10.402 1.00 75.44 196 VAL A CA 1
ATOM 1610 C C . VAL A 1 196 ? 6.236 -3.502 11.680 1.00 75.44 196 VAL A C 1
ATOM 1612 O O . VAL A 1 196 ? 5.593 -3.968 12.624 1.00 75.44 196 VAL A O 1
ATOM 1615 N N . GLU A 1 197 ? 7.550 -3.340 11.707 1.00 77.25 197 GLU A N 1
ATOM 1616 C CA . GLU A 1 197 ? 8.415 -3.739 12.822 1.00 77.25 197 GLU A CA 1
ATOM 1617 C C . GLU A 1 197 ? 9.010 -2.527 13.550 1.00 77.25 197 GLU A C 1
ATOM 1619 O O . GLU A 1 197 ? 9.450 -2.639 14.692 1.00 77.25 197 GLU A O 1
ATOM 1624 N N . SER A 1 198 ? 8.943 -1.341 12.935 1.00 73.06 198 SER A N 1
ATOM 1625 C CA . SER A 1 198 ? 9.391 -0.077 13.527 1.00 73.06 198 SER A CA 1
ATOM 1626 C C . SER A 1 198 ? 8.335 1.028 13.458 1.00 73.06 198 SER A C 1
ATOM 1628 O O . SER A 1 198 ? 7.383 1.008 12.668 1.00 73.06 198 SER A O 1
ATOM 1630 N N . HIS A 1 199 ? 8.510 2.049 14.293 1.00 72.81 199 HIS A N 1
ATOM 1631 C CA . HIS A 1 199 ? 7.643 3.222 14.280 1.00 72.81 199 HIS A CA 1
ATOM 1632 C C . HIS A 1 199 ? 7.832 4.091 13.032 1.00 72.81 199 HIS A C 1
ATOM 1634 O O . HIS A 1 199 ? 6.908 4.808 12.638 1.00 72.81 199 HIS A O 1
ATOM 1640 N N . GLU A 1 200 ? 9.015 4.070 12.429 1.00 71.50 200 GLU A N 1
ATOM 1641 C CA . GLU A 1 200 ? 9.359 4.769 11.192 1.00 71.50 200 GLU A CA 1
ATOM 1642 C C . GLU A 1 200 ? 8.561 4.168 10.035 1.00 71.50 200 GLU A C 1
ATOM 1644 O O . GLU A 1 200 ? 7.873 4.901 9.323 1.00 71.50 200 GLU A O 1
ATOM 1649 N N . GLU A 1 201 ? 8.535 2.835 9.937 1.00 71.62 201 GLU A N 1
ATOM 1650 C CA . GLU A 1 201 ? 7.692 2.105 8.986 1.00 71.62 201 GLU A CA 1
ATOM 1651 C C . GLU A 1 201 ? 6.211 2.410 9.206 1.00 71.62 201 GLU A C 1
ATOM 1653 O O . GLU A 1 201 ? 5.503 2.768 8.263 1.00 71.62 201 GLU A O 1
ATOM 1658 N N . PHE A 1 202 ? 5.740 2.348 10.455 1.00 75.25 202 PHE A N 1
ATOM 1659 C CA . PHE A 1 202 ? 4.328 2.583 10.749 1.00 75.25 202 PHE A CA 1
ATOM 1660 C C . PHE A 1 202 ? 3.890 4.031 10.470 1.00 75.25 202 PHE A C 1
ATOM 1662 O O . PHE A 1 202 ? 2.802 4.273 9.942 1.00 75.25 202 PHE A O 1
ATOM 1669 N N . SER A 1 203 ? 4.760 5.006 10.761 1.00 71.38 203 SER A N 1
ATOM 1670 C CA . SER A 1 203 ? 4.537 6.422 10.428 1.00 71.38 203 SER A CA 1
ATOM 1671 C C . SER A 1 203 ? 4.489 6.638 8.923 1.00 71.38 203 SER A C 1
ATOM 1673 O O . SER A 1 203 ? 3.705 7.456 8.438 1.00 71.38 203 SER A O 1
ATOM 1675 N N . PHE A 1 204 ? 5.324 5.905 8.194 1.00 65.12 204 PHE A N 1
ATOM 1676 C CA . PHE A 1 204 ? 5.448 6.052 6.763 1.00 65.12 204 PHE A CA 1
ATOM 1677 C C . PHE A 1 204 ? 4.246 5.467 6.009 1.00 65.12 204 PHE A C 1
ATOM 1679 O O . PHE A 1 204 ? 3.679 6.142 5.145 1.00 65.12 204 PHE A O 1
ATOM 1686 N N . ILE A 1 205 ? 3.813 4.245 6.347 1.00 65.12 205 ILE A N 1
ATOM 1687 C CA . ILE A 1 205 ? 2.729 3.587 5.600 1.00 65.12 205 ILE A CA 1
ATOM 1688 C C . ILE A 1 205 ? 1.403 4.344 5.702 1.00 65.12 205 ILE A C 1
ATOM 1690 O O . ILE A 1 205 ? 0.608 4.299 4.772 1.00 65.12 205 ILE A O 1
ATOM 1694 N N . LYS A 1 206 ? 1.182 5.114 6.777 1.00 63.00 206 LYS A N 1
ATOM 1695 C CA . LYS A 1 206 ? -0.052 5.872 7.042 1.00 63.00 206 LYS A CA 1
ATOM 1696 C C . LYS A 1 206 ? -0.565 6.697 5.853 1.00 63.00 206 LYS A C 1
ATOM 1698 O O . LYS A 1 206 ? -1.773 6.853 5.724 1.00 63.00 206 LYS A O 1
ATOM 1703 N N . GLY A 1 207 ? 0.323 7.245 5.020 1.00 60.72 207 GLY A N 1
ATOM 1704 C CA . GLY A 1 207 ? -0.053 8.059 3.857 1.00 60.72 207 GLY A CA 1
ATOM 1705 C C . GLY A 1 207 ? -0.118 7.302 2.530 1.00 60.72 207 GLY A C 1
ATOM 1706 O O . GLY A 1 207 ? -0.235 7.945 1.493 1.00 60.72 207 GLY A O 1
ATOM 1707 N N . GLN A 1 208 ? 0.071 5.985 2.546 1.00 60.91 208 GLN A N 1
ATOM 1708 C CA . GLN A 1 208 ? 0.220 5.136 1.359 1.00 60.91 208 GLN A CA 1
ATOM 1709 C C . GLN A 1 208 ? -0.724 3.928 1.374 1.00 60.91 208 GLN A C 1
ATOM 1711 O O . GLN A 1 208 ? -0.716 3.156 0.421 1.00 60.91 208 GLN A O 1
ATOM 1716 N N . LEU A 1 209 ? -1.477 3.743 2.462 1.00 69.06 209 LEU A N 1
ATOM 1717 C CA . LEU A 1 209 ? -2.478 2.691 2.564 1.00 69.06 209 LEU A CA 1
ATOM 1718 C C . LEU A 1 209 ? -3.634 2.981 1.614 1.00 69.06 209 LEU A C 1
ATOM 1720 O O . LEU A 1 209 ? -4.010 4.136 1.410 1.00 69.06 209 LEU A O 1
ATOM 1724 N N . VAL A 1 210 ? -4.207 1.915 1.077 1.00 69.25 210 VAL A N 1
ATOM 1725 C CA . VAL A 1 210 ? -5.424 1.947 0.271 1.00 69.25 210 VAL A CA 1
ATOM 1726 C C . VAL A 1 210 ? -6.488 1.067 0.908 1.00 69.25 210 VAL A C 1
ATOM 1728 O O . VAL A 1 210 ? -6.212 0.222 1.765 1.00 69.25 210 VAL A O 1
ATOM 1731 N N . ALA A 1 211 ? -7.736 1.267 0.495 1.00 75.12 211 ALA A N 1
ATOM 1732 C CA . ALA A 1 211 ? -8.838 0.500 1.043 1.00 75.12 211 ALA A CA 1
ATOM 1733 C C . ALA A 1 211 ? -8.644 -1.010 0.827 1.00 75.12 211 ALA A C 1
ATOM 1735 O O . ALA A 1 211 ? -8.447 -1.466 -0.299 1.00 75.12 211 ALA A O 1
ATOM 1736 N N . GLY A 1 212 ? -8.750 -1.790 1.905 1.00 77.56 212 GLY A N 1
ATOM 1737 C CA . GLY A 1 212 ? -8.563 -3.243 1.887 1.00 77.56 212 GLY A CA 1
ATOM 1738 C C . GLY A 1 212 ? -7.227 -3.740 2.439 1.00 77.56 212 GLY A C 1
ATOM 1739 O O . GLY A 1 212 ? -7.110 -4.942 2.675 1.00 77.56 212 GLY A O 1
ATOM 1740 N N . ASP A 1 213 ? -6.241 -2.871 2.668 1.00 81.00 213 ASP A N 1
ATOM 1741 C CA . ASP A 1 213 ? -4.920 -3.290 3.153 1.00 81.00 213 ASP A CA 1
ATOM 1742 C C . ASP A 1 213 ? -4.960 -3.957 4.537 1.00 81.00 213 ASP A C 1
ATOM 1744 O O . ASP A 1 213 ? -5.767 -3.609 5.403 1.00 81.00 213 ASP A O 1
ATOM 1748 N N . ILE A 1 214 ? -4.058 -4.919 4.746 1.00 85.25 214 ILE A N 1
ATOM 1749 C CA . ILE A 1 214 ? -3.822 -5.600 6.022 1.00 85.25 214 ILE A CA 1
ATOM 1750 C C . ILE A 1 214 ? -2.486 -5.121 6.589 1.00 85.25 214 ILE A C 1
ATOM 1752 O O . ILE A 1 214 ? -1.443 -5.259 5.964 1.00 85.25 214 ILE A O 1
ATOM 1756 N N . ILE A 1 215 ? -2.503 -4.604 7.808 1.00 86.88 215 ILE A N 1
ATOM 1757 C CA . ILE A 1 215 ? -1.355 -4.097 8.540 1.00 86.88 215 ILE A CA 1
ATOM 1758 C C . ILE A 1 215 ? -1.113 -4.999 9.750 1.00 86.88 215 ILE A C 1
ATOM 1760 O O . ILE A 1 215 ? -1.841 -4.945 10.740 1.00 86.88 215 ILE A O 1
ATOM 1764 N N . ASN A 1 216 ? -0.065 -5.806 9.689 1.00 86.50 216 ASN A N 1
ATOM 1765 C CA . ASN A 1 216 ? 0.452 -6.598 10.793 1.00 86.50 216 ASN A CA 1
ATOM 1766 C C . ASN A 1 216 ? 1.441 -5.753 11.605 1.00 86.50 216 ASN A C 1
ATOM 1768 O O . ASN A 1 216 ? 2.505 -5.380 11.124 1.00 86.50 216 ASN A O 1
ATOM 1772 N N . ILE A 1 217 ? 1.098 -5.429 12.845 1.00 84.62 217 ILE A N 1
ATOM 1773 C CA . ILE A 1 217 ? 1.897 -4.575 13.720 1.00 84.62 217 ILE A CA 1
ATOM 1774 C C . ILE A 1 217 ? 2.731 -5.456 14.654 1.00 84.62 217 ILE A C 1
ATOM 1776 O O . ILE A 1 217 ? 2.190 -6.237 15.442 1.00 84.62 217 ILE A O 1
ATOM 1780 N N . ASN A 1 218 ? 4.051 -5.313 14.560 1.00 80.44 218 ASN A N 1
ATOM 1781 C CA . ASN A 1 218 ? 5.058 -6.042 15.326 1.00 80.44 218 ASN A CA 1
ATOM 1782 C C . ASN A 1 218 ? 6.130 -5.084 15.886 1.00 80.44 218 ASN A C 1
ATOM 1784 O O . ASN A 1 218 ? 7.325 -5.291 15.705 1.00 80.44 218 ASN A O 1
ATOM 1788 N N . ILE A 1 219 ? 5.706 -4.000 16.536 1.00 71.25 219 ILE A N 1
ATOM 1789 C CA . ILE A 1 219 ? 6.626 -2.993 17.082 1.00 71.25 219 ILE A CA 1
ATOM 1790 C C . ILE A 1 219 ? 6.890 -3.309 18.560 1.00 71.25 219 ILE A C 1
ATOM 1792 O O . ILE A 1 219 ? 5.947 -3.417 19.342 1.00 71.25 219 ILE A O 1
ATOM 1796 N N . MET A 1 220 ? 8.161 -3.460 18.944 1.00 62.03 220 MET A N 1
ATOM 1797 C CA . MET A 1 220 ? 8.559 -3.829 20.316 1.00 62.03 220 MET A CA 1
ATOM 1798 C C . MET A 1 220 ? 9.089 -2.661 21.164 1.00 62.03 220 MET A C 1
ATOM 1800 O O . MET A 1 220 ? 9.405 -2.860 22.334 1.00 62.03 220 MET A O 1
ATOM 1804 N N . GLU A 1 221 ? 9.202 -1.457 20.602 1.00 63.16 221 GLU A N 1
ATOM 1805 C CA . GLU A 1 221 ? 9.850 -0.316 21.261 1.00 63.16 221 GLU A CA 1
ATOM 1806 C C . GLU A 1 221 ? 8.856 0.656 21.926 1.00 63.16 221 GLU A C 1
ATOM 1808 O O . GLU A 1 221 ? 7.729 0.839 21.468 1.00 63.16 221 GLU A O 1
ATOM 1813 N N . ASP A 1 222 ? 9.298 1.298 23.014 1.00 56.16 222 ASP A N 1
ATOM 1814 C CA . ASP A 1 222 ? 8.556 2.314 23.771 1.00 56.16 222 ASP A CA 1
ATOM 1815 C C . ASP A 1 222 ? 8.734 3.709 23.152 1.00 56.16 222 ASP A C 1
ATOM 1817 O O . ASP A 1 222 ? 9.644 4.452 23.529 1.00 56.16 222 ASP A O 1
ATOM 1821 N N . ILE A 1 223 ? 7.866 4.112 22.216 1.00 54.16 223 ILE A N 1
ATOM 1822 C CA . ILE A 1 223 ? 7.873 5.491 21.697 1.00 54.16 223 ILE A CA 1
ATOM 1823 C C . ILE A 1 223 ? 6.466 6.098 21.676 1.00 54.16 223 ILE A C 1
ATOM 1825 O O . ILE A 1 223 ? 5.515 5.544 21.129 1.00 54.16 223 ILE A O 1
ATOM 1829 N N . VAL A 1 224 ? 6.361 7.316 22.220 1.00 54.25 224 VAL A N 1
ATOM 1830 C CA . VAL A 1 224 ? 5.150 8.150 22.201 1.00 54.25 224 VAL A CA 1
ATOM 1831 C C . VAL A 1 224 ? 4.843 8.609 20.769 1.00 54.25 224 VAL A C 1
ATOM 1833 O O . VAL A 1 224 ? 5.421 9.588 20.294 1.00 54.25 224 VAL A O 1
ATOM 1836 N N . LYS A 1 225 ? 3.916 7.948 20.062 1.00 72.19 225 LYS A N 1
ATOM 1837 C CA . LYS A 1 225 ? 3.452 8.384 18.726 1.00 72.19 225 LYS A CA 1
ATOM 1838 C C . LYS A 1 225 ? 1.946 8.153 18.540 1.00 72.19 225 LYS A C 1
ATOM 1840 O O . LYS A 1 225 ? 1.384 7.143 18.959 1.00 72.19 225 LYS A O 1
ATOM 1845 N N . SER A 1 226 ? 1.290 9.124 17.896 1.00 76.12 226 SER A N 1
ATOM 1846 C CA . SER A 1 226 ? -0.136 9.078 17.537 1.00 76.12 226 SER A CA 1
ATOM 1847 C C . SER A 1 226 ? -0.322 8.878 16.034 1.00 76.12 226 SER A C 1
ATOM 1849 O O . SER A 1 226 ? 0.128 9.693 15.224 1.00 76.12 226 SER A O 1
ATOM 1851 N N . TYR A 1 227 ? -1.032 7.820 15.658 1.00 82.06 227 TYR A N 1
ATOM 1852 C CA . TYR A 1 227 ? -1.299 7.439 14.275 1.00 82.06 227 TYR A CA 1
ATOM 1853 C C . TYR A 1 227 ? -2.762 7.702 13.928 1.00 82.06 227 TYR A C 1
ATOM 1855 O O . TYR A 1 227 ? -3.656 7.470 14.735 1.00 82.06 227 TYR A O 1
ATOM 1863 N N . HIS A 1 228 ? -3.009 8.213 12.723 1.00 80.50 228 HIS A N 1
ATOM 1864 C CA . HIS A 1 228 ? -4.348 8.580 12.263 1.00 80.50 228 HIS A CA 1
ATOM 1865 C C . HIS A 1 228 ? -4.558 8.010 10.864 1.00 80.50 228 HIS A C 1
ATOM 1867 O O . HIS A 1 228 ? -3.831 8.396 9.958 1.00 80.50 228 HIS A O 1
ATOM 1873 N N . PHE A 1 229 ? -5.531 7.132 10.683 1.00 82.81 229 PHE A N 1
ATOM 1874 C CA . PHE A 1 229 ? -5.830 6.476 9.413 1.00 82.81 229 PHE A CA 1
ATOM 1875 C C . PHE A 1 229 ? -7.217 6.898 8.950 1.00 82.81 229 PHE A C 1
ATOM 1877 O O . PHE A 1 229 ? -8.118 6.999 9.778 1.00 82.81 229 PHE A O 1
ATOM 1884 N N . VAL A 1 230 ? -7.394 7.182 7.662 1.00 81.88 230 VAL A N 1
ATOM 1885 C CA . VAL A 1 230 ? -8.674 7.675 7.118 1.00 81.88 230 VAL A CA 1
ATOM 1886 C C . VAL A 1 230 ? -9.301 6.740 6.090 1.00 81.88 230 VAL A C 1
ATOM 1888 O O . VAL A 1 230 ? -10.483 6.895 5.814 1.00 81.88 230 VAL A O 1
ATOM 1891 N N . GLU A 1 231 ? -8.544 5.770 5.579 1.00 82.44 231 GLU A N 1
ATOM 1892 C CA . GLU A 1 231 ? -9.025 4.852 4.548 1.00 82.44 231 GLU A CA 1
ATOM 1893 C C . GLU A 1 231 ? -10.008 3.818 5.097 1.00 82.44 231 GLU A C 1
ATOM 1895 O O . GLU A 1 231 ? -9.901 3.382 6.248 1.00 82.44 231 GLU A O 1
ATOM 1900 N N . ASP A 1 232 ? -10.956 3.428 4.247 1.00 85.56 232 ASP A N 1
ATOM 1901 C CA . ASP A 1 232 ? -11.969 2.416 4.536 1.00 85.56 232 ASP A CA 1
ATOM 1902 C C . ASP A 1 232 ? -11.395 0.993 4.425 1.00 85.56 232 ASP A C 1
ATOM 1904 O O . ASP A 1 232 ? -10.420 0.743 3.723 1.00 85.56 232 ASP A O 1
ATOM 1908 N N . ASN A 1 233 ? -12.044 0.018 5.060 1.00 90.06 233 ASN A N 1
ATOM 1909 C CA . ASN A 1 233 ? -11.766 -1.412 4.893 1.00 90.06 233 ASN A CA 1
ATOM 1910 C C . ASN A 1 233 ? -10.316 -1.837 5.219 1.00 90.06 233 ASN A C 1
ATOM 1912 O O . ASN A 1 233 ? -9.824 -2.836 4.701 1.00 90.06 233 ASN A O 1
ATOM 1916 N N . LEU A 1 234 ? -9.613 -1.090 6.072 1.00 89.50 234 LEU A N 1
ATOM 1917 C CA . LEU A 1 234 ? -8.284 -1.472 6.552 1.00 89.50 234 LEU A CA 1
ATOM 1918 C C . LEU A 1 234 ? -8.380 -2.556 7.627 1.00 89.50 234 LEU A C 1
ATOM 1920 O O . LEU A 1 234 ? -9.265 -2.511 8.479 1.00 89.50 234 LEU A O 1
ATOM 1924 N N . THR A 1 235 ? -7.436 -3.490 7.655 1.00 93.19 235 THR A N 1
ATOM 1925 C CA . THR A 1 235 ? -7.305 -4.486 8.726 1.00 93.19 235 THR A CA 1
ATOM 1926 C C . THR A 1 235 ? -6.015 -4.256 9.496 1.00 93.19 235 THR A C 1
ATOM 1928 O O . THR A 1 235 ? -4.951 -4.255 8.904 1.00 93.19 235 THR A O 1
ATOM 1931 N N . PHE A 1 236 ? -6.076 -4.107 10.814 1.00 91.81 236 PHE A N 1
ATOM 1932 C CA . PHE A 1 236 ? -4.916 -3.986 11.694 1.00 91.81 236 PHE A CA 1
ATOM 1933 C C . PHE A 1 236 ? -4.836 -5.224 12.588 1.00 91.81 236 PHE A C 1
ATOM 1935 O O . PHE A 1 236 ? -5.769 -5.484 13.346 1.00 91.81 236 PHE A O 1
ATOM 1942 N N . ASN A 1 237 ? -3.733 -5.965 12.536 1.00 91.31 237 ASN A N 1
ATOM 1943 C CA . ASN A 1 237 ? -3.499 -7.154 13.353 1.00 91.31 237 ASN A CA 1
ATOM 1944 C C . ASN A 1 237 ? -2.246 -6.960 14.209 1.00 91.31 237 ASN A C 1
ATOM 1946 O O . ASN A 1 237 ? -1.158 -6.778 13.675 1.00 91.31 237 ASN A O 1
ATOM 1950 N N . GLY A 1 238 ? -2.359 -7.045 15.531 1.00 85.94 238 GLY A N 1
ATOM 1951 C CA . GLY A 1 238 ? -1.181 -7.180 16.387 1.00 85.94 238 GLY A CA 1
ATOM 1952 C C . GLY A 1 238 ? -0.629 -8.600 16.325 1.00 85.94 238 GLY A C 1
ATOM 1953 O O . GLY A 1 238 ? -1.366 -9.560 16.562 1.00 85.94 238 GLY A O 1
ATOM 1954 N N . VAL A 1 239 ? 0.655 -8.733 15.990 1.00 72.62 239 VAL A N 1
ATOM 1955 C CA . VAL A 1 239 ? 1.363 -10.026 15.967 1.00 72.62 239 VAL A CA 1
ATOM 1956 C C . VAL A 1 239 ? 2.034 -10.280 17.312 1.00 72.62 239 VAL A C 1
ATOM 1958 O O . VAL A 1 239 ? 1.848 -11.338 17.908 1.00 72.62 239 VAL A O 1
ATOM 1961 N N . ASN A 1 240 ? 2.755 -9.278 17.815 1.00 64.06 240 ASN A N 1
ATOM 1962 C CA . ASN A 1 240 ? 3.308 -9.249 19.163 1.00 64.06 240 ASN A CA 1
ATOM 1963 C C . ASN A 1 240 ? 2.713 -8.054 19.902 1.00 64.06 240 ASN A C 1
ATOM 1965 O O . ASN A 1 240 ? 2.421 -7.023 19.294 1.00 64.06 240 ASN A O 1
ATOM 1969 N N . ALA A 1 241 ? 2.485 -8.210 21.206 1.00 52.09 241 ALA A N 1
ATOM 1970 C CA . ALA A 1 241 ? 1.909 -7.149 22.015 1.00 52.09 241 ALA A CA 1
ATOM 1971 C C . ALA A 1 241 ? 2.814 -5.914 21.931 1.00 52.09 241 ALA A C 1
ATOM 1973 O O . ALA A 1 241 ? 3.930 -5.930 22.446 1.00 52.09 241 ALA A O 1
ATOM 1974 N N . LEU A 1 242 ? 2.312 -4.862 21.278 1.00 56.38 242 LEU A N 1
ATOM 1975 C CA . LEU A 1 242 ? 2.847 -3.513 21.410 1.00 56.38 242 LEU A CA 1
ATOM 1976 C C . LEU A 1 242 ? 3.080 -3.240 22.894 1.00 56.38 242 LEU A C 1
ATOM 1978 O O . LEU A 1 242 ? 2.241 -3.608 23.731 1.00 56.38 242 LEU A O 1
ATOM 1982 N N . SER A 1 243 ? 4.184 -2.574 23.221 1.00 57.47 243 SER A N 1
ATOM 1983 C CA . SER A 1 243 ? 4.275 -1.977 24.542 1.00 57.47 243 SER A CA 1
ATOM 1984 C C . SER A 1 243 ? 3.053 -1.082 24.749 1.00 57.47 243 SER A C 1
ATOM 1986 O O . SER A 1 243 ? 2.747 -0.197 23.949 1.00 57.47 243 SER A O 1
ATOM 1988 N N . HIS A 1 244 ? 2.325 -1.359 25.827 1.00 57.91 244 HIS A N 1
ATOM 1989 C CA . HIS A 1 244 ? 1.119 -0.642 26.218 1.00 57.91 244 HIS A CA 1
ATOM 1990 C C . HIS A 1 244 ? 1.365 0.860 26.404 1.00 57.91 244 HIS A C 1
ATOM 1992 O O . HIS A 1 244 ? 0.441 1.667 26.301 1.00 57.91 244 HIS A O 1
ATOM 1998 N N . GLN A 1 245 ? 2.606 1.253 26.692 1.00 63.09 245 GLN A N 1
ATOM 1999 C CA . GLN A 1 245 ? 2.917 2.619 27.058 1.00 63.09 245 GLN A CA 1
ATOM 2000 C C . GLN A 1 245 ? 3.107 3.480 25.803 1.00 63.09 245 GLN A C 1
ATOM 2002 O O . GLN A 1 245 ? 4.114 3.403 25.108 1.00 63.09 245 GLN A O 1
ATOM 2007 N N . ASN A 1 246 ? 2.147 4.385 25.582 1.00 69.38 246 ASN A N 1
ATOM 2008 C CA . ASN A 1 246 ? 2.239 5.552 24.694 1.00 69.38 246 ASN A CA 1
ATOM 2009 C C . ASN A 1 246 ? 1.921 5.372 23.194 1.00 69.38 246 ASN A C 1
ATOM 2011 O O . ASN A 1 246 ? 2.203 6.275 22.395 1.00 69.38 246 ASN A O 1
ATOM 2015 N N . VAL A 1 247 ? 1.292 4.264 22.786 1.00 76.88 247 VAL A N 1
ATOM 2016 C CA . VAL A 1 247 ? 0.807 4.099 21.402 1.00 76.88 247 VAL A CA 1
ATOM 2017 C C . VAL A 1 247 ? -0.655 4.521 21.288 1.00 76.88 247 VAL A C 1
ATOM 2019 O O . VAL A 1 247 ? -1.538 3.952 21.933 1.00 76.88 247 VAL A O 1
ATOM 2022 N N . ARG A 1 248 ? -0.931 5.498 20.416 1.00 81.88 248 ARG A N 1
ATOM 2023 C CA . ARG A 1 248 ? -2.289 5.998 20.154 1.00 81.88 248 ARG A CA 1
ATOM 2024 C C . ARG A 1 248 ? -2.660 5.798 18.690 1.00 81.88 248 ARG A C 1
ATOM 2026 O O . ARG A 1 248 ? -1.932 6.247 17.808 1.00 81.88 248 ARG A O 1
ATOM 2033 N N . ILE A 1 249 ? -3.800 5.171 18.412 1.00 86.00 249 ILE A N 1
ATOM 2034 C CA . ILE A 1 249 ? -4.305 4.951 17.049 1.00 86.00 249 ILE A CA 1
ATOM 2035 C C . ILE A 1 249 ? -5.695 5.568 16.911 1.00 86.00 249 ILE A C 1
ATOM 2037 O O . ILE A 1 249 ? -6.558 5.387 17.765 1.00 86.00 249 ILE A O 1
ATOM 2041 N N . VAL A 1 250 ? -5.924 6.290 15.818 1.00 84.25 250 VAL A N 1
ATOM 2042 C CA . VAL A 1 250 ? -7.223 6.853 15.445 1.00 84.25 250 VAL A CA 1
ATOM 2043 C C . VAL A 1 250 ? -7.594 6.393 14.042 1.00 84.25 250 VAL A C 1
ATOM 2045 O O . VAL A 1 250 ? -6.823 6.590 13.110 1.00 84.25 250 VAL A O 1
ATOM 2048 N N . ILE A 1 251 ? -8.789 5.839 13.878 1.00 88.88 251 ILE A N 1
ATOM 2049 C CA . ILE A 1 251 ? -9.318 5.330 12.612 1.00 88.88 251 ILE A CA 1
ATOM 2050 C C . ILE A 1 251 ? -10.561 6.136 12.245 1.00 88.88 251 ILE A C 1
ATOM 2052 O O . ILE A 1 251 ? -11.568 6.131 12.952 1.00 88.88 251 ILE A O 1
ATOM 2056 N N . GLY A 1 252 ? -10.466 6.881 11.153 1.00 84.56 252 GLY A N 1
ATOM 2057 C CA . GLY A 1 252 ? -11.546 7.659 10.556 1.00 84.56 252 GLY A CA 1
ATOM 2058 C C . GLY A 1 252 ? -12.359 6.895 9.513 1.00 84.56 252 GLY A C 1
ATOM 2059 O O . GLY A 1 252 ? -13.500 7.281 9.281 1.00 84.56 252 GLY A O 1
ATOM 2060 N N . GLY A 1 253 ? -11.795 5.835 8.927 1.00 84.75 253 GLY A N 1
ATOM 2061 C CA . GLY A 1 253 ? -12.451 5.019 7.905 1.00 84.75 253 GLY A CA 1
ATOM 2062 C C . GLY A 1 253 ? -13.599 4.153 8.429 1.00 84.75 253 GLY A C 1
ATOM 2063 O O . GLY A 1 253 ? -13.794 3.975 9.637 1.00 84.75 253 GLY A O 1
ATOM 2064 N N . ASN A 1 254 ? -14.376 3.626 7.491 1.00 90.06 254 ASN A N 1
ATOM 2065 C CA . ASN A 1 254 ? -15.492 2.711 7.694 1.00 90.06 254 ASN A CA 1
ATOM 2066 C C . ASN A 1 254 ? -15.070 1.269 7.396 1.00 90.06 254 ASN A C 1
ATOM 2068 O O . ASN A 1 254 ? -14.169 1.036 6.597 1.00 90.06 254 ASN A O 1
ATOM 2072 N N . HIS A 1 255 ? -15.781 0.291 7.960 1.00 95.19 255 HIS A N 1
ATOM 2073 C CA . HIS A 1 255 ? -15.553 -1.137 7.689 1.00 95.19 255 HIS A CA 1
ATOM 2074 C C . HIS A 1 255 ? -14.133 -1.641 8.009 1.00 95.19 255 HIS A C 1
ATOM 2076 O O . HIS A 1 255 ? -13.730 -2.698 7.530 1.00 95.19 255 HIS A O 1
ATOM 2082 N N . CYS A 1 256 ? -13.368 -0.922 8.828 1.00 94.44 256 CYS A N 1
ATOM 2083 C CA . CYS A 1 256 ? -12.041 -1.345 9.247 1.00 94.44 256 CYS A CA 1
ATOM 2084 C C . CYS A 1 256 ? -12.124 -2.411 10.345 1.00 94.44 256 CYS A C 1
ATOM 2086 O O . CYS A 1 256 ? -13.037 -2.417 11.174 1.00 94.44 256 CYS A O 1
ATOM 2088 N N . THR A 1 257 ? -11.129 -3.290 10.379 1.00 95.94 257 THR A N 1
ATOM 2089 C CA . THR A 1 257 ? -10.979 -4.357 11.368 1.00 95.94 257 THR A CA 1
ATOM 2090 C C . THR A 1 257 ? -9.729 -4.108 12.210 1.00 95.94 257 THR A C 1
ATOM 2092 O O . THR A 1 257 ? -8.673 -3.801 11.673 1.00 95.94 257 THR A O 1
ATOM 2095 N N . ILE A 1 258 ? -9.826 -4.224 13.533 1.00 94.19 258 ILE A N 1
ATOM 2096 C CA . ILE A 1 258 ? -8.741 -3.971 14.484 1.00 94.19 258 ILE A CA 1
ATOM 2097 C C . ILE A 1 258 ? -8.670 -5.142 15.452 1.00 94.19 258 ILE A C 1
ATOM 2099 O O . ILE A 1 258 ? -9.584 -5.332 16.251 1.00 94.19 258 ILE A O 1
ATOM 2103 N N . ASN A 1 259 ? -7.584 -5.905 15.410 1.00 93.12 259 ASN A N 1
ATOM 2104 C CA . ASN A 1 259 ? -7.454 -7.165 16.127 1.00 93.12 259 ASN A CA 1
ATOM 2105 C C . ASN A 1 259 ? -6.142 -7.253 16.911 1.00 93.12 259 ASN A C 1
ATOM 2107 O O . ASN A 1 259 ? -5.083 -6.905 16.395 1.00 93.12 259 ASN A O 1
ATOM 2111 N N . ASN A 1 260 ? -6.199 -7.822 18.118 1.00 89.62 260 ASN A N 1
ATOM 2112 C CA . ASN A 1 260 ? -5.028 -8.257 18.898 1.00 89.62 260 ASN A CA 1
ATOM 2113 C C . ASN A 1 260 ? -4.003 -7.145 19.220 1.00 89.62 260 ASN A C 1
ATOM 2115 O O . ASN A 1 260 ? -2.806 -7.411 19.278 1.00 89.62 260 ASN A O 1
ATOM 2119 N N . LEU A 1 261 ? -4.446 -5.899 19.421 1.00 86.25 261 LEU A N 1
ATOM 2120 C CA . LEU A 1 261 ? -3.557 -4.774 19.744 1.00 86.25 261 LEU A CA 1
ATOM 2121 C C . LEU A 1 261 ? -3.570 -4.414 21.230 1.00 86.25 261 LEU A C 1
ATOM 2123 O O . LEU A 1 261 ? -4.595 -4.538 21.898 1.00 86.25 261 LEU A O 1
ATOM 2127 N N . THR A 1 262 ? -2.447 -3.876 21.701 1.00 83.56 262 THR A N 1
ATOM 2128 C CA . THR A 1 262 ? -2.300 -3.257 23.023 1.00 83.56 262 THR A CA 1
ATOM 2129 C C . THR A 1 262 ? -1.980 -1.773 22.829 1.00 83.56 262 THR A C 1
ATOM 2131 O O . THR A 1 262 ? -1.006 -1.455 22.156 1.00 83.56 262 THR A O 1
ATOM 2134 N N . LEU A 1 263 ? -2.810 -0.859 23.337 1.00 80.25 263 LEU A N 1
ATOM 2135 C CA . LEU A 1 263 ? -2.740 0.577 23.020 1.00 80.25 263 LEU A CA 1
ATOM 2136 C C . LEU A 1 263 ? -3.022 1.451 24.249 1.00 80.25 263 LEU A C 1
ATOM 2138 O O . LEU A 1 263 ? -3.870 1.122 25.067 1.00 80.25 263 LEU A O 1
ATOM 2142 N N . GLU A 1 264 ? -2.438 2.643 24.316 1.00 79.06 264 GLU A N 1
ATOM 2143 C CA . GLU A 1 264 ? -2.854 3.671 25.284 1.00 79.06 264 GLU A CA 1
ATOM 2144 C C . GLU A 1 264 ? -4.197 4.306 24.861 1.00 79.06 264 GLU A C 1
ATOM 2146 O O . GLU A 1 264 ? -5.064 4.640 25.670 1.00 79.06 264 GLU A O 1
ATOM 2151 N N . PHE A 1 265 ? -4.396 4.489 23.555 1.00 80.31 265 PHE A N 1
ATOM 2152 C CA . PHE A 1 265 ? -5.614 5.100 23.032 1.00 80.31 265 PHE A CA 1
ATOM 2153 C C . PHE A 1 265 ? -6.036 4.484 21.702 1.00 80.31 265 PHE A C 1
ATOM 2155 O O . PHE A 1 265 ? -5.242 4.413 20.762 1.00 80.31 265 PHE A O 1
ATOM 2162 N N . LEU A 1 266 ? -7.318 4.139 21.596 1.00 86.62 266 LEU A N 1
ATOM 2163 C CA . LEU A 1 266 ? -7.981 3.749 20.359 1.00 86.62 266 LEU A CA 1
ATOM 2164 C C . LEU A 1 266 ? -9.168 4.676 20.082 1.00 86.62 266 LEU A C 1
ATOM 2166 O O . LEU A 1 266 ? -10.179 4.652 20.780 1.00 86.62 266 LEU A O 1
ATOM 2170 N N . GLY A 1 267 ? -9.068 5.473 19.024 1.00 84.31 267 GLY A N 1
ATOM 2171 C CA . GLY A 1 267 ? -10.164 6.282 18.504 1.00 84.31 267 GLY A CA 1
ATOM 2172 C C . GLY A 1 267 ? -10.755 5.666 17.242 1.00 84.31 267 GLY A C 1
ATOM 2173 O O . GLY A 1 267 ? -10.019 5.393 16.304 1.00 84.31 267 GLY A O 1
ATOM 2174 N N . ILE A 1 268 ? -1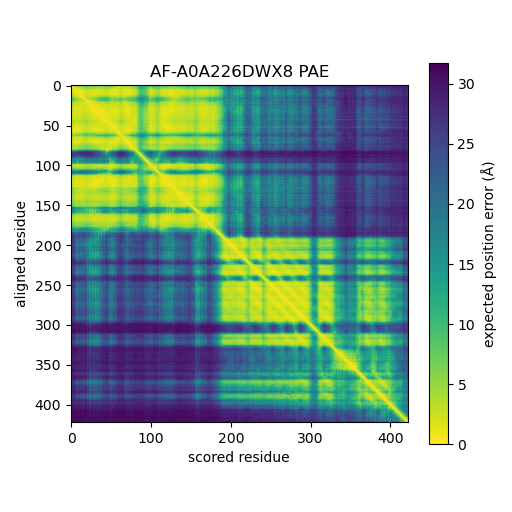2.071 5.518 17.160 1.00 87.19 268 ILE A N 1
ATOM 2175 C CA . ILE A 1 268 ? -12.795 5.170 15.934 1.00 87.19 268 ILE A CA 1
ATOM 2176 C C . ILE A 1 268 ? -13.807 6.272 15.672 1.00 87.19 268 ILE A C 1
ATOM 2178 O O . ILE A 1 268 ? -14.535 6.658 16.578 1.00 87.19 268 ILE A O 1
ATOM 2182 N N . LYS A 1 269 ? -13.841 6.801 14.450 1.00 84.12 269 LYS A N 1
ATOM 2183 C CA . LYS A 1 269 ? -14.797 7.841 14.040 1.00 84.12 269 LYS A CA 1
ATOM 2184 C C . LYS A 1 269 ? -15.720 7.433 12.894 1.00 84.12 269 LYS A C 1
ATOM 2186 O O . LYS A 1 269 ? -16.700 8.135 12.655 1.00 84.12 269 LYS A O 1
ATOM 2191 N N . GLY A 1 270 ? -15.396 6.356 12.182 1.00 83.00 270 GLY A N 1
ATOM 2192 C CA . GLY A 1 270 ? -16.209 5.846 11.082 1.00 83.00 270 GLY A CA 1
ATOM 2193 C C . GLY A 1 270 ? -17.263 4.831 11.526 1.00 83.00 270 GLY A C 1
ATOM 2194 O O . GLY A 1 270 ? -17.440 4.548 12.714 1.00 83.00 270 GLY A O 1
ATOM 2195 N N . ASN A 1 271 ? -17.965 4.265 10.549 1.00 88.31 271 ASN A N 1
ATOM 2196 C CA . ASN A 1 271 ? -19.078 3.342 10.754 1.00 88.31 271 ASN A CA 1
ATOM 2197 C C . ASN A 1 271 ? -18.693 1.883 10.475 1.00 88.31 271 ASN A C 1
ATOM 2199 O O . ASN A 1 271 ? -17.815 1.603 9.660 1.00 88.31 271 ASN A O 1
ATOM 2203 N N . ASN A 1 272 ? -19.436 0.949 11.072 1.00 93.88 272 ASN A N 1
ATOM 2204 C CA . ASN A 1 272 ? -19.352 -0.493 10.801 1.00 93.88 272 ASN A CA 1
ATOM 2205 C C . ASN A 1 272 ? -17.949 -1.098 10.992 1.00 93.88 272 ASN A C 1
ATOM 2207 O O . ASN A 1 272 ? -17.609 -2.087 10.345 1.00 93.88 272 ASN A O 1
ATOM 2211 N N . ASN A 1 273 ? -17.126 -0.508 11.856 1.00 95.00 273 ASN A N 1
ATOM 2212 C CA . ASN A 1 273 ? -15.804 -1.027 12.184 1.00 95.00 273 ASN A CA 1
ATOM 2213 C C . ASN A 1 273 ? -15.905 -2.189 13.179 1.00 95.00 273 ASN A C 1
ATOM 2215 O O . ASN A 1 273 ? -16.825 -2.238 13.998 1.00 95.00 273 ASN A O 1
ATOM 2219 N N . VAL A 1 274 ? -14.933 -3.097 13.148 1.00 96.12 274 VAL A N 1
ATOM 2220 C CA . VAL A 1 274 ? -14.847 -4.259 14.038 1.00 96.12 274 VAL A CA 1
ATOM 2221 C C . VAL A 1 274 ? -13.573 -4.173 14.869 1.00 96.12 274 VAL A C 1
ATOM 2223 O O . VAL A 1 274 ? -12.478 -4.094 14.330 1.00 96.12 274 VAL A O 1
ATOM 2226 N N . VAL A 1 275 ? -13.706 -4.218 16.190 1.00 93.94 275 VAL A N 1
ATOM 2227 C CA . VAL A 1 275 ? -12.597 -4.254 17.149 1.00 93.94 275 VAL A CA 1
ATOM 2228 C C . VAL A 1 275 ? -12.659 -5.565 17.912 1.00 93.94 275 VAL A C 1
ATOM 2230 O O . VAL A 1 275 ? -13.680 -5.859 18.536 1.00 93.94 275 VAL A O 1
ATOM 2233 N N . SER A 1 276 ? -11.582 -6.346 17.906 1.00 93.12 276 SER A N 1
ATOM 2234 C CA . SER A 1 276 ? -11.516 -7.612 18.628 1.00 93.12 276 SER A CA 1
ATOM 2235 C C . SER A 1 276 ? -10.204 -7.814 19.392 1.00 93.12 276 SER A C 1
ATOM 2237 O O . SER A 1 276 ? -9.123 -7.489 18.911 1.00 93.12 276 SER A O 1
ATOM 2239 N N . ASN A 1 277 ? -10.289 -8.358 20.610 1.00 89.88 277 ASN A N 1
ATOM 2240 C CA . ASN A 1 277 ? -9.126 -8.716 21.441 1.00 89.88 277 ASN A CA 1
ATOM 2241 C C . ASN A 1 277 ? -8.135 -7.556 21.662 1.00 89.88 277 ASN A C 1
ATOM 2243 O O . ASN A 1 277 ? -6.923 -7.756 21.640 1.00 89.88 277 ASN A O 1
ATOM 2247 N N . VAL A 1 278 ? -8.649 -6.341 21.847 1.00 87.00 278 VAL A N 1
ATOM 2248 C CA . VAL A 1 278 ? -7.821 -5.156 22.085 1.00 87.00 278 VAL A CA 1
ATOM 2249 C C . VAL A 1 278 ? -7.672 -4.910 23.583 1.00 87.00 278 VAL A C 1
ATOM 2251 O O . VAL A 1 278 ? -8.663 -4.887 24.312 1.00 87.00 278 VAL A O 1
A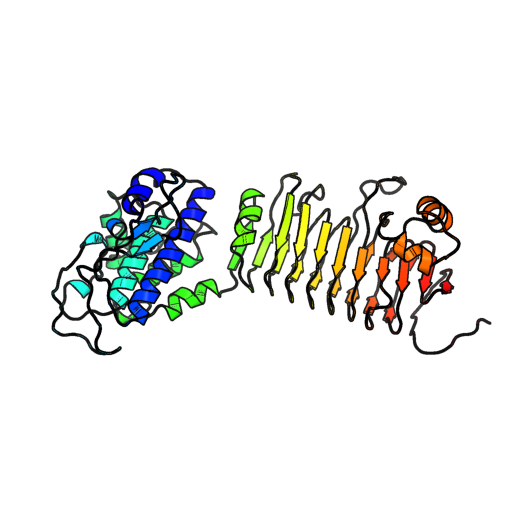TOM 2254 N N . ILE A 1 279 ? -6.441 -4.694 24.037 1.00 83.69 279 ILE A N 1
ATOM 2255 C CA . ILE A 1 279 ? -6.137 -4.175 25.368 1.00 83.69 279 ILE A CA 1
ATOM 2256 C C . ILE A 1 279 ? -5.904 -2.674 25.225 1.00 83.69 279 ILE A C 1
ATOM 2258 O O . ILE A 1 279 ? -4.997 -2.267 24.505 1.00 83.69 279 ILE A O 1
ATOM 2262 N N . CYS A 1 280 ? -6.731 -1.841 25.850 1.00 79.62 280 CYS A N 1
ATOM 2263 C CA . CYS A 1 280 ? -6.578 -0.402 25.714 1.00 79.62 280 CYS A CA 1
ATOM 2264 C C . CYS A 1 280 ? -6.972 0.383 26.960 1.00 79.62 280 CYS A C 1
ATOM 2266 O O . CYS A 1 280 ? -7.998 0.102 27.583 1.00 79.62 280 CYS A O 1
ATOM 2268 N N . ASP A 1 281 ? -6.166 1.397 27.274 1.00 75.94 281 ASP A N 1
ATOM 2269 C CA . ASP A 1 281 ? -6.435 2.346 28.351 1.00 75.94 281 ASP A CA 1
ATOM 2270 C C . ASP A 1 281 ? -7.666 3.203 28.058 1.00 75.94 281 ASP A C 1
ATOM 2272 O O . ASP A 1 281 ? -8.541 3.339 28.914 1.00 75.94 281 ASP A O 1
ATOM 2276 N N . ASN A 1 282 ? -7.752 3.754 26.844 1.00 75.25 282 ASN A N 1
ATOM 2277 C CA . ASN A 1 282 ? -8.812 4.668 26.429 1.00 75.25 282 ASN A CA 1
ATOM 2278 C C . ASN A 1 282 ? -9.393 4.283 25.073 1.00 75.25 282 ASN A C 1
ATOM 2280 O O . ASN A 1 282 ? -8.690 4.299 24.065 1.00 75.25 282 ASN A O 1
ATOM 2284 N N . VAL A 1 283 ? -10.703 4.057 25.009 1.00 80.06 283 VAL A N 1
ATOM 2285 C CA . VAL A 1 283 ? -11.394 3.800 23.741 1.00 80.06 283 VAL A CA 1
ATOM 2286 C C . VAL A 1 283 ? -12.439 4.878 23.499 1.00 80.06 283 VAL A C 1
ATOM 2288 O O . VAL A 1 283 ? -13.310 5.111 24.330 1.00 80.06 283 VAL A O 1
ATOM 2291 N N . ASN A 1 284 ? -12.380 5.532 22.346 1.00 79.19 284 ASN A N 1
ATOM 2292 C CA . ASN A 1 284 ? -13.364 6.520 21.923 1.00 79.19 284 ASN A CA 1
ATOM 2293 C C . ASN A 1 284 ? -13.964 6.094 20.587 1.00 79.19 284 ASN A C 1
ATOM 2295 O O . ASN A 1 284 ? -13.275 6.103 19.573 1.00 79.19 284 ASN A O 1
ATOM 2299 N N . ILE A 1 285 ? -15.242 5.734 20.586 1.00 81.31 285 ILE A N 1
ATOM 2300 C CA . ILE A 1 285 ? -15.988 5.331 19.402 1.00 81.31 285 ILE A CA 1
ATOM 2301 C C . ILE A 1 285 ? -16.995 6.422 19.057 1.00 81.31 285 ILE A C 1
ATOM 2303 O O . ILE A 1 285 ? -17.829 6.806 19.873 1.00 81.31 285 ILE A O 1
ATOM 2307 N N . MET A 1 286 ? -16.944 6.878 17.817 1.00 77.19 286 MET A N 1
ATOM 2308 C CA . MET A 1 286 ? -17.924 7.742 17.185 1.00 77.19 286 MET A CA 1
ATOM 2309 C C . MET A 1 286 ? -18.382 7.091 15.875 1.00 77.19 286 MET A C 1
ATOM 2311 O O . MET A 1 286 ? -17.596 6.399 15.229 1.00 77.19 286 MET A O 1
ATOM 2315 N N . GLY A 1 287 ? -19.633 7.323 15.482 1.00 78.50 287 GLY A N 1
ATOM 2316 C CA . GLY A 1 287 ? -20.232 6.745 14.272 1.00 78.50 287 GLY A CA 1
ATOM 2317 C C . GLY A 1 287 ? -21.275 5.688 14.618 1.00 78.50 287 GLY A C 1
ATOM 2318 O O . GLY A 1 287 ? -21.700 5.602 15.758 1.00 78.50 287 GLY A O 1
ATOM 2319 N N . ASN A 1 288 ? -21.708 4.881 13.655 1.00 82.62 288 ASN A N 1
ATOM 2320 C CA . ASN A 1 288 ? -22.775 3.897 13.845 1.00 82.62 288 ASN A CA 1
ATOM 2321 C C . ASN A 1 288 ? -22.307 2.480 13.496 1.00 82.62 288 ASN A C 1
ATOM 2323 O O . ASN A 1 288 ? -21.379 2.297 12.711 1.00 82.62 288 ASN A O 1
ATOM 2327 N N . GLY A 1 289 ? -22.953 1.455 14.053 1.00 84.94 289 GLY A N 1
ATOM 2328 C CA . GLY A 1 289 ? -22.749 0.066 13.615 1.00 84.94 289 GLY A CA 1
ATOM 2329 C C . GLY A 1 289 ? -21.416 -0.568 14.031 1.00 84.94 289 GLY A C 1
ATOM 2330 O O . GLY A 1 289 ? -21.121 -1.690 13.629 1.00 84.94 289 GLY A O 1
ATOM 2331 N N . ASN A 1 290 ? -20.585 0.134 14.810 1.00 89.12 290 ASN A N 1
ATOM 2332 C CA . ASN A 1 290 ? -19.288 -0.393 15.244 1.00 89.12 290 ASN A CA 1
ATOM 2333 C C . ASN A 1 290 ? -19.461 -1.566 16.230 1.00 89.12 290 ASN A C 1
ATOM 2335 O O . ASN A 1 290 ? -20.304 -1.509 17.130 1.00 89.12 290 ASN A O 1
ATOM 2339 N N . GLN A 1 291 ? -18.643 -2.606 16.081 1.00 92.06 291 GLN A N 1
ATOM 2340 C CA . GLN A 1 291 ? -18.678 -3.829 16.881 1.00 92.06 291 GLN A CA 1
ATOM 2341 C C . GLN A 1 291 ? -17.389 -3.967 17.689 1.00 92.06 291 GLN A C 1
ATOM 2343 O O . GLN A 1 291 ? -16.300 -3.925 17.130 1.00 92.06 291 GLN A O 1
ATOM 2348 N N . LEU A 1 292 ? -17.497 -4.132 19.002 1.00 90.31 292 LEU A N 1
ATOM 2349 C CA . LEU A 1 292 ? -16.373 -4.281 19.922 1.00 90.31 292 LEU A CA 1
ATOM 2350 C C . LEU A 1 292 ? -16.514 -5.613 20.662 1.00 90.31 292 LEU A C 1
ATOM 2352 O O . LEU A 1 292 ? -17.503 -5.830 21.358 1.00 90.31 292 LEU A O 1
ATOM 2356 N N . THR A 1 293 ? -15.517 -6.489 20.542 1.00 90.00 293 THR A N 1
ATOM 2357 C CA . THR A 1 293 ? -15.489 -7.808 21.185 1.00 90.00 293 THR A CA 1
ATOM 2358 C C . THR A 1 293 ? -14.194 -8.013 21.970 1.00 90.00 293 THR A C 1
ATOM 2360 O O . THR A 1 293 ? -13.109 -7.787 21.448 1.00 90.00 293 THR A O 1
ATOM 2363 N N . ASN A 1 294 ? -14.273 -8.489 23.214 1.00 86.44 294 ASN A N 1
ATOM 2364 C CA . ASN A 1 294 ? -13.098 -8.774 24.058 1.00 86.44 294 ASN A CA 1
ATOM 2365 C C . ASN A 1 294 ? -12.159 -7.565 24.241 1.00 86.44 294 ASN A C 1
ATOM 2367 O O . ASN A 1 294 ? -10.939 -7.727 24.272 1.00 86.44 294 ASN A O 1
ATOM 2371 N N . VAL A 1 295 ? -12.717 -6.359 24.353 1.00 84.12 295 VAL A N 1
ATOM 2372 C CA . VAL A 1 295 ? -11.931 -5.159 24.661 1.00 84.12 295 VAL A CA 1
ATOM 2373 C C . VAL A 1 295 ? -11.674 -5.123 26.161 1.00 84.12 295 VAL A C 1
ATOM 2375 O O . VAL A 1 295 ? -12.618 -5.176 26.951 1.00 84.12 295 VAL A O 1
ATOM 2378 N N . LYS A 1 296 ? -10.405 -5.076 26.561 1.00 79.56 296 LYS A N 1
ATOM 2379 C CA . LYS A 1 296 ? -9.990 -5.129 27.963 1.00 79.56 296 LYS A CA 1
ATOM 2380 C C . LYS A 1 296 ? -9.175 -3.910 28.343 1.00 79.56 296 LYS A C 1
ATOM 2382 O O . LYS A 1 296 ? -8.418 -3.376 27.546 1.00 79.56 296 LYS A O 1
ATOM 2387 N N . TYR A 1 297 ? -9.285 -3.552 29.606 1.00 71.88 297 TYR A N 1
ATOM 2388 C CA . TYR A 1 297 ? -8.416 -2.602 30.271 1.00 71.88 297 TYR A CA 1
ATOM 2389 C C . TYR A 1 297 ? -7.353 -3.362 31.080 1.00 71.88 297 TYR A C 1
ATOM 2391 O O . TYR A 1 297 ? -7.693 -4.365 31.717 1.00 71.88 297 TYR A O 1
ATOM 2399 N N . LEU A 1 298 ? -6.093 -2.911 31.069 1.00 59.38 298 LEU A N 1
ATOM 2400 C CA . LEU A 1 298 ? -5.011 -3.498 31.868 1.00 59.38 298 LEU A CA 1
ATOM 2401 C C . LEU A 1 298 ? -4.496 -2.451 32.859 1.00 59.38 298 LEU A C 1
ATOM 2403 O O . LEU A 1 298 ? -3.752 -1.549 32.500 1.00 59.38 298 LEU A O 1
ATOM 2407 N N . HIS A 1 299 ? -4.913 -2.566 34.119 1.00 50.69 299 HIS A N 1
ATOM 2408 C CA . HIS A 1 299 ? -4.373 -1.726 35.186 1.00 50.69 299 HIS A CA 1
ATOM 2409 C C . HIS A 1 299 ? -3.017 -2.298 35.642 1.00 50.69 299 HIS A C 1
ATOM 2411 O O . HIS A 1 299 ? -2.954 -3.507 35.880 1.00 50.69 299 HIS A O 1
ATOM 2417 N N . PRO A 1 300 ? -1.961 -1.482 35.822 1.00 44.75 300 PRO A N 1
ATOM 2418 C CA . PRO A 1 300 ? -0.664 -1.967 36.303 1.00 44.75 300 PRO A CA 1
ATOM 2419 C C . PRO A 1 300 ? -0.723 -2.582 37.710 1.00 44.75 300 PRO A C 1
ATOM 2421 O O . PRO A 1 300 ? -0.024 -3.550 37.978 1.00 44.75 300 PRO A O 1
ATOM 2424 N N . ASP A 1 301 ? -1.598 -2.073 38.585 1.00 42.22 301 ASP A N 1
ATOM 2425 C CA . ASP A 1 301 ? -1.639 -2.465 40.001 1.00 42.22 301 ASP A CA 1
ATOM 2426 C C . ASP A 1 301 ? -3.044 -2.824 40.484 1.00 42.22 301 ASP A C 1
ATOM 2428 O O . ASP A 1 301 ? -3.930 -1.979 40.574 1.00 42.22 301 ASP A O 1
ATOM 2432 N N . ASN A 1 302 ? -3.260 -4.081 40.843 1.00 42.25 302 ASN A N 1
ATOM 2433 C CA . ASN A 1 302 ? -4.579 -4.618 41.170 1.00 42.25 302 ASN A CA 1
ATOM 2434 C C . ASN A 1 302 ? -5.237 -4.074 42.461 1.00 42.25 302 ASN A C 1
ATOM 2436 O O . ASN A 1 302 ? -6.276 -4.603 42.817 1.00 42.25 302 ASN A O 1
ATOM 2440 N N . ASP A 1 303 ? -4.710 -3.053 43.154 1.00 34.56 303 ASP A N 1
ATOM 2441 C CA . ASP A 1 303 ? -5.284 -2.573 44.432 1.00 34.56 303 ASP A CA 1
ATOM 2442 C C . ASP A 1 303 ? -4.962 -1.106 44.824 1.00 34.56 303 ASP A C 1
ATOM 2444 O O . ASP A 1 303 ? -5.200 -0.705 45.965 1.00 34.56 303 ASP A O 1
ATOM 2448 N N . GLN A 1 304 ? -4.467 -0.248 43.917 1.00 32.62 304 GLN A N 1
ATOM 2449 C CA . GLN A 1 304 ? -4.235 1.177 44.232 1.00 32.62 304 GLN A CA 1
ATOM 2450 C C . GLN A 1 304 ? -5.094 2.126 43.388 1.00 32.62 304 GLN A C 1
ATOM 2452 O O . GLN A 1 304 ? -5.076 2.105 42.161 1.00 32.62 304 GLN A O 1
ATOM 2457 N N . ILE A 1 305 ? -5.855 2.989 44.072 1.00 33.47 305 ILE A N 1
ATOM 2458 C CA . ILE A 1 305 ? -6.644 4.066 43.465 1.00 33.47 305 ILE A CA 1
ATOM 2459 C C . ILE A 1 305 ? -5.683 5.200 43.086 1.00 33.47 305 ILE A C 1
ATOM 2461 O O . ILE A 1 305 ? -5.315 6.011 43.935 1.00 33.47 305 ILE A O 1
ATOM 2465 N N . PHE A 1 306 ? -5.294 5.274 41.815 1.00 31.31 306 PHE A N 1
ATOM 2466 C CA . PHE A 1 306 ? -4.599 6.439 41.269 1.00 31.31 306 PHE A CA 1
ATOM 2467 C C . PHE A 1 306 ? -5.603 7.499 40.798 1.00 31.31 306 PHE A C 1
ATOM 2469 O O . PHE A 1 306 ? -6.532 7.213 40.044 1.00 31.31 306 PHE A O 1
ATOM 2476 N N . TYR A 1 307 ? -5.387 8.748 41.215 1.00 32.25 307 TYR A N 1
ATOM 2477 C CA . TYR A 1 307 ? -6.080 9.939 40.709 1.00 32.25 307 TYR A CA 1
ATOM 2478 C C . TYR A 1 307 ? -5.326 10.513 39.494 1.00 32.25 307 TYR A C 1
ATOM 2480 O O . TYR A 1 307 ? -4.878 11.657 39.522 1.00 32.25 307 TYR A O 1
ATOM 2488 N N . GLY A 1 308 ? -5.112 9.684 38.468 1.00 33.97 308 GLY A N 1
ATOM 2489 C CA . GLY A 1 308 ? -4.496 10.069 37.193 1.00 33.97 308 GLY A CA 1
ATOM 2490 C C . GLY A 1 308 ? -5.546 10.194 36.089 1.00 33.97 308 GLY A C 1
ATOM 2491 O O . GLY A 1 308 ? -6.519 9.446 36.068 1.00 33.97 308 GLY A O 1
ATOM 2492 N N . ASP A 1 309 ? -5.357 11.150 35.184 1.00 36.28 309 ASP A N 1
ATOM 2493 C CA . ASP A 1 309 ? -6.436 11.747 34.396 1.00 36.28 309 ASP A CA 1
ATOM 2494 C C . ASP A 1 309 ? -7.148 10.856 33.345 1.00 36.28 309 ASP A C 1
ATOM 2496 O O . ASP A 1 309 ? -8.213 11.258 32.913 1.00 36.28 309 ASP A O 1
ATOM 2500 N N . SER A 1 310 ? -6.684 9.687 32.881 1.00 47.88 310 SER A N 1
ATOM 2501 C CA . SER A 1 310 ? -7.029 9.271 31.492 1.00 47.88 310 SER A CA 1
ATOM 2502 C C . SER A 1 310 ? -7.325 7.777 31.247 1.00 47.88 310 SER A C 1
ATOM 2504 O O . SER A 1 310 ? -6.465 7.120 30.675 1.00 47.88 310 SER A O 1
ATOM 2506 N N . TYR A 1 311 ? -8.498 7.217 31.591 1.00 54.16 311 TYR A N 1
ATOM 2507 C CA . TYR A 1 311 ? -8.846 5.823 31.203 1.00 54.16 311 TYR A CA 1
ATOM 2508 C C . TYR A 1 311 ? -10.315 5.673 30.741 1.00 54.16 311 TYR A C 1
ATOM 2510 O O . TYR A 1 311 ? -11.101 6.582 30.922 1.00 54.16 311 TYR A O 1
ATOM 2518 N N . GLY A 1 312 ? -10.737 4.572 30.113 1.00 64.50 312 GLY A N 1
ATOM 2519 C CA . GLY A 1 312 ? -12.159 4.220 29.913 1.00 64.50 312 GLY A CA 1
ATOM 2520 C C . GLY A 1 312 ? -12.735 4.319 28.490 1.00 64.50 312 GLY A C 1
ATOM 2521 O O . GLY A 1 312 ? -12.023 4.582 27.522 1.00 64.50 312 GLY A O 1
ATOM 2522 N N . VAL A 1 313 ? -14.039 4.022 28.345 1.00 69.94 313 VAL A N 1
ATOM 2523 C CA . VAL A 1 313 ? -14.695 3.812 27.036 1.00 69.94 313 VAL A CA 1
ATOM 2524 C C . VAL A 1 313 ? -15.822 4.818 26.787 1.00 69.94 313 VAL A C 1
ATOM 2526 O O . VAL A 1 313 ? -16.838 4.832 27.477 1.00 69.94 313 VAL A O 1
ATOM 2529 N N . TYR A 1 314 ? -15.671 5.646 25.758 1.00 71.19 314 TYR A N 1
ATOM 2530 C CA . TYR A 1 314 ? -16.676 6.603 25.297 1.00 71.19 314 TYR A CA 1
ATOM 2531 C C . TYR A 1 314 ? -17.278 6.136 23.975 1.00 71.19 314 TYR A C 1
ATOM 2533 O O . TYR A 1 314 ? -16.534 5.820 23.049 1.00 71.19 314 TYR A O 1
ATOM 2541 N N . ILE A 1 315 ? -18.608 6.088 23.872 1.00 71.62 315 ILE A N 1
ATOM 2542 C CA . ILE A 1 315 ? -19.296 5.626 22.663 1.00 71.62 315 ILE A CA 1
ATOM 2543 C C . ILE A 1 315 ? -20.407 6.607 22.301 1.00 71.62 315 ILE A C 1
ATOM 2545 O O . ILE A 1 315 ? -21.296 6.899 23.101 1.00 71.62 315 ILE A O 1
ATOM 2549 N N . ASN A 1 316 ? -20.360 7.105 21.071 1.00 66.75 316 ASN A N 1
ATOM 2550 C CA . ASN A 1 316 ? -21.323 8.050 20.536 1.00 66.75 316 ASN A CA 1
ATOM 2551 C C . ASN A 1 316 ? -21.806 7.628 19.143 1.00 66.75 316 ASN A C 1
ATOM 2553 O O . ASN A 1 316 ? -21.000 7.445 18.233 1.00 66.75 316 ASN A O 1
ATOM 2557 N N . GLY A 1 317 ? -23.125 7.573 18.983 1.00 66.31 317 GLY A N 1
ATOM 2558 C CA . GLY A 1 317 ? -23.804 7.062 17.800 1.00 66.31 317 GLY A CA 1
ATOM 2559 C C . GLY A 1 317 ? -24.483 5.725 18.089 1.00 66.31 317 GLY A C 1
ATOM 2560 O O . GLY A 1 317 ? -24.478 5.245 19.221 1.00 66.31 317 GLY A O 1
ATOM 2561 N N . GLY A 1 318 ? -25.183 5.180 17.100 1.00 71.19 318 GLY A N 1
ATOM 2562 C CA . GLY A 1 318 ? -26.144 4.101 17.290 1.00 71.19 318 GLY A CA 1
ATOM 2563 C C . GLY A 1 318 ? -25.748 2.750 16.709 1.00 71.19 318 GLY A C 1
ATOM 2564 O O . GLY A 1 318 ? -24.804 2.619 15.931 1.00 71.19 318 GLY A O 1
ATOM 2565 N N . ASN A 1 319 ? -26.530 1.723 17.046 1.00 79.62 319 ASN A N 1
ATOM 2566 C CA . ASN A 1 319 ? -26.412 0.375 16.473 1.00 79.62 319 ASN A CA 1
ATOM 2567 C C . ASN A 1 319 ? -25.062 -0.303 16.748 1.00 79.62 319 ASN A C 1
ATOM 2569 O O . ASN A 1 319 ? -24.622 -1.168 15.996 1.00 79.62 319 ASN A O 1
ATOM 2573 N N . HIS A 1 320 ? -24.407 0.066 17.850 1.00 79.62 320 HIS A N 1
ATOM 2574 C CA . HIS A 1 320 ? -23.176 -0.584 18.287 1.00 79.62 320 HIS A CA 1
ATOM 2575 C C . HIS A 1 320 ? -23.440 -1.953 18.908 1.00 79.62 320 HIS A C 1
ATOM 2577 O O . HIS A 1 320 ? -24.440 -2.148 19.605 1.00 79.62 320 HIS A O 1
ATOM 2583 N N . ILE A 1 321 ? -22.498 -2.878 18.723 1.00 82.38 321 ILE A N 1
ATOM 2584 C CA . ILE A 1 321 ? -22.497 -4.187 19.385 1.00 82.38 321 ILE A CA 1
ATOM 2585 C C . ILE A 1 321 ? -21.272 -4.266 20.286 1.00 82.38 321 ILE A C 1
ATOM 2587 O O . ILE A 1 321 ? -20.145 -4.149 19.824 1.00 82.38 321 ILE A O 1
ATOM 2591 N N . LEU A 1 322 ? -21.487 -4.464 21.580 1.00 83.75 322 LEU A N 1
ATOM 2592 C CA . LEU A 1 322 ? -20.451 -4.499 22.607 1.00 83.75 322 LEU A CA 1
ATOM 2593 C C . LEU A 1 322 ? -20.512 -5.856 23.304 1.00 83.75 322 LEU A C 1
ATOM 2595 O O . LEU A 1 322 ? -21.485 -6.152 23.993 1.00 83.75 322 LEU A O 1
ATOM 2599 N N . GLN A 1 323 ? -19.486 -6.687 23.142 1.00 83.31 323 GLN A N 1
ATOM 2600 C CA . GLN A 1 323 ? -19.418 -8.021 23.731 1.00 83.31 323 GLN A CA 1
ATOM 2601 C C . GLN A 1 323 ? -18.127 -8.212 24.530 1.00 83.31 323 GLN A C 1
ATOM 2603 O O . GLN A 1 323 ? -17.035 -8.007 24.012 1.00 83.31 323 GLN A O 1
ATOM 2608 N N . ASN A 1 324 ? -18.229 -8.663 25.784 1.00 80.25 324 ASN A N 1
ATOM 2609 C CA . ASN A 1 324 ? -17.063 -8.894 26.654 1.00 80.25 324 ASN A CA 1
ATOM 2610 C C . ASN A 1 324 ? -16.149 -7.653 26.765 1.00 80.25 324 ASN A C 1
ATOM 2612 O O . ASN A 1 324 ? -14.926 -7.754 26.670 1.00 80.25 324 ASN A O 1
ATOM 2616 N N . VAL A 1 325 ? -16.752 -6.471 26.899 1.00 76.94 325 VAL A N 1
ATOM 2617 C CA . VAL A 1 325 ? -16.021 -5.210 27.062 1.00 76.94 325 VAL A CA 1
ATOM 2618 C C . VAL A 1 325 ? -15.815 -4.945 28.554 1.00 76.94 325 VAL A C 1
ATOM 2620 O O . VAL A 1 325 ? -16.771 -4.962 29.335 1.00 76.94 325 VAL A O 1
ATOM 2623 N N . HIS A 1 326 ? -14.5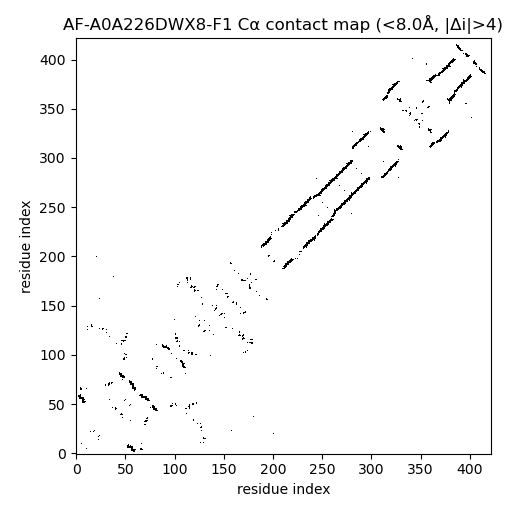60 -4.744 28.949 1.00 72.06 326 HIS A N 1
ATOM 2624 C CA . HIS A 1 326 ? -14.129 -4.488 30.321 1.00 72.06 326 HIS A CA 1
ATOM 2625 C C . HIS A 1 326 ? -13.446 -3.120 30.385 1.00 72.06 326 HIS A C 1
ATOM 2627 O O . HIS A 1 326 ? -12.436 -2.915 29.715 1.00 72.06 326 HIS A O 1
ATOM 2633 N N . CYS A 1 327 ? -13.974 -2.206 31.200 1.00 63.38 327 CYS A N 1
ATOM 2634 C CA . CYS A 1 327 ? -13.529 -0.807 31.226 1.00 63.38 327 CYS A CA 1
ATOM 2635 C C . CYS A 1 327 ? -12.988 -0.378 32.600 1.00 63.38 327 CYS A C 1
ATOM 2637 O O . CYS A 1 327 ? -13.478 -0.842 33.633 1.00 63.38 327 CYS A O 1
ATOM 2639 N N . GLY A 1 328 ? -12.031 0.559 32.589 1.00 53.50 328 GLY A N 1
ATOM 2640 C CA . GLY A 1 328 ? -11.539 1.327 33.743 1.00 53.50 328 GLY A CA 1
ATOM 2641 C C . GLY A 1 328 ? -11.993 2.803 33.738 1.00 53.50 328 GLY A C 1
ATOM 2642 O O . GLY A 1 328 ? -12.734 3.227 32.855 1.00 53.50 328 GLY A O 1
ATOM 2643 N N . ASN A 1 329 ? -11.566 3.565 34.749 1.00 50.75 329 ASN A N 1
ATOM 2644 C CA . ASN A 1 329 ? -12.050 4.901 35.161 1.00 50.75 329 ASN A CA 1
ATOM 2645 C C . ASN A 1 329 ? -11.981 6.042 34.101 1.00 50.75 329 ASN A C 1
ATOM 2647 O O . ASN A 1 329 ? -10.882 6.421 33.724 1.00 50.75 329 ASN A O 1
ATOM 2651 N N . ILE A 1 330 ? -13.102 6.703 33.746 1.00 47.62 330 ILE A N 1
ATOM 2652 C CA . ILE A 1 330 ? -13.196 7.861 32.804 1.00 47.62 330 ILE A CA 1
ATOM 2653 C C . ILE A 1 330 ? -12.803 9.221 33.382 1.00 47.62 330 ILE A C 1
ATOM 2655 O O . ILE A 1 330 ? -13.197 9.593 34.489 1.00 47.62 330 ILE A O 1
ATOM 2659 N N . HIS A 1 331 ? -12.074 9.975 32.540 1.00 49.62 331 HIS A N 1
ATOM 2660 C CA . HIS A 1 331 ? -11.624 11.360 32.696 1.00 49.62 331 HIS A CA 1
ATOM 2661 C C . HIS A 1 331 ? -12.751 12.363 32.983 1.00 49.62 331 HIS A C 1
ATOM 2663 O O . HIS A 1 331 ? -13.856 12.338 32.437 1.00 49.62 331 HIS A O 1
ATOM 2669 N N . ALA A 1 332 ? -12.332 13.379 33.724 1.00 42.44 332 ALA A N 1
ATOM 2670 C CA . ALA A 1 332 ? -13.029 14.573 34.120 1.00 42.44 332 ALA A CA 1
ATOM 2671 C C . ALA A 1 332 ? -13.808 15.380 33.022 1.00 42.44 332 ALA A C 1
ATOM 2673 O O . ALA A 1 332 ? -15.015 15.277 32.824 1.00 42.44 332 ALA A O 1
ATOM 2674 N N . LYS A 1 333 ? -13.103 16.216 32.259 1.00 42.19 333 LYS A N 1
ATOM 2675 C CA . LYS A 1 333 ? -13.660 17.260 31.371 1.00 42.19 333 LYS A CA 1
ATOM 2676 C C . LYS A 1 333 ? -14.767 16.854 30.384 1.00 42.19 333 LYS A C 1
ATOM 2678 O O . LYS A 1 333 ? -15.598 17.693 30.050 1.00 42.19 333 LYS A O 1
ATOM 2683 N N . LEU A 1 334 ? -14.786 15.614 29.880 1.00 46.50 334 LEU A N 1
ATOM 2684 C CA . LEU A 1 334 ? -15.853 15.170 28.969 1.00 46.50 334 LEU A CA 1
ATOM 2685 C C . LEU A 1 334 ? -17.158 14.915 29.730 1.00 46.50 334 LEU A C 1
ATOM 2687 O O . LEU A 1 334 ? -18.237 15.219 29.226 1.00 46.50 334 LEU A O 1
ATOM 2691 N N . MET A 1 335 ? -17.061 14.417 30.962 1.00 48.84 335 MET A N 1
ATOM 2692 C CA . MET A 1 335 ? -18.219 14.196 31.811 1.00 48.84 335 MET A CA 1
ATOM 2693 C C . MET A 1 335 ? -18.809 15.501 32.340 1.00 48.84 335 MET A C 1
ATOM 2695 O O . MET A 1 335 ? -20.018 15.532 32.437 1.00 48.84 335 MET A O 1
ATOM 2699 N N . GLU A 1 336 ? -18.067 16.579 32.629 1.00 50.78 336 GLU A N 1
ATOM 2700 C CA . GLU A 1 336 ? -18.655 17.803 33.235 1.00 50.78 336 GLU A CA 1
ATOM 2701 C C . GLU A 1 336 ? -19.872 18.339 32.464 1.00 50.78 336 GLU A C 1
ATOM 2703 O O . GLU A 1 336 ? -20.899 18.683 33.050 1.00 50.78 336 GLU A O 1
ATOM 2708 N N . LYS A 1 337 ? -19.805 18.323 31.127 1.00 52.25 337 LYS A N 1
ATOM 2709 C CA . LYS A 1 337 ? -20.910 18.748 30.253 1.00 52.25 337 LYS A CA 1
ATOM 2710 C C . LYS A 1 337 ? -22.084 17.759 30.238 1.00 52.25 337 LYS A C 1
ATOM 2712 O O . LYS A 1 337 ? -23.225 18.147 29.995 1.00 52.25 337 LYS A O 1
ATOM 2717 N N . HIS A 1 338 ? -21.816 16.478 30.479 1.00 51.28 338 HIS A N 1
ATOM 2718 C CA . HIS A 1 338 ? -22.824 15.420 30.544 1.00 51.28 338 HIS A CA 1
ATOM 2719 C C . HIS A 1 338 ? -23.393 15.231 31.961 1.00 51.28 338 HIS A C 1
ATOM 2721 O O . HIS A 1 338 ? -24.567 14.905 32.094 1.00 51.28 338 HIS A O 1
ATOM 2727 N N . MET A 1 339 ? -22.617 15.529 33.003 1.00 52.06 339 MET A N 1
ATOM 2728 C CA . MET A 1 339 ? -22.964 15.458 34.420 1.00 52.06 339 MET A CA 1
ATOM 2729 C C . MET A 1 339 ? -24.133 16.364 34.764 1.00 52.06 339 MET A C 1
ATOM 2731 O O . MET A 1 339 ? -25.026 15.937 35.480 1.00 52.06 339 MET A O 1
ATOM 2735 N N . GLN A 1 340 ? -24.189 17.561 34.180 1.00 54.62 340 GLN A N 1
ATOM 2736 C CA . GLN A 1 340 ? -25.330 18.462 34.351 1.00 54.62 340 GLN A CA 1
ATOM 2737 C C . GLN A 1 340 ? -26.651 17.863 33.829 1.00 54.62 340 GLN A C 1
ATOM 2739 O O . GLN A 1 340 ? -27.719 18.248 34.294 1.00 54.62 340 GLN A O 1
ATOM 2744 N N . ASN A 1 341 ? -26.599 16.904 32.894 1.00 50.69 341 ASN A N 1
ATOM 2745 C CA . ASN A 1 341 ? -27.783 16.158 32.446 1.00 50.69 341 ASN A CA 1
ATOM 2746 C C . ASN A 1 341 ? -28.097 14.945 33.341 1.00 50.69 341 ASN A C 1
ATOM 2748 O O . ASN A 1 341 ? -29.224 14.457 33.336 1.00 50.69 341 ASN A O 1
ATOM 2752 N N . ILE A 1 342 ? -27.096 14.442 34.066 1.00 49.41 342 ILE A N 1
ATOM 2753 C CA . ILE A 1 342 ? -27.154 13.256 34.929 1.00 49.41 342 ILE A CA 1
ATOM 2754 C C . ILE A 1 342 ? -27.676 13.612 36.323 1.00 49.41 342 ILE A C 1
ATOM 2756 O O . ILE A 1 342 ? -28.569 12.945 36.850 1.00 49.41 342 ILE A O 1
ATOM 2760 N N . ASP A 1 343 ? -27.084 14.649 36.906 1.00 53.66 343 ASP A N 1
ATOM 2761 C CA . ASP A 1 343 ? -27.362 15.194 38.223 1.00 53.66 343 ASP A CA 1
ATOM 2762 C C . ASP A 1 343 ? -27.122 16.714 38.154 1.00 53.66 343 ASP A C 1
ATOM 2764 O O . ASP A 1 343 ? -25.979 17.172 38.267 1.00 53.66 343 ASP A O 1
ATOM 2768 N N . PRO A 1 344 ? -28.184 17.508 37.920 1.00 60.59 344 PRO A N 1
ATOM 2769 C CA . PRO A 1 344 ? -28.081 18.959 37.777 1.00 60.59 344 PRO A CA 1
ATOM 2770 C C . PRO A 1 344 ? -27.503 19.663 39.011 1.00 60.59 344 PRO A C 1
ATOM 2772 O O . PRO A 1 344 ? -27.086 20.814 38.909 1.00 60.59 344 PRO A O 1
ATOM 2775 N N . GLU A 1 345 ? -27.493 18.997 40.172 1.00 58.84 345 GLU A N 1
ATOM 2776 C CA . GLU A 1 345 ? -26.982 19.541 41.434 1.00 58.84 345 GLU A CA 1
ATOM 2777 C C . GLU A 1 345 ? -25.461 19.406 41.572 1.00 58.84 345 GLU A C 1
ATOM 2779 O O . GLU A 1 345 ? -24.873 19.956 42.504 1.00 58.84 345 GLU A O 1
ATOM 2784 N N . ILE A 1 346 ? -24.801 18.673 40.671 1.00 59.34 346 ILE A N 1
ATOM 2785 C CA . ILE A 1 346 ? -23.359 18.460 40.748 1.00 59.34 346 ILE A CA 1
ATOM 2786 C C . ILE A 1 346 ? -22.617 19.522 39.947 1.00 59.34 346 ILE A C 1
ATOM 2788 O O . ILE A 1 346 ? -22.668 19.575 38.720 1.00 59.34 346 ILE A O 1
ATOM 2792 N N . CYS A 1 347 ? -21.880 20.347 40.686 1.00 58.97 347 CYS A N 1
ATOM 2793 C CA . CYS A 1 347 ? -21.213 21.537 40.173 1.00 58.97 347 CYS A CA 1
ATOM 2794 C C . CYS A 1 347 ? -19.875 21.251 39.478 1.00 58.97 347 CYS A C 1
ATOM 2796 O O . CYS A 1 347 ? -19.448 22.049 38.646 1.00 58.97 347 CYS A O 1
ATOM 2798 N N . ASP A 1 348 ? -19.195 20.157 39.837 1.00 56.94 348 ASP A N 1
ATOM 2799 C CA . ASP A 1 348 ? -17.860 19.841 39.331 1.00 56.94 348 ASP A CA 1
ATOM 2800 C C . ASP A 1 348 ? -17.533 18.345 39.372 1.00 56.94 348 ASP A C 1
ATOM 2802 O O . ASP A 1 348 ? -18.182 17.535 40.047 1.00 56.94 348 ASP A O 1
ATOM 2806 N N . MET A 1 349 ? -16.473 17.991 38.647 1.00 50.06 349 MET A N 1
ATOM 2807 C CA . MET A 1 349 ? -15.946 16.637 38.555 1.00 50.06 349 MET A CA 1
ATOM 2808 C C . MET A 1 349 ? -15.700 15.938 39.875 1.00 50.06 349 MET A C 1
ATOM 2810 O O . MET A 1 349 ? -15.883 14.731 40.009 1.00 50.06 349 MET A O 1
ATOM 2814 N N . LYS A 1 350 ? -15.140 16.690 40.816 1.00 50.66 350 LYS A N 1
ATOM 2815 C CA . LYS A 1 350 ? -14.553 16.160 42.030 1.00 50.66 350 LYS A CA 1
ATOM 2816 C C . LYS A 1 350 ? -15.678 15.739 42.959 1.00 50.66 350 LYS A C 1
ATOM 2818 O O . LYS A 1 350 ? -15.611 14.648 43.516 1.00 50.66 350 LYS A O 1
ATOM 2823 N N . ALA A 1 351 ? -16.744 16.535 43.023 1.00 60.03 351 ALA A N 1
ATOM 2824 C CA . ALA A 1 351 ? -18.000 16.186 43.669 1.00 60.03 351 ALA A CA 1
ATOM 2825 C C . ALA A 1 351 ? -18.657 14.957 43.015 1.00 60.03 351 ALA A C 1
ATOM 2827 O O . ALA A 1 351 ? -19.122 14.065 43.725 1.00 60.03 351 ALA A O 1
ATOM 2828 N N . PHE A 1 352 ? -18.636 14.853 41.681 1.00 55.25 352 PHE A N 1
ATOM 2829 C CA . PHE A 1 352 ? -19.166 13.682 40.974 1.00 55.25 352 PHE A CA 1
ATOM 2830 C C . PHE A 1 352 ? -18.392 12.403 41.290 1.00 55.25 352 PHE A C 1
ATOM 2832 O O . PHE A 1 352 ? -18.981 11.401 41.686 1.00 55.25 352 PHE A O 1
ATOM 2839 N N . VAL A 1 353 ? -17.065 12.441 41.159 1.00 51.38 353 VAL A N 1
ATOM 2840 C CA . VAL A 1 353 ? -16.175 11.308 41.430 1.00 51.38 353 VAL A CA 1
ATOM 2841 C C . VAL A 1 353 ? -16.220 10.918 42.910 1.00 51.38 353 VAL A C 1
ATOM 2843 O O . VAL A 1 353 ? -16.202 9.732 43.220 1.00 51.38 353 VAL A O 1
ATOM 2846 N N . GLN A 1 354 ? -16.349 11.870 43.837 1.00 57.22 354 GLN A N 1
ATOM 2847 C CA . GLN A 1 354 ? -16.553 11.564 45.259 1.00 57.22 354 GLN A CA 1
ATOM 2848 C C . GLN A 1 354 ? -17.903 10.892 45.535 1.00 57.22 354 GLN A C 1
ATOM 2850 O O . GLN A 1 354 ? -17.982 10.021 46.399 1.00 57.22 354 GLN A O 1
ATOM 2855 N N . ARG A 1 355 ? -18.962 11.288 44.820 1.00 59.78 355 ARG A N 1
ATOM 2856 C CA . ARG A 1 355 ? -20.326 10.790 45.047 1.00 59.78 355 ARG A CA 1
ATOM 2857 C C . ARG A 1 355 ? -20.611 9.465 44.341 1.00 59.78 355 ARG A C 1
ATOM 2859 O O . ARG A 1 355 ? -21.296 8.615 44.905 1.00 59.78 355 ARG A O 1
ATOM 2866 N N . TYR A 1 356 ? -20.097 9.290 43.127 1.00 52.25 356 TYR A N 1
ATOM 2867 C CA . TYR A 1 356 ? -20.415 8.167 42.240 1.00 52.25 356 TYR A CA 1
ATOM 2868 C C . TYR A 1 356 ? -19.189 7.370 41.777 1.00 52.25 356 TYR A C 1
ATOM 2870 O O . TYR A 1 356 ? -19.351 6.290 41.217 1.00 52.25 356 TYR A O 1
ATOM 2878 N N . GLY A 1 357 ? -17.969 7.857 42.016 1.00 50.19 357 GLY A N 1
ATOM 2879 C CA . GLY A 1 357 ? -16.749 7.304 41.432 1.00 50.19 357 GLY A CA 1
ATOM 2880 C C . GLY A 1 357 ? -16.543 7.713 39.962 1.00 50.19 357 GLY A C 1
ATOM 2881 O O . GLY A 1 357 ? -17.423 8.304 39.339 1.00 50.19 357 GLY A O 1
ATOM 2882 N N . PRO A 1 358 ? -15.371 7.422 39.379 1.00 49.84 358 PRO A N 1
ATOM 2883 C CA . PRO A 1 358 ? -15.090 7.678 37.961 1.00 49.84 358 PRO A CA 1
ATOM 2884 C C . PRO A 1 358 ? -15.968 6.802 37.056 1.00 49.84 358 PRO A C 1
ATOM 2886 O O . PRO A 1 358 ? -15.980 5.585 37.241 1.00 49.84 358 PRO A O 1
ATOM 2889 N N . ILE A 1 359 ? -16.710 7.394 36.109 1.00 49.53 359 ILE A N 1
ATOM 2890 C CA . ILE A 1 359 ? -17.614 6.654 35.199 1.00 49.53 359 ILE A CA 1
ATOM 2891 C C . ILE A 1 359 ? -16.793 5.791 34.228 1.00 49.53 359 ILE A C 1
ATOM 2893 O O . ILE A 1 359 ? -15.731 6.238 33.871 1.00 49.53 359 ILE A O 1
ATOM 2897 N N . CYS A 1 360 ? -17.199 4.601 33.768 1.00 54.25 360 CYS A N 1
ATOM 2898 C CA . CYS A 1 360 ? -16.399 3.789 32.820 1.00 54.25 360 CYS A CA 1
ATOM 2899 C C . CYS A 1 360 ? -17.022 3.571 31.432 1.00 54.25 360 CYS A C 1
ATOM 2901 O O . CYS A 1 360 ? -16.303 3.153 30.523 1.00 54.25 360 CYS A O 1
ATOM 2903 N N . ILE A 1 361 ? -18.312 3.877 31.240 1.00 59.47 361 ILE A N 1
ATOM 2904 C CA . ILE A 1 361 ? -18.978 3.918 29.925 1.00 59.47 361 ILE A CA 1
ATOM 2905 C C . ILE A 1 361 ? -19.949 5.097 29.872 1.00 59.47 361 ILE A C 1
ATOM 2907 O O . ILE A 1 361 ? -20.692 5.298 30.827 1.00 59.47 361 ILE A O 1
ATOM 2911 N N . TYR A 1 362 ? -19.968 5.841 28.763 1.00 60.19 362 TYR A N 1
ATOM 2912 C CA . TYR A 1 362 ? -21.024 6.802 28.419 1.00 60.19 362 TYR A CA 1
ATOM 2913 C C . TYR A 1 362 ? -21.605 6.436 27.048 1.00 60.19 362 TYR A C 1
ATOM 2915 O O . TYR A 1 362 ? -20.870 6.458 26.060 1.00 60.19 362 TYR A O 1
ATOM 2923 N N . LEU A 1 363 ? -22.900 6.112 26.992 1.00 60.66 363 LEU A N 1
ATOM 2924 C CA . LEU A 1 363 ? -23.689 6.071 25.751 1.00 60.66 363 LEU A CA 1
ATOM 2925 C C . LEU A 1 363 ? -24.564 7.320 25.693 1.00 60.66 363 LEU A C 1
ATOM 2927 O O . LEU A 1 363 ? -25.100 7.710 26.722 1.00 60.66 363 LEU A O 1
ATOM 2931 N N . SER A 1 364 ? -24.666 7.967 24.530 1.00 54.53 364 SER A N 1
ATOM 2932 C CA . SER A 1 364 ? -25.398 9.232 24.368 1.00 54.53 364 SER A CA 1
ATOM 2933 C C . SER A 1 364 ? -26.875 9.028 24.020 1.00 54.53 364 SER A C 1
ATOM 2935 O O . SER A 1 364 ? -27.182 8.161 23.210 1.00 54.53 364 SER A O 1
ATOM 2937 N N . LYS A 1 365 ? -27.773 9.923 24.466 1.00 51.31 365 LYS A N 1
ATOM 2938 C CA . LYS A 1 365 ? -29.197 9.951 24.062 1.00 51.31 365 LYS A CA 1
ATOM 2939 C C . LYS A 1 365 ? -29.457 10.032 22.552 1.00 51.31 365 LYS A C 1
ATOM 2941 O O . LYS A 1 365 ? -30.584 9.809 22.121 1.00 51.31 365 LYS A O 1
ATOM 2946 N N . PHE A 1 366 ? -28.452 10.420 21.767 1.00 49.00 366 PHE A N 1
ATOM 2947 C CA . PHE A 1 366 ? -28.518 10.489 20.303 1.00 49.00 366 PHE A CA 1
ATOM 2948 C C . PHE A 1 366 ? -28.181 9.154 19.622 1.00 49.00 366 PHE A C 1
ATOM 2950 O O . PHE A 1 366 ? -28.188 9.071 18.398 1.00 49.00 366 PHE A O 1
ATOM 2957 N N . SER A 1 367 ? -27.875 8.123 20.407 1.00 51.66 367 SER A N 1
ATOM 2958 C CA . SER A 1 367 ? -27.553 6.786 19.924 1.00 51.66 367 SER A CA 1
ATOM 2959 C C . SER A 1 367 ? -28.841 6.032 19.592 1.00 51.66 367 SER A C 1
ATOM 2961 O O . SER A 1 367 ? -29.676 5.810 20.468 1.00 51.66 367 SER A O 1
ATOM 2963 N N . GLU A 1 368 ? -29.006 5.607 18.340 1.00 57.84 368 GLU A N 1
ATOM 2964 C CA . GLU A 1 368 ? -29.981 4.562 17.998 1.00 57.84 368 GLU A CA 1
ATOM 2965 C C . GLU A 1 368 ? -29.579 3.233 18.678 1.00 57.84 368 GLU A C 1
ATOM 2967 O O . GLU A 1 368 ? -28.406 3.020 18.979 1.00 57.84 368 GLU A O 1
ATOM 2972 N N . SER A 1 369 ? -30.543 2.356 18.977 1.00 66.50 369 SER A N 1
ATOM 2973 C CA . SER A 1 369 ? -30.401 1.120 19.778 1.00 66.50 369 SER A CA 1
ATOM 2974 C C . SER A 1 369 ? -29.016 0.446 19.736 1.00 66.50 369 SER A C 1
ATOM 2976 O O . SER A 1 369 ? -28.569 0.038 18.676 1.00 66.50 369 SER A O 1
ATOM 2978 N N . CYS A 1 370 ? -28.362 0.238 20.885 1.00 65.38 370 CYS A N 1
ATOM 2979 C CA . CYS A 1 370 ? -27.083 -0.501 20.986 1.00 65.38 370 CYS A CA 1
ATOM 2980 C C . CYS A 1 370 ? -27.283 -1.817 21.740 1.00 65.38 370 CYS A C 1
ATOM 2982 O O . CYS A 1 370 ? -28.087 -1.865 22.670 1.00 65.38 370 CYS A O 1
ATOM 2984 N N . ALA A 1 371 ? -26.528 -2.859 21.400 1.00 71.62 371 ALA A N 1
ATOM 2985 C CA . ALA A 1 371 ? -26.545 -4.141 22.100 1.00 71.62 371 ALA A CA 1
ATOM 2986 C C . ALA A 1 371 ? -25.272 -4.318 22.938 1.00 71.62 371 ALA A C 1
ATOM 2988 O O . ALA A 1 371 ? -24.170 -4.317 22.398 1.00 71.62 371 ALA A O 1
ATOM 2989 N N . ILE A 1 372 ? -25.417 -4.508 24.251 1.00 73.00 372 ILE A N 1
ATOM 2990 C CA . ILE A 1 372 ? -24.312 -4.770 25.180 1.00 73.00 372 ILE A CA 1
ATOM 2991 C C . ILE A 1 372 ? -24.509 -6.143 25.815 1.00 73.00 372 ILE A C 1
ATOM 2993 O O . ILE A 1 372 ? -25.560 -6.421 26.396 1.00 73.00 372 ILE A O 1
ATOM 2997 N N . LYS A 1 373 ? -23.489 -6.998 25.730 1.00 73.31 373 LYS A N 1
ATOM 2998 C CA . LYS A 1 373 ? -23.513 -8.367 26.241 1.00 73.31 373 LYS A CA 1
ATOM 2999 C C . LYS A 1 373 ? -22.248 -8.703 27.032 1.00 73.31 373 LYS A C 1
ATOM 3001 O O . LYS A 1 373 ? -21.142 -8.436 26.567 1.00 73.31 373 LYS A O 1
ATOM 3006 N N . ASN A 1 374 ? -22.400 -9.367 28.180 1.00 73.81 374 ASN A N 1
ATOM 3007 C CA . ASN A 1 374 ? -21.287 -9.902 28.982 1.00 73.81 374 ASN A CA 1
ATOM 3008 C C . ASN A 1 374 ? -20.237 -8.845 29.388 1.00 73.81 374 ASN A C 1
ATOM 3010 O O . ASN A 1 374 ? -19.048 -9.150 29.486 1.00 73.81 374 ASN A O 1
ATOM 3014 N N . ALA A 1 375 ? -20.638 -7.588 29.575 1.00 66.94 375 ALA A N 1
ATOM 3015 C CA . ALA A 1 375 ? -19.705 -6.525 29.935 1.00 66.94 375 ALA A CA 1
ATOM 3016 C C . ALA A 1 375 ? -19.496 -6.462 31.456 1.00 66.94 375 ALA A C 1
ATOM 3018 O O . ALA A 1 375 ? -20.445 -6.650 32.224 1.00 66.94 375 ALA A O 1
ATOM 3019 N N . ASN A 1 376 ? -18.263 -6.175 31.887 1.00 64.75 376 ASN A N 1
ATOM 3020 C CA . ASN A 1 376 ? -17.969 -5.834 33.279 1.00 64.75 376 ASN A CA 1
ATOM 3021 C C . ASN A 1 376 ? -17.701 -4.335 33.371 1.00 64.75 376 ASN A C 1
ATOM 3023 O O . ASN A 1 376 ? -16.682 -3.837 32.890 1.00 64.75 376 ASN A O 1
ATOM 3027 N N . LEU A 1 377 ? -18.656 -3.638 33.964 1.00 63.72 377 LEU A N 1
ATOM 3028 C CA . LEU A 1 377 ? -18.744 -2.197 33.999 1.00 63.72 377 LEU A CA 1
ATOM 3029 C C . LEU A 1 377 ? -18.463 -1.705 35.416 1.00 63.72 377 LEU A C 1
ATOM 3031 O O . LEU A 1 377 ? -18.992 -2.230 36.391 1.00 63.72 377 LEU A O 1
ATOM 3035 N N . ARG A 1 378 ? -17.657 -0.662 35.559 1.00 56.94 378 ARG A N 1
ATOM 3036 C CA . ARG A 1 378 ? -17.508 0.058 36.828 1.00 56.94 378 ARG A CA 1
ATOM 3037 C C . ARG A 1 378 ? -18.132 1.436 36.625 1.00 56.94 378 ARG A C 1
ATOM 3039 O O . ARG A 1 378 ? -17.853 2.058 35.616 1.00 56.94 378 ARG A O 1
ATOM 3046 N N . ASN A 1 379 ? -19.053 1.881 37.484 1.00 52.97 379 ASN A N 1
ATOM 3047 C CA . ASN A 1 379 ? -19.725 3.196 37.368 1.00 52.97 379 ASN A CA 1
ATOM 3048 C C . ASN A 1 379 ? -20.139 3.571 35.921 1.00 52.97 379 ASN A C 1
ATOM 3050 O O . ASN A 1 379 ? -19.458 4.348 35.276 1.00 52.97 379 ASN A O 1
ATOM 3054 N N . SER A 1 380 ? -21.179 3.008 35.317 1.00 57.94 380 SER A N 1
ATOM 3055 C CA . SER A 1 380 ? -21.453 3.253 33.881 1.00 57.94 380 SER A CA 1
ATOM 3056 C C . SER A 1 380 ? -22.740 4.027 33.637 1.00 57.94 380 SER A C 1
ATOM 3058 O O . SER A 1 380 ? -23.746 3.817 34.311 1.00 57.94 380 SER A O 1
ATOM 3060 N N . PHE A 1 381 ? -22.706 4.923 32.657 1.00 58.34 381 PHE A N 1
ATOM 3061 C CA . PHE A 1 381 ? -23.833 5.729 32.225 1.00 58.34 381 PHE A CA 1
ATOM 3062 C C . PHE A 1 381 ? -24.306 5.287 30.843 1.00 58.34 381 PHE A C 1
ATOM 3064 O O . PHE A 1 381 ? -23.557 5.310 29.865 1.00 58.34 381 PHE A O 1
ATOM 3071 N N . VAL A 1 382 ? -25.571 4.889 30.759 1.00 61.78 382 VAL A N 1
ATOM 3072 C CA . VAL A 1 382 ? -26.208 4.527 29.495 1.00 61.78 382 VAL A CA 1
ATOM 3073 C C . VAL A 1 382 ? -27.383 5.472 29.275 1.00 61.78 382 VAL A C 1
ATOM 3075 O O . VAL A 1 382 ? -28.436 5.319 29.893 1.00 61.78 382 VAL A O 1
ATOM 3078 N N . ASP A 1 383 ? -27.188 6.471 28.418 1.00 51.75 383 ASP A N 1
ATOM 3079 C CA . ASP A 1 383 ? -28.226 7.407 27.984 1.00 51.75 383 ASP A CA 1
ATOM 3080 C C . ASP A 1 383 ? -28.817 6.941 26.657 1.00 51.75 383 ASP A C 1
ATOM 3082 O O . ASP A 1 383 ? -28.063 6.624 25.739 1.00 51.75 383 ASP A O 1
ATOM 3086 N N . GLY A 1 384 ? -30.141 6.959 26.530 1.00 51.50 384 GLY A N 1
ATOM 3087 C CA . GLY A 1 384 ? -30.829 6.599 25.292 1.00 51.50 384 GLY A CA 1
ATOM 3088 C C . GLY A 1 384 ? -31.880 5.505 25.462 1.00 51.50 384 GLY A C 1
ATOM 3089 O O . GLY A 1 384 ? -31.872 4.705 26.400 1.00 51.50 384 GLY A O 1
ATOM 3090 N N . ASN A 1 385 ? -32.830 5.482 24.527 1.00 49.94 385 ASN A N 1
ATOM 3091 C CA . ASN A 1 385 ? -33.914 4.504 24.503 1.00 49.94 385 ASN A CA 1
ATOM 3092 C C . ASN A 1 385 ? -33.539 3.295 23.632 1.00 49.94 385 ASN A C 1
ATOM 3094 O O . ASN A 1 385 ? -32.791 3.420 22.667 1.00 49.94 385 ASN A O 1
ATOM 3098 N N . SER A 1 386 ? -34.112 2.127 23.943 1.00 59.94 386 SER A N 1
ATOM 3099 C CA . SER A 1 386 ? -34.027 0.916 23.106 1.00 59.94 386 SER A CA 1
ATOM 3100 C C . SER A 1 386 ? -32.650 0.234 23.027 1.00 59.94 386 SER A C 1
ATOM 3102 O O . SER A 1 386 ? -32.399 -0.525 22.093 1.00 59.94 386 SER A O 1
ATOM 3104 N N . HIS A 1 387 ? -31.757 0.441 24.001 1.00 65.00 387 HIS A N 1
ATOM 3105 C CA . HIS A 1 387 ? -30.557 -0.397 24.130 1.00 65.00 387 HIS A CA 1
ATOM 3106 C C . HIS A 1 387 ? -30.925 -1.805 24.632 1.00 65.00 387 HIS A C 1
ATOM 3108 O O . HIS A 1 387 ? -31.780 -1.960 25.501 1.00 65.00 387 HIS A O 1
ATOM 3114 N N . ALA A 1 388 ? -30.268 -2.842 24.117 1.00 66.00 388 ALA A N 1
ATOM 3115 C CA . ALA A 1 388 ? -30.403 -4.214 24.597 1.00 66.00 388 ALA A CA 1
ATOM 3116 C C . ALA A 1 388 ? -29.241 -4.538 25.546 1.00 66.00 388 ALA A C 1
ATOM 3118 O O . ALA A 1 388 ? -28.091 -4.586 25.116 1.00 66.00 388 ALA A O 1
ATOM 3119 N N . LEU A 1 389 ? -29.527 -4.763 26.832 1.00 67.75 389 LEU A N 1
ATOM 3120 C CA . LEU A 1 389 ? -28.518 -5.070 27.853 1.00 67.75 389 LEU A CA 1
ATOM 3121 C C . LEU A 1 389 ? -28.659 -6.520 28.320 1.00 67.75 389 LEU A C 1
ATOM 3123 O O . LEU A 1 389 ? -29.708 -6.924 28.825 1.00 67.75 389 LEU A O 1
ATOM 3127 N N . LYS A 1 390 ? -27.595 -7.312 28.192 1.00 65.56 390 LYS A N 1
ATOM 3128 C CA . LYS A 1 390 ? -27.598 -8.727 28.570 1.00 65.56 390 LYS A CA 1
ATOM 3129 C C . LYS A 1 390 ? -26.347 -9.099 29.365 1.00 65.56 390 LYS A C 1
ATOM 3131 O O . LYS A 1 390 ? -25.235 -8.787 28.957 1.00 65.56 390 LYS A O 1
ATOM 3136 N N . ASP A 1 391 ? -26.534 -9.807 30.478 1.00 65.69 391 ASP A N 1
ATOM 3137 C CA . ASP A 1 391 ? -25.442 -10.374 31.284 1.00 65.69 391 ASP A CA 1
ATOM 3138 C C . ASP A 1 391 ? -24.393 -9.321 31.710 1.00 65.69 391 ASP A C 1
ATOM 3140 O O . ASP A 1 391 ? -23.185 -9.539 31.630 1.00 65.69 391 ASP A O 1
ATOM 3144 N N . ILE A 1 392 ? -24.861 -8.141 32.134 1.00 66.38 392 ILE A N 1
ATOM 3145 C CA . ILE A 1 392 ? -24.004 -7.027 32.555 1.00 66.38 392 ILE A CA 1
ATOM 3146 C C . ILE A 1 392 ? -23.666 -7.168 34.037 1.00 66.38 392 ILE A C 1
ATOM 3148 O O . ILE A 1 392 ? -24.561 -7.220 34.884 1.00 66.38 392 ILE A O 1
ATOM 3152 N N . ARG A 1 393 ? -22.372 -7.173 34.364 1.00 62.06 393 ARG A N 1
ATOM 3153 C CA . ARG A 1 393 ? -21.898 -7.004 35.742 1.00 62.06 393 ARG A CA 1
ATOM 3154 C C . ARG A 1 393 ? -21.551 -5.544 35.951 1.00 62.06 393 ARG A C 1
ATOM 3156 O O . ARG A 1 393 ? -20.806 -4.984 35.154 1.00 62.06 393 ARG A O 1
ATOM 3163 N N . CYS A 1 394 ? -22.086 -4.943 37.008 1.00 57.25 394 CYS A N 1
ATOM 3164 C CA . CYS A 1 394 ? -21.696 -3.604 37.409 1.00 57.25 394 CYS A CA 1
ATOM 3165 C C . CYS A 1 394 ? -21.128 -3.607 38.814 1.00 57.25 394 CYS A C 1
ATOM 3167 O O . CYS A 1 394 ? -21.773 -4.093 39.737 1.00 57.25 394 CYS A O 1
ATOM 3169 N N . ASN A 1 395 ? -19.981 -2.967 38.983 1.00 51.69 395 ASN A N 1
ATOM 3170 C CA . ASN A 1 395 ? -19.482 -2.594 40.292 1.00 51.69 395 ASN A CA 1
ATOM 3171 C C . ASN A 1 395 ? -19.876 -1.129 40.535 1.00 51.69 395 ASN A C 1
ATOM 3173 O O . ASN A 1 395 ? -19.460 -0.251 39.775 1.00 51.69 395 ASN A O 1
ATOM 3177 N N . ASN A 1 396 ? -20.698 -0.898 41.570 1.00 55.03 396 ASN A N 1
ATOM 3178 C CA . ASN A 1 396 ? -21.272 0.379 42.040 1.00 55.03 396 ASN A CA 1
ATOM 3179 C C . ASN A 1 396 ? -22.625 0.802 41.422 1.00 55.03 396 ASN A C 1
ATOM 3181 O O . ASN A 1 396 ? -23.667 0.385 41.926 1.00 55.03 396 ASN A O 1
ATOM 3185 N N . VAL A 1 397 ? -22.645 1.677 40.405 1.00 52.09 397 VAL A N 1
ATOM 3186 C CA . VAL A 1 397 ? -23.868 2.363 39.933 1.00 52.09 397 VAL A CA 1
ATOM 3187 C C . VAL A 1 397 ? -24.006 2.278 38.409 1.00 52.09 397 VAL A C 1
ATOM 3189 O O . VAL A 1 397 ? -23.055 2.566 37.682 1.00 52.09 397 VAL A O 1
ATOM 3192 N N . ILE A 1 398 ? -25.212 1.930 37.941 1.00 55.03 398 ILE A N 1
ATOM 3193 C CA . ILE A 1 398 ? -25.667 2.167 36.563 1.00 55.03 398 ILE A CA 1
ATOM 3194 C C . ILE A 1 398 ? -26.842 3.137 36.610 1.00 55.03 398 ILE A C 1
ATOM 3196 O O . ILE A 1 398 ? -27.772 2.961 37.406 1.00 55.03 398 ILE A O 1
ATOM 3200 N N . GLN A 1 399 ? -26.823 4.125 35.723 1.00 53.03 399 GLN A N 1
ATOM 3201 C CA . GLN A 1 399 ? -27.980 4.967 35.453 1.00 53.03 399 GLN A CA 1
ATOM 3202 C C . GLN A 1 399 ? -28.448 4.754 34.015 1.00 53.03 399 GLN A C 1
ATOM 3204 O O . GLN A 1 399 ? -27.643 4.777 33.083 1.00 53.03 399 GLN A O 1
ATOM 3209 N N . ILE A 1 400 ? -29.753 4.525 33.866 1.00 57.28 400 ILE A N 1
ATOM 3210 C CA . ILE A 1 400 ? -30.429 4.318 32.582 1.00 57.28 400 ILE A CA 1
ATOM 3211 C C . ILE A 1 400 ? -31.574 5.322 32.514 1.00 57.28 400 ILE A C 1
ATOM 3213 O O . ILE A 1 400 ? -32.409 5.357 33.421 1.00 57.28 400 ILE A O 1
ATOM 3217 N N . ASN A 1 401 ? -31.624 6.146 31.464 1.00 55.62 401 ASN A N 1
ATOM 3218 C CA . ASN A 1 401 ? -32.690 7.140 31.267 1.00 55.62 401 ASN A CA 1
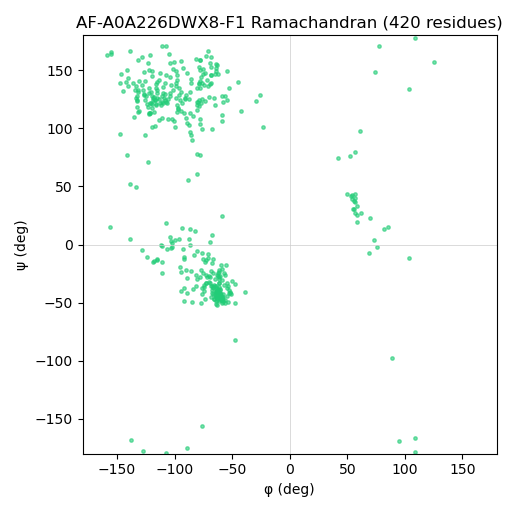ATOM 3219 C C . ASN A 1 401 ? -32.946 8.021 32.508 1.00 55.62 401 ASN A C 1
ATOM 3221 O O . ASN A 1 401 ? -34.087 8.232 32.925 1.00 55.62 401 ASN A O 1
ATOM 3225 N N . GLY A 1 402 ? -31.872 8.478 33.157 1.00 46.19 402 GLY A N 1
ATOM 3226 C CA . GLY 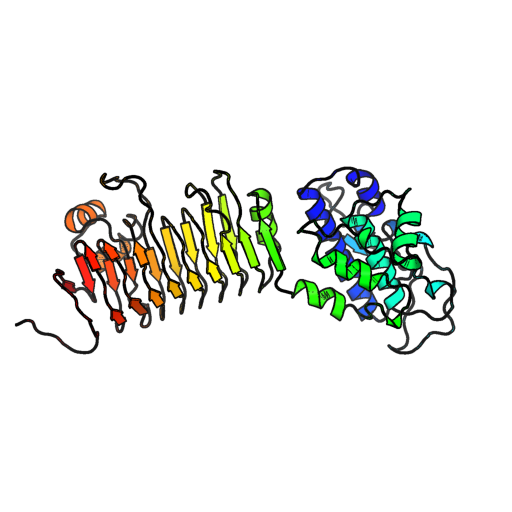A 1 402 ? -31.953 9.333 34.343 1.00 46.19 402 GLY A CA 1
ATOM 3227 C C . GLY A 1 402 ? -32.337 8.624 35.652 1.00 46.19 402 GLY A C 1
ATOM 3228 O O . GLY A 1 402 ? -32.337 9.275 36.694 1.00 46.19 402 GLY A O 1
ATOM 3229 N N . LYS A 1 403 ? -32.623 7.311 35.659 1.00 41.75 403 LYS A N 1
ATOM 3230 C CA . LYS A 1 403 ? -32.977 6.551 36.875 1.00 41.75 403 LYS A CA 1
ATOM 3231 C C . LYS A 1 403 ? -31.804 5.725 37.407 1.00 41.75 403 LYS A C 1
ATOM 3233 O O . LYS A 1 403 ? -31.141 5.012 36.657 1.00 41.75 403 LYS A O 1
ATOM 3238 N N . TYR A 1 404 ? -31.574 5.821 38.717 1.00 41.16 404 TYR A N 1
ATOM 3239 C CA . TYR A 1 404 ? -30.540 5.079 39.444 1.00 41.16 404 TYR A CA 1
ATOM 3240 C C . TYR A 1 404 ? -30.966 3.636 39.727 1.00 41.16 404 TYR A C 1
ATOM 3242 O O . TYR A 1 404 ? -32.084 3.399 40.193 1.00 41.16 404 TYR A O 1
ATOM 3250 N N . HIS A 1 405 ? -30.044 2.685 39.557 1.00 44.44 405 HIS A N 1
ATOM 3251 C CA . HIS A 1 405 ? -30.269 1.285 39.918 1.00 44.44 405 HIS A CA 1
ATOM 3252 C C . HIS A 1 405 ? -29.078 0.710 40.712 1.00 44.44 405 HIS A C 1
ATOM 3254 O O . HIS A 1 405 ? -27.933 0.775 40.266 1.00 44.44 405 HIS A O 1
ATOM 3260 N N . LYS A 1 406 ? -29.350 0.136 41.897 1.00 37.47 406 LYS A N 1
ATOM 3261 C CA . LYS A 1 406 ? -28.396 -0.691 42.667 1.00 37.47 406 LYS A CA 1
ATOM 3262 C C . LYS A 1 406 ? -28.482 -2.135 42.173 1.00 37.47 406 LYS A C 1
ATOM 3264 O O . LYS A 1 406 ? -29.587 -2.611 41.917 1.00 37.47 406 LYS A O 1
ATOM 3269 N N . THR A 1 407 ? -27.347 -2.815 42.028 1.00 41.78 407 THR A N 1
ATOM 3270 C CA . THR A 1 407 ? -27.282 -4.129 41.375 1.00 41.78 407 THR A CA 1
ATOM 3271 C C . THR A 1 407 ? -26.955 -5.248 42.357 1.00 41.78 407 THR A C 1
ATOM 3273 O O . THR A 1 407 ? -25.827 -5.396 42.803 1.00 41.78 407 THR A O 1
ATOM 3276 N N . GLU A 1 408 ? -27.953 -6.083 42.633 1.00 36.84 408 GLU A N 1
ATOM 3277 C CA . GLU A 1 408 ? -27.745 -7.483 42.995 1.00 36.84 408 GLU A CA 1
ATOM 3278 C C . GLU A 1 408 ? -28.512 -8.312 41.951 1.00 36.84 408 GLU A C 1
ATOM 3280 O O . GLU A 1 408 ? -29.729 -8.203 41.835 1.00 36.84 408 GLU A O 1
ATOM 3285 N N . ASN A 1 409 ? -27.772 -9.057 41.120 1.00 38.69 409 ASN A N 1
ATOM 3286 C CA . ASN A 1 409 ? -28.249 -9.969 40.066 1.00 38.69 409 ASN A CA 1
ATOM 3287 C C . ASN A 1 409 ? -29.253 -9.399 39.035 1.00 38.69 409 ASN A C 1
ATOM 3289 O O . ASN A 1 409 ? -30.430 -9.756 39.016 1.00 38.69 409 ASN A O 1
ATOM 3293 N N . LEU A 1 410 ? -28.761 -8.602 38.076 1.00 44.75 410 LEU A N 1
ATOM 3294 C CA . LEU A 1 410 ? -29.496 -8.268 36.844 1.00 44.75 410 LEU A CA 1
ATOM 3295 C C . LEU A 1 410 ? -29.427 -9.431 35.834 1.00 44.75 410 LEU A C 1
ATOM 3297 O O . LEU A 1 410 ? -28.667 -9.396 34.866 1.00 44.75 410 LEU A O 1
ATOM 3301 N N . ALA A 1 411 ? -30.220 -10.479 36.056 1.00 37.53 411 ALA A N 1
ATOM 3302 C CA . ALA A 1 411 ? -30.448 -11.511 35.050 1.00 37.53 411 ALA A CA 1
ATOM 3303 C C . ALA A 1 411 ? -31.449 -10.989 34.000 1.00 37.53 411 ALA A C 1
ATOM 3305 O O . ALA A 1 411 ? -32.644 -10.927 34.257 1.00 37.53 411 ALA A O 1
ATOM 3306 N N . VAL A 1 412 ? -30.928 -10.620 32.822 1.00 39.16 412 VAL A N 1
ATOM 3307 C CA . VAL A 1 412 ? -31.658 -10.298 31.577 1.00 39.16 412 VAL A CA 1
ATOM 3308 C C . VAL A 1 412 ? -32.630 -9.109 31.679 1.00 39.16 412 VAL A C 1
ATOM 3310 O O . VAL A 1 412 ? -33.787 -9.251 32.063 1.00 39.16 412 VAL A O 1
ATOM 3313 N N . VAL A 1 413 ? -32.192 -7.922 31.241 1.00 37.91 413 VAL A N 1
ATOM 3314 C CA . VAL A 1 413 ? -33.061 -6.737 31.152 1.00 37.91 413 VAL A CA 1
ATOM 3315 C C . VAL A 1 413 ? -33.516 -6.546 29.707 1.00 37.91 413 VAL A C 1
ATOM 3317 O O . VAL A 1 413 ? -32.755 -6.100 28.853 1.00 37.91 413 VAL A O 1
ATOM 3320 N N . ASN A 1 414 ? -34.781 -6.865 29.434 1.00 35.09 414 ASN A N 1
ATOM 3321 C CA . ASN A 1 414 ? -35.438 -6.520 28.176 1.00 35.09 414 ASN A CA 1
ATOM 3322 C C . ASN A 1 414 ? -36.079 -5.127 28.340 1.00 35.09 414 ASN A C 1
ATOM 3324 O O . ASN A 1 414 ? -37.076 -4.977 29.046 1.00 35.09 414 ASN A O 1
ATOM 3328 N N . LEU A 1 415 ? -35.467 -4.090 27.758 1.00 38.47 415 LEU A N 1
ATOM 3329 C CA . LEU A 1 415 ? -35.849 -2.677 27.920 1.00 38.47 415 LEU A CA 1
ATOM 3330 C C . LEU A 1 415 ? -37.044 -2.283 27.033 1.00 38.47 415 LEU A C 1
ATOM 3332 O O . LEU A 1 415 ? -36.943 -1.390 26.195 1.00 38.47 415 LEU A O 1
ATOM 3336 N N . ILE A 1 416 ? -38.198 -2.928 27.226 1.00 29.89 416 ILE A N 1
ATOM 3337 C CA . ILE A 1 416 ? -39.460 -2.500 26.605 1.00 29.89 416 ILE A CA 1
ATOM 3338 C C . ILE A 1 416 ? -40.582 -2.551 27.651 1.00 29.89 416 ILE A C 1
ATOM 3340 O O . ILE A 1 416 ? -41.020 -3.623 28.055 1.00 29.89 416 ILE A O 1
ATOM 3344 N N . GLY A 1 417 ? -41.066 -1.376 28.070 1.00 28.56 417 GLY A N 1
ATOM 3345 C CA . GLY A 1 417 ? -42.317 -1.214 28.824 1.00 28.56 417 GLY A CA 1
ATOM 3346 C C . GLY A 1 417 ? -42.168 -0.960 30.330 1.00 28.56 417 GLY A C 1
ATOM 3347 O O . GLY A 1 417 ? -41.400 -1.616 31.016 1.00 28.56 417 GLY A O 1
ATOM 3348 N N . ASN A 1 418 ? -42.921 0.033 30.814 1.00 30.58 418 ASN A N 1
ATOM 3349 C CA . ASN A 1 418 ? -43.103 0.501 32.198 1.00 30.58 418 ASN A CA 1
ATOM 3350 C C . ASN A 1 418 ? -42.860 -0.524 33.326 1.00 30.58 418 ASN A C 1
ATOM 3352 O O . ASN A 1 418 ? -43.549 -1.538 33.387 1.00 30.58 418 ASN A O 1
ATOM 3356 N N . TRP A 1 419 ? -42.036 -0.166 34.324 1.00 36.69 419 TRP A N 1
ATOM 3357 C CA . TRP A 1 419 ? -41.964 -0.900 35.598 1.00 36.69 419 TRP A CA 1
ATOM 3358 C C . TRP A 1 419 ? -42.164 0.006 36.820 1.00 36.69 419 TRP A C 1
ATOM 3360 O O . TRP A 1 419 ? -41.505 1.038 36.980 1.00 36.69 419 TRP A O 1
ATOM 3370 N N . ARG A 1 420 ? -43.081 -0.428 37.697 1.00 25.47 420 ARG A N 1
ATOM 3371 C CA . ARG A 1 420 ? -43.181 -0.064 39.118 1.00 25.47 420 ARG A CA 1
ATOM 3372 C C . ARG A 1 420 ? -42.532 -1.174 39.948 1.00 25.47 420 ARG A C 1
ATOM 3374 O O . ARG A 1 420 ? -42.623 -2.344 39.593 1.00 25.47 420 ARG A O 1
ATOM 3381 N N . LYS A 1 421 ? -41.907 -0.779 41.053 1.00 25.67 421 LYS A N 1
ATOM 3382 C CA . LYS A 1 4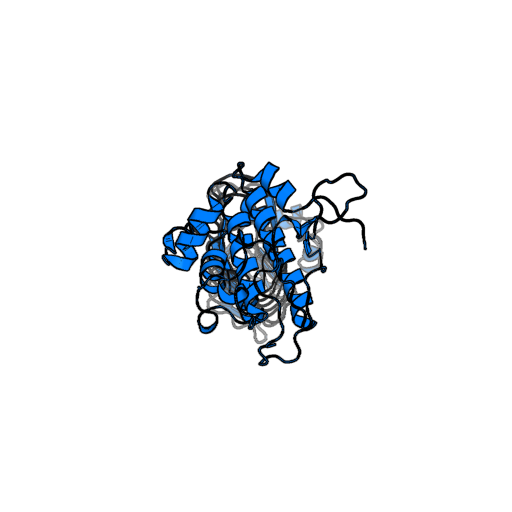21 ? -41.302 -1.654 42.063 1.00 25.67 421 LYS A CA 1
ATOM 3383 C C . LYS A 1 421 ? -42.407 -2.229 42.965 1.00 25.67 421 LYS A C 1
ATOM 3385 O O . LYS A 1 421 ? -43.259 -1.451 43.394 1.00 25.67 421 LYS A O 1
ATOM 3390 N N . THR A 1 422 ? -42.386 -3.529 43.254 1.00 30.00 422 THR A N 1
ATOM 3391 C CA . THR A 1 422 ? -42.961 -4.078 44.498 1.00 30.00 422 THR A CA 1
ATOM 3392 C C . THR A 1 422 ? -41.842 -4.268 45.495 1.00 30.00 422 THR A C 1
ATOM 3394 O O . THR A 1 422 ? -40.816 -4.852 45.072 1.00 30.00 422 THR A O 1
#

Organism: Folsomia candida (NCBI:txid158441)

Radius of gyration: 29.54 Å; Cα contacts (8 Å, |Δi|>4): 888; chains: 1; bounding box: 71×45×86 Å

Solvent-accessible surface area (backbone atoms only — not comparable to full-atom values): 22388 Å² total; per-residue (Å²): 131,83,78,61,36,50,32,43,45,60,50,44,78,73,50,43,91,57,90,49,76,72,54,55,52,53,34,52,50,45,46,49,32,48,49,54,43,51,45,55,41,45,76,70,37,33,39,53,59,53,55,44,46,76,32,26,25,18,26,58,42,95,87,71,50,68,77,26,80,62,43,42,75,50,76,68,87,66,42,45,76,54,73,61,97,83,48,68,46,87,76,46,76,48,71,61,62,60,74,89,43,50,37,80,54,42,68,41,39,59,61,59,67,46,40,44,45,18,8,48,21,52,49,43,48,34,58,70,68,42,55,50,78,90,50,39,66,62,54,53,45,36,40,38,76,68,61,43,62,81,75,55,79,47,83,49,78,94,44,38,77,50,41,59,47,30,54,36,26,38,41,65,52,70,90,75,23,61,74,52,63,68,71,66,56,60,50,79,64,44,60,45,78,43,76,31,60,43,70,67,53,52,63,56,46,58,84,68,70,53,64,42,23,32,41,35,38,44,34,78,68,84,54,80,49,80,47,69,40,64,56,35,36,29,34,39,34,34,76,44,71,32,45,49,64,46,31,30,44,32,36,48,22,32,50,25,38,40,32,42,38,33,24,35,28,43,35,37,51,24,33,48,25,40,37,33,49,30,36,33,40,24,37,40,41,32,41,36,43,32,33,40,32,46,32,32,48,78,73,94,56,99,84,67,92,73,97,66,74,76,26,13,39,40,42,39,47,19,46,32,40,38,31,43,37,36,45,40,51,35,42,54,82,74,42,53,75,50,37,46,75,66,41,73,85,52,90,46,52,66,62,42,35,73,74,61,43,46,40,13,36,45,37,38,65,81,19,48,44,32,42,40,32,51,26,44,37,34,18,29,40,42,36,43,65,63,43,43,46,33,56,55,45,65,53,74,44,43,36,49,73,80,43,83,48,82,74,79,80,65,78,63,54,76,67,73,81,93,83,82,88,131

InterPro domains:
  IPR000719 Protein kinase domain [PF00069] (26-130)
  IPR000719 Protein kinase domain [PS50011] (1-202)
  IPR000719 Protein kinase domain [SM00220] (1-220)
  IPR008266 Tyrosine-protein kinase, active site [PS00109] (46-58)
  IPR011009 Protein kinase-like domain superfamily [SSF56112] (1-145)
  IPR050339 Cell Cycle and Stress Response Kinase [PTHR11042] (1-135)